Protein AF-0000000087550944 (afdb_homodimer)

Organism: NCBI:txid2305228

Secondary structure (DSSP, 8-state):
-PEEEEEE-TTSHHHHHHHHHHTTSSEEEEEEESSTT-GGGGGS-GGGEEE---TTSTTHHHHHHHHHHHHT-SEEE--SHHHHHHHHHTHHHHHHTT-EE-S--HHHHHHHTSHHHHHHHHTTTS----EEEHHHHHH------SSEEEEESS-STTTT-EEESS--HHHHHHHHTTTEEEEE---SEEEEEEEEE-TTS-EEEEEEEEEEEEETTEEEEEEEE--HHHHHHHHHHHHHHT--EEEEEEEEE-TTS-EEEEEEE-S--TTHHHHHHHS--HHHHHHHHHHH-PPPPP-----EEEEEEEEEEEEEGGGSPP------/-PEEEEEE-TTSHHHHHHHHHHTTSSEEEEEEESSTT-GGGGGS-GGGEEE---TTSTTHHHHHHHHHHHHT-SEEE--SHHHHHHHHHTHHHHHHTT-EE-S--HHHHHHHTSHHHHHHHHTTTS----EEEHHHHHH------SSEEEEESS-STTTT-EEESS--HHHHHHHHTTTEEEEE---SEEEEEEEEE-TTS-EEEEEEEEEEEEETTEEEEEEEE--HHHHHHHHHHHHHHT--EEEEEEEEE-TTS-EEEEEEE-S--TTHHHHHHHS--HHHHHHHHHHH-PPPPP-----EEEEEEEEEEEEEGGGSPP------

Foldseek 3Di:
DAAEEEEEPQLFLLVVLLCVLPVPDRHHYAYEYLDLPRPSQVVDDVVRHYNADDLQDPCGQVVVLVVCLVVVHQEYAYFDLSNQLSNLVPVVSCVVSNYHYQFFHNQLSVQQQFQVSLCVLCVVPADAFDKDWLVCCVVPNPHDAQKKWKDARHDAQCPPIDIDRDDDPVNSVVCVVRRIMMGHDADAFKKKWKWAAAQVGDTAETWIKGQPDDDSRARQKIKTDDDPQVRVSVSSSCNSSVQHQIKMWMWGAHPVGHTHTDGMGGHGGSVCNNVSVFWDSSSVVSVCCRVPVDDHHHIDGHIDMDGDDDDDDDDPPVSRDDPPVPPD/DAAEEEEEPQLFLLVVLLCVLPVPDRHHYAYEYLDLVRPRQVVDDVVRHYNADDLQDPCGLVRVLVVCLVVVHQEYAYFDLSNQLSNLVPVVSCVVSNYHYQFFHNQLSVQQQFQVSLCVLCVVPADAFDKDWLVCCVVPNPHDAQKKWKDARHDAQCPPIDIDRDDDPVNSVVCVVRRIMMGHDADAFKKKWKWAAAQVGDTAETWIKGQPDDDSRARQKIKTDDDPQVRVSVSSSCSSSVQHQIKMWMWGAHPVGHTHTDGMGGHGGSVCNNVVVFWDSSSVVSVCCRVPVDDHHHIDGHIDMDGDDDDDDDDPPVSRDDPPVPPD

Nearest PDB structures (foldseek):
  2pn1-assembly1_A-2  TM=8.693E-01  e=2.042E-24  Exiguobacterium sibiricum 255-15
  3ax6-assembly1_B  TM=7.514E-01  e=1.753E-15  Thermotoga maritima MSB8
  4wd3-assembly1_B  TM=6.784E-01  e=4.078E-15  Bacillus subtilis subsp. subtilis
  3q1k-assembly1_B  TM=6.731E-01  e=2.440E-12  Salmonella enterica subsp. enterica serovar Typhimurium
  8hz5-assembly1_A  TM=7.126E-01  e=2.141E-11  Chloroflexus aurantiacus J-10-fl

Radius of gyration: 26.73 Å; Cα contacts (8 Å, |Δi|>4): 1408; chains: 2; bounding box: 53×74×73 Å

InterPro domains:
  IPR011761 ATP-grasp fold [PS50975] (118-291)
  IPR048764 PylC, N-terminal domain [PF21360] (5-102)

Solvent-accessible surface area (backbone atoms only — not comparable to full-atom values): 34883 Å² total; per-residue (Å²): 129,66,53,27,33,37,35,29,41,20,59,39,53,20,30,45,34,42,47,67,67,43,62,87,44,82,58,42,73,31,27,26,23,61,51,65,75,26,39,40,37,69,77,46,61,73,94,38,41,41,75,44,70,48,46,83,44,90,60,23,45,60,50,52,49,49,50,34,58,76,69,59,26,39,32,39,40,60,42,42,77,64,38,48,60,51,44,47,72,48,44,68,62,36,50,74,65,59,29,45,67,66,52,44,52,56,69,37,47,62,30,40,56,24,42,59,52,34,48,62,74,34,58,92,78,40,78,64,62,52,68,44,48,38,70,49,38,74,76,55,67,80,67,92,59,68,39,32,34,36,32,44,28,55,86,68,67,70,64,75,53,44,76,44,64,73,81,47,70,70,56,51,58,61,41,63,76,59,55,34,28,35,30,48,59,78,66,60,51,52,33,38,32,45,34,27,18,41,92,86,62,47,59,25,35,65,46,35,27,40,63,74,35,72,55,95,66,37,61,42,23,34,31,36,52,92,48,68,69,58,41,52,54,51,50,51,49,38,59,73,62,51,54,19,35,37,27,28,39,31,28,37,26,31,92,87,66,52,61,28,72,69,50,45,45,71,27,60,40,55,57,42,53,54,46,34,72,26,51,45,46,54,62,49,53,41,52,50,30,72,74,67,66,52,87,66,66,65,46,69,69,50,57,31,26,34,29,44,47,80,41,77,49,75,43,54,54,84,70,52,60,73,73,68,74,66,81,120,128,65,53,27,37,36,36,29,41,22,58,39,52,21,32,45,33,41,47,67,67,42,62,88,45,80,57,42,72,32,27,26,22,61,50,62,74,27,39,41,37,70,77,46,61,74,95,38,41,42,75,44,69,47,46,84,43,89,60,23,42,61,50,52,50,50,50,35,58,76,68,60,26,38,33,39,40,60,41,43,76,64,39,49,59,52,45,46,73,47,44,66,63,36,50,74,64,58,30,46,65,66,52,43,53,56,69,37,45,63,30,40,56,23,42,60,51,34,47,62,75,35,58,91,77,40,78,63,63,52,66,43,49,40,69,49,40,74,76,56,66,81,67,92,58,67,38,32,34,36,31,44,28,54,86,67,66,70,65,74,53,43,75,44,64,72,82,45,71,67,56,52,58,61,41,63,77,60,55,34,28,34,30,48,60,78,68,62,51,53,33,37,32,45,34,27,18,42,91,86,62,46,59,24,34,66,46,37,28,40,63,74,35,71,53,97,66,38,62,42,25,34,30,37,50,93,46,68,69,58,42,52,53,50,51,50,50,37,59,72,61,53,54,20,35,38,27,27,38,31,29,37,25,31,91,86,66,51,63,26,72,69,50,47,44,69,27,60,41,56,57,42,52,54,48,34,74,27,52,46,48,54,62,47,53,43,53,50,28,73,75,68,63,51,87,66,66,64,46,69,68,49,58,31,26,34,29,44,47,80,41,76,47,76,42,54,56,84,72,54,59,72,75,68,75,65,81,120

Sequence (656 aa):
MAVKILMTGVGGPAAICAYKALKDKDYDFFMADMDPLATGLYFVEPSKRFVIPGGITPEFNQTILKLCEEQKIDILIPTVDVELIPIMAIKESFDRINCHIISCSKEVLHTTLDKLKLMEKCREKIPLPQFQSLEEYIINSTIHSNKLVFKPRSGSGSRGVIITSNPEPEVLEKLKEGNYMVQEFIEGTEYSVDVMVNENGLIGAAVVRERLKIDSGVVIASKTIKNKRIQEYCIKIAQTVGITYSANIQVIVDSTGNPYLIEINPRFSGGLSLVIESGPNIPAMCVEHALSGKSIQALDYKELTMVRYYEEIFMPNSELIKHQKYSIMAVKILMTGVGGPAAICAYKALKDKDYDFFMADMDPLATGLYFVEPSKRFVIPGGITPEFNQTILKLCEEQKIDILIPTVDVELIPIMAIKESFDRINCHIISCSKEVLHTTLDKLKLMEKCREKIPLPQFQSLEEYIINSTIHSNKLVFKPRSGSGSRGVIITSNPEPEVLEKLKEGNYMVQEFIEGTEYSVDVMVNENGLIGAAVVRERLKIDSGVVIASKTIKNKRIQEYCIKIAQTVGITYSANIQVIVDSTGNPYLIEINPRFSGGLSLVIESGPNIPAMCVEHALSGKSIQALDYKELTMVRYYEEIFMPNSELIKHQKYSI

pLDDT: mean 94.97, std 8.88, range [24.88, 98.94]

Structure (mmCIF, N/CA/C/O backbone):
data_AF-0000000087550944-model_v1
#
loop_
_entity.id
_entity.type
_entity.pdbx_description
1 polymer 'ATP-grasp domain-containing protein'
#
loop_
_atom_site.group_PDB
_atom_site.id
_atom_site.type_symbol
_atom_site.label_atom_id
_atom_site.label_alt_id
_atom_site.label_comp_id
_atom_site.label_asym_id
_atom_site.label_entity_id
_atom_site.label_seq_id
_atom_site.pdbx_PDB_ins_code
_atom_site.Cartn_x
_atom_site.Cartn_y
_atom_site.Cartn_z
_atom_site.occupancy
_atom_site.B_iso_or_equiv
_atom_site.auth_seq_id
_atom_site.auth_comp_id
_atom_site.auth_asym_id
_atom_site.auth_atom_id
_atom_site.pdbx_PDB_model_num
ATOM 1 N N . MET A 1 1 ? 20.797 -30.391 10.688 1 74.81 1 MET A N 1
ATOM 2 C CA . MET A 1 1 ? 20.922 -28.953 10.516 1 74.81 1 MET A CA 1
ATOM 3 C C . MET A 1 1 ? 19.609 -28.344 10.055 1 74.81 1 MET A C 1
ATOM 5 O O . MET A 1 1 ? 18.781 -29.031 9.438 1 74.81 1 MET A O 1
ATOM 9 N N . ALA A 1 2 ? 19.312 -27.125 10.406 1 91.12 2 ALA A N 1
ATOM 10 C CA . ALA A 1 2 ? 18.047 -26.5 10.039 1 91.12 2 ALA A CA 1
ATOM 11 C C . ALA A 1 2 ? 17.922 -26.328 8.523 1 91.12 2 ALA A C 1
ATOM 13 O O . ALA A 1 2 ? 18.922 -26.031 7.855 1 91.12 2 ALA A O 1
ATOM 14 N N . VAL A 1 3 ? 16.812 -26.703 7.945 1 97.31 3 VAL A N 1
ATOM 15 C CA . VAL A 1 3 ? 16.531 -26.5 6.527 1 97.31 3 VAL A CA 1
ATOM 16 C C . VAL A 1 3 ? 16.734 -25.031 6.172 1 97.31 3 VAL A C 1
ATOM 18 O O . VAL A 1 3 ? 16.219 -24.141 6.859 1 97.31 3 VAL A O 1
ATOM 21 N N . LYS A 1 4 ? 17.547 -24.75 5.125 1 98.62 4 LYS A N 1
ATOM 22 C CA . LYS A 1 4 ? 17.812 -23.391 4.676 1 98.62 4 LYS A CA 1
ATOM 23 C C . LYS A 1 4 ? 16.906 -23 3.518 1 98.62 4 LYS A C 1
ATOM 25 O O . LYS A 1 4 ? 16.859 -23.672 2.49 1 98.62 4 LYS A O 1
ATOM 30 N N . ILE A 1 5 ? 16.172 -21.906 3.715 1 98.81 5 ILE A N 1
ATOM 31 C CA . ILE A 1 5 ? 15.219 -21.438 2.709 1 98.81 5 ILE A CA 1
ATOM 32 C C . ILE A 1 5 ? 15.633 -20.062 2.215 1 98.81 5 ILE A C 1
ATOM 34 O O . ILE A 1 5 ? 15.812 -19.141 3.012 1 98.81 5 ILE A O 1
ATOM 38 N N . LEU A 1 6 ? 15.836 -19.891 0.916 1 98.94 6 LEU A N 1
ATOM 39 C CA . LEU A 1 6 ? 16.031 -18.594 0.294 1 98.94 6 LEU A CA 1
ATOM 40 C C . LEU A 1 6 ? 14.742 -18.109 -0.377 1 98.94 6 LEU A C 1
ATOM 42 O O . LEU A 1 6 ? 14.156 -18.828 -1.185 1 98.94 6 LEU A O 1
ATOM 46 N N . MET A 1 7 ? 14.281 -16.938 -0.026 1 98.88 7 MET A N 1
ATOM 47 C CA . MET A 1 7 ? 13.148 -16.297 -0.684 1 98.88 7 MET A CA 1
ATOM 48 C C . MET A 1 7 ? 13.602 -15.086 -1.492 1 98.88 7 MET A C 1
ATOM 50 O O . MET A 1 7 ? 14.445 -14.312 -1.041 1 98.88 7 MET A O 1
ATOM 54 N N . THR A 1 8 ? 13.078 -14.898 -2.695 1 98.81 8 THR A N 1
ATOM 55 C CA . THR A 1 8 ? 13.359 -13.711 -3.492 1 98.81 8 THR A CA 1
ATOM 56 C C . THR A 1 8 ? 12.102 -12.859 -3.666 1 98.81 8 THR A C 1
ATOM 58 O O . THR A 1 8 ? 10.984 -13.344 -3.457 1 98.81 8 THR A O 1
ATOM 61 N N . GLY A 1 9 ? 12.281 -11.586 -4.086 1 98.25 9 GLY A N 1
ATOM 62 C CA . GLY A 1 9 ? 11.156 -10.672 -4.184 1 98.25 9 GLY A CA 1
ATOM 63 C C . GLY A 1 9 ? 10.562 -10.312 -2.834 1 98.25 9 GLY A C 1
ATOM 64 O O . GLY A 1 9 ? 9.336 -10.211 -2.695 1 98.25 9 GLY A O 1
ATOM 65 N N . VAL A 1 10 ? 11.445 -10.109 -1.84 1 98.62 10 VAL A N 1
ATOM 66 C CA . VAL A 1 10 ? 10.984 -10.094 -0.455 1 98.62 10 VAL A CA 1
ATOM 67 C C . VAL A 1 10 ? 10.461 -8.703 -0.102 1 98.62 10 VAL A C 1
ATOM 69 O O . VAL A 1 10 ? 10.062 -8.453 1.037 1 98.62 10 VAL A O 1
ATOM 72 N N . GLY A 1 11 ? 10.391 -7.824 -1.041 1 97 11 GLY A N 1
ATOM 73 C CA . GLY A 1 11 ? 9.711 -6.551 -0.873 1 97 11 GLY A CA 1
ATOM 74 C C . GLY A 1 11 ? 8.219 -6.637 -1.123 1 97 11 GLY A C 1
ATOM 75 O O . GLY A 1 11 ? 7.473 -5.719 -0.774 1 97 11 GLY A O 1
ATOM 76 N N . GLY A 1 12 ? 7.773 -7.699 -1.755 1 96.44 12 GLY A N 1
ATOM 77 C CA . GLY A 1 12 ? 6.375 -7.859 -2.119 1 96.44 12 GLY A CA 1
ATOM 78 C C . GLY A 1 12 ? 5.574 -8.633 -1.093 1 96.44 12 GLY A C 1
ATOM 79 O O . GLY A 1 12 ? 6.141 -9.375 -0.286 1 96.44 12 GLY A O 1
ATOM 80 N N . PRO A 1 13 ? 4.262 -8.477 -1.146 1 97.06 13 PRO A N 1
ATOM 81 C CA . PRO A 1 13 ? 3.396 -9.102 -0.145 1 97.06 13 PRO A CA 1
ATOM 82 C C . PRO A 1 13 ? 3.436 -10.633 -0.208 1 97.06 13 PRO A C 1
ATOM 84 O O . PRO A 1 13 ? 3.279 -11.297 0.818 1 97.06 13 PRO A O 1
ATOM 87 N N . ALA A 1 14 ? 3.627 -11.211 -1.381 1 97.81 14 ALA A N 1
ATOM 88 C CA . ALA A 1 14 ? 3.641 -12.664 -1.515 1 97.81 14 ALA A CA 1
ATOM 89 C C . ALA A 1 14 ? 4.73 -13.289 -0.644 1 97.81 14 ALA A C 1
ATOM 91 O O . ALA A 1 14 ? 4.473 -14.234 0.099 1 97.81 14 ALA A O 1
ATOM 92 N N . ALA A 1 15 ? 5.922 -12.734 -0.739 1 98.5 15 ALA A N 1
ATOM 93 C CA . ALA A 1 15 ? 7.039 -13.25 0.05 1 98.5 15 ALA A CA 1
ATOM 94 C C . ALA A 1 15 ? 6.801 -13.031 1.542 1 98.5 15 ALA A C 1
ATOM 96 O O . ALA A 1 15 ? 7.125 -13.898 2.359 1 98.5 15 ALA A O 1
ATOM 97 N N . ILE A 1 16 ? 6.262 -11.922 1.875 1 98.38 16 ILE A N 1
ATOM 98 C CA . ILE A 1 16 ? 6 -11.609 3.275 1 98.38 16 ILE A CA 1
ATOM 99 C C . ILE A 1 16 ? 4.984 -12.602 3.844 1 98.38 16 ILE A C 1
ATOM 101 O O . ILE A 1 16 ? 5.164 -13.117 4.949 1 98.38 16 ILE A O 1
ATOM 105 N N . CYS A 1 17 ? 3.939 -12.883 3.113 1 98.31 17 CYS A N 1
ATOM 106 C CA . CYS A 1 17 ? 2.949 -13.867 3.539 1 98.31 17 CYS A CA 1
ATOM 107 C C . CYS A 1 17 ? 3.5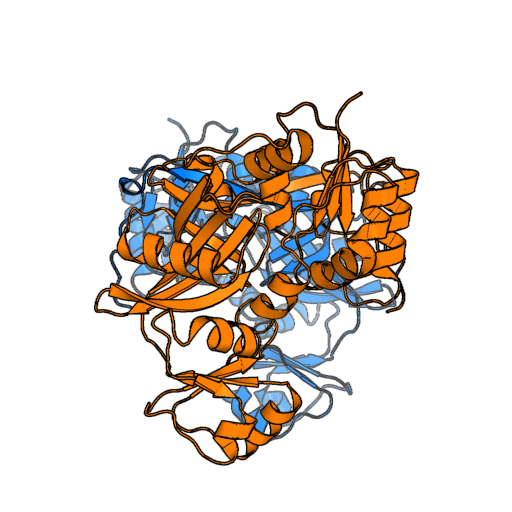88 -15.242 3.73 1 98.31 17 CYS A C 1
ATOM 109 O O . CYS A 1 17 ? 3.32 -15.922 4.723 1 98.31 17 CYS A O 1
ATOM 111 N N . ALA A 1 18 ? 4.398 -15.602 2.754 1 98.44 18 ALA A N 1
ATOM 112 C CA . ALA A 1 18 ? 5.066 -16.891 2.826 1 98.44 18 ALA A CA 1
ATOM 113 C C . ALA A 1 18 ? 5.969 -16.984 4.055 1 98.44 18 ALA A C 1
ATOM 115 O O . ALA A 1 18 ? 5.957 -17.984 4.77 1 98.44 18 ALA A O 1
ATOM 116 N N . TYR A 1 19 ? 6.754 -15.93 4.297 1 98.56 19 TYR A N 1
ATOM 117 C CA . TYR A 1 19 ? 7.633 -15.898 5.461 1 98.56 19 TYR A CA 1
ATOM 118 C C . TYR A 1 19 ? 6.836 -16.047 6.75 1 98.56 19 TYR A C 1
ATOM 120 O O . TYR A 1 19 ? 7.176 -16.875 7.605 1 98.56 19 TYR A O 1
ATOM 128 N N . LYS A 1 20 ? 5.766 -15.266 6.852 1 97.38 20 LYS A N 1
ATOM 129 C CA . LYS A 1 20 ? 4.93 -15.336 8.047 1 97.38 20 LYS A CA 1
ATOM 130 C C . LYS A 1 20 ? 4.371 -16.734 8.25 1 97.38 20 LYS A C 1
ATOM 132 O O . LYS A 1 20 ? 4.215 -17.188 9.383 1 97.38 20 LYS A O 1
ATOM 137 N N . ALA A 1 21 ? 4.086 -17.422 7.195 1 97.38 21 ALA A N 1
ATOM 138 C CA . ALA A 1 21 ? 3.482 -18.75 7.234 1 97.38 21 ALA A CA 1
ATOM 139 C C . ALA A 1 21 ? 4.496 -19.797 7.68 1 97.38 21 ALA A C 1
ATOM 141 O O . ALA A 1 21 ? 4.121 -20.859 8.188 1 97.38 21 ALA A O 1
ATOM 142 N N . LEU A 1 22 ? 5.762 -19.516 7.469 1 97.94 22 LEU A N 1
ATOM 143 C CA . LEU A 1 22 ? 6.785 -20.547 7.621 1 97.94 22 LEU A CA 1
ATOM 144 C C . LEU A 1 22 ? 7.668 -20.266 8.828 1 97.94 22 LEU A C 1
ATOM 146 O O . LEU A 1 22 ? 8.406 -21.141 9.289 1 97.94 22 LEU A O 1
ATOM 150 N N . LYS A 1 23 ? 7.645 -19 9.359 1 95.38 23 LYS A N 1
ATOM 151 C CA . LYS A 1 23 ? 8.648 -18.531 10.312 1 95.38 23 LYS A CA 1
ATOM 152 C C . LYS A 1 23 ? 8.578 -19.297 11.625 1 95.38 23 LYS A C 1
ATOM 154 O O . LYS A 1 23 ? 9.539 -19.328 12.391 1 95.38 23 LYS A O 1
ATOM 159 N N . ASP A 1 24 ? 7.465 -19.875 11.961 1 90.12 24 ASP A N 1
ATOM 160 C CA . ASP A 1 24 ? 7.316 -20.578 13.227 1 90.12 24 ASP A CA 1
ATOM 161 C C . ASP A 1 24 ? 7.883 -22 13.133 1 90.12 24 ASP A C 1
ATOM 163 O O . ASP A 1 24 ? 7.93 -22.719 14.125 1 90.12 24 ASP A O 1
ATOM 167 N N . LYS A 1 25 ? 8.352 -22.266 12.031 1 88.06 25 LYS A N 1
ATOM 168 C CA . LYS A 1 25 ? 9.039 -23.531 11.836 1 88.06 25 LYS A CA 1
ATOM 169 C C . LYS A 1 25 ? 10.547 -23.375 11.992 1 88.06 25 LYS A C 1
ATOM 171 O O . LYS A 1 25 ? 11.047 -22.25 12.102 1 88.06 25 LYS A O 1
ATOM 176 N N . ASP A 1 26 ? 11.281 -24.453 12.328 1 90 26 ASP A N 1
ATOM 177 C CA . ASP A 1 26 ? 12.719 -24.422 12.562 1 90 26 ASP A CA 1
ATOM 178 C C . ASP A 1 26 ? 13.484 -24.344 11.242 1 90 26 ASP A C 1
ATOM 180 O O . ASP A 1 26 ? 14.266 -25.25 10.922 1 90 26 ASP A O 1
ATOM 184 N N . TYR A 1 27 ? 13.18 -23.328 10.469 1 97.25 27 TYR A N 1
ATOM 185 C CA . TYR A 1 27 ? 13.906 -23.094 9.227 1 97.25 27 TYR A CA 1
ATOM 186 C C . TYR A 1 27 ? 14.883 -21.938 9.375 1 97.25 27 TYR A C 1
ATOM 188 O O . TYR A 1 27 ? 14.719 -21.094 10.258 1 97.25 27 TYR A O 1
ATOM 196 N N . ASP A 1 28 ? 15.883 -21.984 8.609 1 98.31 28 ASP A N 1
ATOM 197 C CA . ASP A 1 28 ? 16.859 -20.906 8.5 1 98.31 28 ASP A CA 1
ATOM 198 C C . ASP A 1 28 ? 16.641 -20.078 7.242 1 98.31 28 ASP A C 1
ATOM 200 O O . ASP A 1 28 ? 16.875 -20.547 6.129 1 98.31 28 ASP A O 1
ATOM 204 N N . PHE A 1 29 ? 16.234 -18.797 7.426 1 98.69 29 PHE A N 1
ATOM 205 C CA . PHE A 1 29 ? 15.75 -18 6.297 1 98.69 29 PHE A CA 1
ATOM 206 C C . PHE A 1 29 ? 16.859 -17.109 5.758 1 98.69 29 PHE A C 1
ATOM 208 O O . PHE A 1 29 ? 17.609 -16.5 6.527 1 98.69 29 PHE A O 1
ATOM 215 N N . PHE A 1 30 ? 16.969 -17.031 4.473 1 98.81 30 PHE A N 1
ATOM 216 C CA . PHE A 1 30 ? 17.75 -16.094 3.678 1 98.81 30 PHE A CA 1
ATOM 217 C C . PHE A 1 30 ? 16.844 -15.273 2.768 1 98.81 30 PHE A C 1
ATOM 219 O O . PHE A 1 30 ? 15.891 -15.805 2.186 1 98.81 30 PHE A O 1
ATOM 226 N N . MET A 1 31 ? 17.141 -13.938 2.68 1 98.81 31 MET A N 1
ATOM 227 C CA . MET A 1 31 ? 16.234 -13.023 1.984 1 98.81 31 MET A CA 1
ATOM 228 C C . MET A 1 31 ? 16.969 -12.266 0.881 1 98.81 31 MET A C 1
ATOM 230 O O . MET A 1 31 ? 18.062 -11.758 1.098 1 98.81 31 MET A O 1
ATOM 234 N N . ALA A 1 32 ? 16.328 -12.188 -0.292 1 98.75 32 ALA A N 1
ATOM 235 C CA . ALA A 1 32 ? 16.969 -11.5 -1.414 1 98.75 32 ALA A CA 1
ATOM 236 C C . ALA A 1 32 ? 15.961 -10.633 -2.166 1 98.75 32 ALA A C 1
ATOM 238 O O . ALA A 1 32 ? 14.805 -11.016 -2.334 1 98.75 32 ALA A O 1
ATOM 239 N N . ASP A 1 33 ? 16.391 -9.516 -2.633 1 98.62 33 ASP A N 1
ATOM 240 C CA . ASP A 1 33 ? 15.609 -8.578 -3.438 1 98.62 33 ASP A CA 1
ATOM 241 C C . ASP A 1 33 ? 16.531 -7.668 -4.258 1 98.62 33 ASP A C 1
ATOM 243 O O . ASP A 1 33 ? 17.688 -7.473 -3.912 1 98.62 33 ASP A O 1
ATOM 247 N N . MET A 1 34 ? 16.016 -7.176 -5.348 1 97.88 34 MET A N 1
ATOM 248 C CA . MET A 1 34 ? 16.797 -6.227 -6.129 1 97.88 34 MET A CA 1
ATOM 249 C C . MET A 1 34 ? 16.812 -4.855 -5.465 1 97.88 34 MET A C 1
ATOM 251 O O . MET A 1 34 ? 17.688 -4.031 -5.75 1 97.88 34 MET A O 1
ATOM 255 N N . ASP A 1 35 ? 15.844 -4.566 -4.652 1 97.19 35 ASP A N 1
ATOM 256 C CA . ASP A 1 35 ? 15.68 -3.291 -3.961 1 97.19 35 ASP A CA 1
ATOM 257 C C . ASP A 1 35 ? 16.234 -3.361 -2.539 1 97.19 35 ASP A C 1
ATOM 259 O O . ASP A 1 35 ? 15.703 -4.086 -1.695 1 97.19 35 ASP A O 1
ATOM 263 N N . PRO A 1 36 ? 17.203 -2.559 -2.199 1 97.31 36 PRO A N 1
ATOM 264 C CA . PRO A 1 36 ? 17.766 -2.586 -0.846 1 97.31 36 PRO A CA 1
ATOM 265 C C . PRO A 1 36 ? 16.75 -2.133 0.214 1 97.31 36 PRO A C 1
ATOM 267 O O . PRO A 1 36 ? 16.984 -2.332 1.41 1 97.31 36 PRO A O 1
ATOM 270 N N . LEU A 1 37 ? 15.633 -1.53 -0.218 1 97.56 37 LEU A N 1
ATOM 271 C CA . LEU A 1 37 ? 14.625 -1.045 0.719 1 97.56 37 LEU A CA 1
ATOM 272 C C . LEU A 1 37 ? 13.523 -2.078 0.912 1 97.56 37 LEU A C 1
ATOM 274 O O . LEU A 1 37 ? 12.547 -1.823 1.62 1 97.56 37 LEU A O 1
ATOM 278 N N . ALA A 1 38 ? 13.672 -3.203 0.307 1 97.75 38 ALA A N 1
ATOM 279 C CA . ALA A 1 38 ? 12.672 -4.258 0.456 1 97.75 38 ALA A CA 1
ATOM 280 C C . ALA A 1 38 ? 12.555 -4.699 1.912 1 97.75 38 ALA A C 1
ATOM 282 O O . ALA A 1 38 ? 13.531 -5.156 2.51 1 97.75 38 ALA A O 1
ATOM 283 N N . THR A 1 39 ? 11.375 -4.668 2.422 1 97.94 39 THR A N 1
ATOM 284 C CA . THR A 1 39 ? 11.148 -4.824 3.855 1 97.94 39 THR A CA 1
ATOM 285 C C . THR A 1 39 ? 11.562 -6.219 4.32 1 97.94 39 THR A C 1
ATOM 287 O O . THR A 1 39 ? 12.102 -6.379 5.414 1 97.94 39 THR A O 1
ATOM 290 N N . GLY A 1 40 ? 11.328 -7.195 3.502 1 98.44 40 GLY A N 1
ATOM 291 C CA . GLY A 1 40 ? 11.617 -8.57 3.887 1 98.44 40 GLY A CA 1
ATOM 292 C C . GLY A 1 40 ? 13.078 -8.805 4.203 1 98.44 40 GLY A C 1
ATOM 293 O O . GLY A 1 40 ? 13.414 -9.742 4.938 1 98.44 40 GLY A O 1
ATOM 294 N N . LEU A 1 41 ? 13.977 -7.992 3.6 1 98.5 41 LEU A N 1
ATOM 295 C CA . LEU A 1 41 ? 15.398 -8.109 3.895 1 98.5 41 LEU A CA 1
ATOM 296 C C . LEU A 1 41 ? 15.664 -7.93 5.387 1 98.5 41 LEU A C 1
ATOM 298 O O . LEU A 1 41 ? 16.594 -8.531 5.934 1 98.5 41 LEU A O 1
ATOM 302 N N . TYR A 1 42 ? 14.867 -7.219 6.008 1 98.31 42 TYR A N 1
ATOM 303 C CA . TYR A 1 42 ? 15.164 -6.789 7.371 1 98.31 42 TYR A CA 1
ATOM 304 C C . TYR A 1 42 ? 14.461 -7.684 8.383 1 98.31 42 TYR A C 1
ATOM 306 O O . TYR A 1 42 ? 14.406 -7.359 9.578 1 98.31 42 TYR A O 1
ATOM 314 N N . PHE A 1 43 ? 13.891 -8.797 7.926 1 97.94 43 PHE A N 1
ATOM 315 C CA . PHE A 1 43 ? 13.352 -9.828 8.797 1 97.94 43 PHE A CA 1
ATOM 316 C C . PHE A 1 43 ? 14.469 -10.727 9.328 1 97.94 43 PHE A C 1
ATOM 318 O O . PHE A 1 43 ? 14.258 -11.492 10.273 1 97.94 43 PHE A O 1
ATOM 325 N N . VAL A 1 44 ? 15.633 -10.617 8.719 1 98 44 VAL A N 1
ATOM 326 C CA . VAL A 1 44 ? 16.719 -11.523 9.07 1 98 44 VAL A CA 1
ATOM 327 C C . VAL A 1 44 ? 17.969 -10.727 9.406 1 98 44 VAL A C 1
ATOM 329 O O . VAL A 1 44 ? 18.016 -9.508 9.211 1 98 44 VAL A O 1
ATOM 332 N N . GLU A 1 45 ? 18.969 -11.367 9.992 1 97 45 GLU A N 1
ATOM 333 C CA . GLU A 1 45 ? 20.234 -10.703 10.328 1 97 45 GLU A CA 1
ATOM 334 C C . GLU A 1 45 ? 20.984 -10.273 9.07 1 97 45 GLU A C 1
ATOM 336 O O . GLU A 1 45 ? 20.766 -10.828 7.988 1 97 45 GLU A O 1
ATOM 341 N N . PRO A 1 46 ? 21.859 -9.328 9.109 1 96.44 46 PRO A N 1
ATOM 342 C CA . PRO A 1 46 ? 22.516 -8.711 7.953 1 96.44 46 PRO A CA 1
ATOM 343 C C . PRO A 1 46 ? 23.234 -9.734 7.078 1 96.44 46 PRO A C 1
ATOM 345 O O . PRO A 1 46 ? 23.219 -9.625 5.848 1 96.44 46 PRO A O 1
ATOM 348 N N . SER A 1 47 ? 23.875 -10.766 7.629 1 97.19 47 SER A N 1
ATOM 349 C CA . SER A 1 47 ? 24.641 -11.75 6.883 1 97.19 47 SER A CA 1
ATOM 350 C C . SER A 1 47 ? 23.75 -12.594 5.984 1 97.19 47 SER A C 1
ATOM 352 O O . SER A 1 47 ? 24.25 -13.312 5.105 1 97.19 47 SER A O 1
ATOM 354 N N . LYS A 1 48 ? 22.438 -12.516 6.145 1 98.44 48 LYS A N 1
ATOM 355 C CA . LYS A 1 48 ? 21.484 -13.344 5.398 1 98.44 48 LYS A CA 1
ATOM 356 C C . LYS A 1 48 ? 20.641 -12.5 4.449 1 98.44 48 LYS A C 1
ATOM 358 O O . LYS A 1 48 ? 19.625 -12.961 3.943 1 98.44 48 LYS A O 1
ATOM 363 N N . ARG A 1 49 ? 21.016 -11.234 4.285 1 98.5 49 ARG A N 1
ATOM 364 C CA . ARG A 1 49 ? 20.359 -10.289 3.387 1 98.5 49 ARG A CA 1
ATOM 365 C C . ARG A 1 49 ? 21.141 -10.141 2.084 1 98.5 49 ARG A C 1
ATOM 367 O O . ARG A 1 49 ? 22.344 -9.875 2.102 1 98.5 49 ARG A O 1
ATOM 374 N N . PHE A 1 50 ? 20.469 -10.219 0.948 1 98.44 50 PHE A N 1
ATOM 375 C CA . PHE A 1 50 ? 21.172 -10.164 -0.321 1 98.44 50 PHE A CA 1
ATOM 376 C C . PHE A 1 50 ? 20.453 -9.25 -1.309 1 98.44 50 PHE A C 1
ATOM 378 O O . PHE A 1 50 ? 19.281 -9.445 -1.602 1 98.44 50 PHE A O 1
ATOM 385 N N . VAL A 1 51 ? 21.109 -8.211 -1.798 1 98.12 51 VAL A N 1
ATOM 386 C CA . VAL A 1 51 ? 20.641 -7.418 -2.932 1 98.12 51 VAL A CA 1
ATOM 387 C C . VAL A 1 51 ? 21.109 -8.055 -4.234 1 98.12 51 VAL A C 1
ATOM 389 O O . VAL A 1 51 ? 22.312 -8.211 -4.457 1 98.12 51 VAL A O 1
ATOM 392 N N . ILE A 1 52 ? 20.219 -8.43 -5.062 1 97.88 52 ILE A N 1
ATOM 393 C CA . ILE A 1 52 ? 20.531 -9.211 -6.258 1 97.88 52 ILE A CA 1
ATOM 394 C C . ILE A 1 52 ? 20.031 -8.477 -7.5 1 97.88 52 ILE A C 1
ATOM 396 O O . ILE A 1 52 ? 19.219 -7.555 -7.398 1 97.88 52 ILE A O 1
ATOM 400 N N . PRO A 1 53 ? 20.531 -8.852 -8.656 1 97.69 53 PRO A N 1
ATOM 401 C CA . PRO A 1 53 ? 20.016 -8.25 -9.883 1 97.69 53 PRO A CA 1
ATOM 402 C C . PRO A 1 53 ? 18.531 -8.57 -10.117 1 97.69 53 PRO A C 1
ATOM 404 O O . PRO A 1 53 ? 18.047 -9.594 -9.633 1 97.69 53 PRO A O 1
ATOM 407 N N . GLY A 1 54 ? 17.891 -7.73 -10.859 1 97.5 54 GLY A N 1
ATOM 408 C CA . GLY A 1 54 ? 16.5 -7.988 -11.211 1 97.5 54 GLY A CA 1
ATOM 409 C C . GLY A 1 54 ? 16.328 -9.219 -12.086 1 97.5 54 GLY A C 1
ATOM 410 O O . GLY A 1 54 ? 17.25 -9.609 -12.805 1 97.5 54 GLY A O 1
ATOM 411 N N . GLY A 1 55 ? 15.156 -9.773 -11.992 1 95.94 55 GLY A N 1
ATOM 412 C CA . GLY A 1 55 ? 14.852 -11.016 -12.68 1 95.94 55 GLY A CA 1
ATOM 413 C C . GLY A 1 55 ? 14.977 -10.922 -14.188 1 95.94 55 GLY A C 1
ATOM 414 O O . GLY A 1 55 ? 15.195 -11.93 -14.859 1 95.94 55 GLY A O 1
ATOM 415 N N . ILE A 1 56 ? 14.914 -9.789 -14.695 1 94.12 56 ILE A N 1
ATOM 416 C CA . ILE A 1 56 ? 14.898 -9.609 -16.141 1 94.12 56 ILE A CA 1
ATOM 417 C C . ILE A 1 56 ? 16.328 -9.516 -16.672 1 94.12 56 ILE A C 1
ATOM 419 O O . ILE A 1 56 ? 16.547 -9.578 -17.891 1 94.12 56 ILE A O 1
ATOM 423 N N . THR A 1 57 ? 17.297 -9.406 -15.758 1 96.31 57 THR A N 1
ATOM 424 C CA . THR A 1 57 ? 18.688 -9.211 -16.188 1 96.31 57 THR A CA 1
ATOM 425 C C . THR A 1 57 ? 19.328 -10.547 -16.562 1 96.31 57 THR A C 1
ATOM 427 O O . THR A 1 57 ? 18.984 -11.586 -15.992 1 96.31 57 THR A O 1
ATOM 430 N N . PRO A 1 58 ? 20.297 -10.555 -17.484 1 96 58 PRO A N 1
ATOM 431 C CA . PRO A 1 58 ? 20.922 -11.797 -17.953 1 96 58 PRO A CA 1
ATOM 432 C C . PRO A 1 58 ? 21.719 -12.5 -16.859 1 96 58 PRO A C 1
ATOM 434 O O . PRO A 1 58 ? 21.922 -13.711 -16.922 1 96 58 PRO A O 1
ATOM 437 N N . GLU A 1 59 ? 22.156 -11.742 -15.891 1 96.75 59 GLU A N 1
ATOM 438 C CA . GLU A 1 59 ? 23.016 -12.328 -14.867 1 96.75 59 GLU A CA 1
ATOM 439 C C . GLU A 1 59 ? 22.203 -12.898 -13.719 1 96.75 59 GLU A C 1
ATOM 441 O O . GLU A 1 59 ? 22.75 -13.523 -12.812 1 96.75 59 GLU A O 1
ATOM 446 N N . PHE A 1 60 ? 20.953 -12.758 -13.719 1 98.12 60 PHE A N 1
ATOM 447 C CA . PHE A 1 60 ? 20.094 -13.062 -12.578 1 98.12 60 PHE A CA 1
ATOM 448 C C . PHE A 1 60 ? 20.188 -14.539 -12.203 1 98.12 60 PHE A C 1
ATOM 450 O O . PHE A 1 60 ? 20.5 -14.883 -11.062 1 98.12 60 PHE A O 1
ATOM 457 N N . ASN A 1 61 ? 19.875 -15.477 -13.156 1 97.94 61 ASN A N 1
ATOM 458 C CA . ASN A 1 61 ? 19.781 -16.906 -12.836 1 97.94 61 ASN A CA 1
ATOM 459 C C . ASN A 1 61 ? 21.094 -17.453 -12.32 1 97.94 61 ASN A C 1
ATOM 461 O O . ASN A 1 61 ? 21.109 -18.203 -11.344 1 97.94 61 ASN A O 1
ATOM 465 N N . GLN A 1 62 ? 22.234 -16.984 -12.906 1 98.25 62 GLN A N 1
ATOM 466 C CA . GLN A 1 62 ? 23.531 -17.469 -12.422 1 98.25 62 GLN A CA 1
ATOM 467 C C . GLN A 1 62 ? 23.828 -16.906 -11.031 1 98.25 62 GLN A C 1
ATOM 469 O O . GLN A 1 62 ? 24.438 -17.594 -10.211 1 98.25 62 GLN A O 1
ATOM 474 N N . THR A 1 63 ? 23.438 -15.664 -10.82 1 98.5 63 THR A N 1
ATOM 475 C CA . THR A 1 63 ? 23.641 -15.047 -9.516 1 98.5 63 THR A CA 1
ATOM 476 C C . THR A 1 63 ? 22.891 -15.82 -8.43 1 98.5 63 THR A C 1
ATOM 478 O O . THR A 1 63 ? 23.453 -16.109 -7.375 1 98.5 63 THR A O 1
ATOM 481 N N . ILE A 1 64 ? 21.672 -16.156 -8.672 1 98.69 64 ILE A N 1
ATOM 482 C CA . ILE A 1 64 ? 20.859 -16.859 -7.691 1 98.69 64 ILE A CA 1
ATOM 483 C C . ILE A 1 64 ? 21.406 -18.266 -7.469 1 98.69 64 ILE A C 1
ATOM 485 O O . ILE A 1 64 ? 21.453 -18.75 -6.336 1 98.69 64 ILE A O 1
ATOM 489 N N . LEU A 1 65 ? 21.844 -18.953 -8.578 1 98.81 65 LEU A N 1
ATOM 490 C CA . LEU A 1 65 ? 22.438 -20.281 -8.453 1 98.81 65 LEU A CA 1
ATOM 491 C C . LEU A 1 65 ? 23.672 -20.25 -7.566 1 98.81 65 LEU A C 1
ATOM 493 O O . LEU A 1 65 ? 23.812 -21.078 -6.656 1 98.81 65 LEU A O 1
ATOM 497 N N . LYS A 1 66 ? 24.516 -19.281 -7.855 1 98.75 66 LYS A N 1
ATOM 498 C CA . LYS A 1 66 ? 25.734 -19.141 -7.07 1 98.75 66 LYS A CA 1
ATOM 499 C C . LYS A 1 66 ? 25.422 -18.891 -5.598 1 98.75 66 LYS A C 1
ATOM 501 O O . LYS A 1 66 ? 26.047 -19.484 -4.715 1 98.75 66 LYS A O 1
ATOM 506 N N . LEU A 1 67 ? 24.484 -18.031 -5.355 1 98.81 67 LEU A N 1
ATOM 507 C CA . LEU A 1 67 ? 24.062 -17.734 -3.99 1 98.81 67 LEU A CA 1
ATOM 508 C C . LEU A 1 67 ? 23.578 -19 -3.287 1 98.81 67 LEU A C 1
ATOM 510 O O . LEU A 1 67 ? 23.953 -19.266 -2.146 1 98.81 67 LEU A O 1
ATOM 514 N N . CYS A 1 68 ? 22.734 -19.766 -3.936 1 98.88 68 CYS A N 1
ATOM 515 C CA . CYS A 1 68 ? 22.203 -21 -3.367 1 98.88 68 CYS A CA 1
ATOM 516 C C . CYS A 1 68 ? 23.328 -21.984 -3.086 1 98.88 68 CYS A C 1
ATOM 518 O O . CYS A 1 68 ? 23.312 -22.672 -2.064 1 98.88 68 CYS A O 1
ATOM 520 N N . GLU A 1 69 ? 24.25 -22.062 -4 1 98.75 69 GLU A N 1
ATOM 521 C CA . GLU A 1 69 ? 25.375 -22.969 -3.826 1 98.75 69 GLU A CA 1
ATOM 522 C C . GLU A 1 69 ? 26.234 -22.562 -2.629 1 98.75 69 GLU A C 1
ATOM 524 O O . GLU A 1 69 ? 26.516 -23.375 -1.748 1 98.75 69 GLU A O 1
ATOM 529 N N . GLU A 1 70 ? 26.594 -21.297 -2.574 1 98.69 70 GLU A N 1
ATOM 530 C CA . GLU A 1 70 ? 27.484 -20.766 -1.543 1 98.69 70 GLU A CA 1
ATOM 531 C C . GLU A 1 70 ? 26.859 -20.875 -0.158 1 98.69 70 GLU A C 1
ATOM 533 O O . GLU A 1 70 ? 27.547 -21.172 0.821 1 98.69 70 GLU A O 1
ATOM 538 N N . GLN A 1 71 ? 25.562 -20.672 -0.083 1 98.56 71 GLN A N 1
ATOM 539 C CA . GLN A 1 71 ? 24.891 -20.656 1.21 1 98.56 71 GLN A CA 1
ATOM 540 C C . GLN A 1 71 ? 24.281 -22.031 1.524 1 98.56 71 GLN A C 1
ATOM 542 O O . GLN A 1 71 ? 23.641 -22.219 2.564 1 98.56 71 GLN A O 1
ATOM 547 N N . LYS A 1 72 ? 24.438 -22.984 0.597 1 98.5 72 LYS A N 1
ATOM 548 C CA . LYS A 1 72 ? 23.906 -24.328 0.757 1 98.5 72 LYS A CA 1
ATOM 549 C C . LYS A 1 72 ? 22.406 -24.312 1.001 1 98.5 72 LYS A C 1
ATOM 551 O O . LYS A 1 72 ? 21.906 -24.938 1.948 1 98.5 72 LYS A O 1
ATOM 556 N N . ILE A 1 73 ? 21.719 -23.594 0.203 1 98.81 73 ILE A N 1
ATOM 557 C CA . ILE A 1 73 ? 20.281 -23.438 0.298 1 98.81 73 ILE A CA 1
ATOM 558 C C . ILE A 1 73 ? 19.594 -24.766 -0.056 1 98.81 73 ILE A C 1
ATOM 560 O O . ILE A 1 73 ? 19.938 -25.391 -1.054 1 98.81 73 ILE A O 1
ATOM 564 N N . ASP A 1 74 ? 18.656 -25.156 0.75 1 98.56 74 ASP A N 1
ATOM 565 C CA . ASP A 1 74 ? 17.891 -26.391 0.501 1 98.56 74 ASP A CA 1
ATOM 566 C C . ASP A 1 74 ? 16.672 -26.109 -0.38 1 98.56 74 ASP A C 1
ATOM 568 O O . ASP A 1 74 ? 16.328 -26.922 -1.231 1 98.56 74 ASP A O 1
ATOM 572 N N . ILE A 1 75 ? 16.016 -24.984 -0.151 1 98.69 75 ILE A N 1
ATOM 573 C CA . ILE A 1 75 ? 14.789 -24.656 -0.854 1 98.69 75 ILE A CA 1
ATOM 574 C C . ILE A 1 75 ? 14.844 -23.203 -1.338 1 98.69 75 ILE A C 1
ATOM 576 O O . ILE A 1 75 ? 15.156 -22.297 -0.562 1 98.69 75 ILE A O 1
ATOM 580 N N . LEU A 1 76 ? 14.609 -22.984 -2.588 1 98.88 76 LEU A N 1
ATOM 581 C CA . LEU A 1 76 ? 14.453 -21.672 -3.186 1 98.88 76 LEU A CA 1
ATOM 582 C C . LEU A 1 76 ? 12.984 -21.359 -3.449 1 98.88 76 LEU A C 1
ATOM 584 O O . LEU A 1 76 ? 12.289 -22.156 -4.098 1 98.88 76 LEU A O 1
ATOM 588 N N . ILE A 1 77 ? 12.469 -20.234 -2.943 1 98.88 77 ILE A N 1
ATOM 589 C CA . ILE A 1 77 ? 11.094 -19.781 -3.145 1 98.88 77 ILE A CA 1
ATOM 590 C C . ILE A 1 77 ? 11.094 -18.438 -3.867 1 98.88 77 ILE A C 1
ATOM 592 O O . ILE A 1 77 ? 11.141 -17.375 -3.23 1 98.88 77 ILE A O 1
ATOM 596 N N . PRO A 1 78 ? 11.023 -18.422 -5.172 1 98.81 78 PRO A N 1
ATOM 597 C CA . PRO A 1 78 ? 10.852 -17.172 -5.922 1 98.81 78 PRO A CA 1
ATOM 598 C C . PRO A 1 78 ? 9.414 -16.672 -5.906 1 98.81 78 PRO A C 1
ATOM 600 O O . PRO A 1 78 ? 8.477 -17.469 -6.051 1 98.81 78 PRO A O 1
ATOM 603 N N . THR A 1 79 ? 9.203 -15.359 -5.758 1 98.19 79 THR A N 1
ATOM 604 C CA . THR A 1 79 ? 7.836 -14.883 -5.586 1 98.19 79 THR A CA 1
ATOM 605 C C . THR A 1 79 ? 7.516 -13.781 -6.594 1 98.19 79 THR A C 1
ATOM 607 O O . THR A 1 79 ? 6.492 -13.102 -6.48 1 98.19 79 THR A O 1
ATOM 610 N N . VAL A 1 80 ? 8.352 -13.5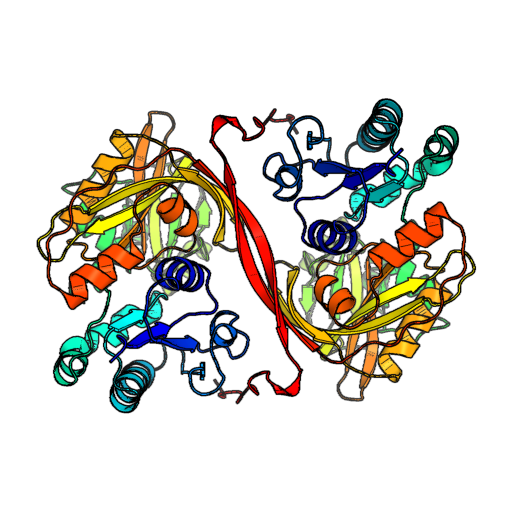78 -7.578 1 97.06 80 VAL A N 1
ATOM 611 C CA . VAL A 1 80 ? 8.133 -12.586 -8.625 1 97.06 80 VAL A CA 1
ATOM 612 C C . VAL A 1 80 ? 8.062 -13.281 -9.984 1 97.06 80 VAL A C 1
ATOM 614 O O . VAL A 1 80 ? 8.914 -14.109 -10.312 1 97.06 80 VAL A O 1
ATOM 617 N N . ASP A 1 81 ? 7.16 -12.867 -10.758 1 96.56 81 ASP A N 1
ATOM 618 C CA . ASP A 1 81 ? 6.871 -13.547 -12.023 1 96.56 81 ASP A CA 1
ATOM 619 C C . ASP A 1 81 ? 8.102 -13.57 -12.93 1 96.56 81 ASP A C 1
ATOM 621 O O . ASP A 1 81 ? 8.477 -14.625 -13.445 1 96.56 81 ASP A O 1
ATOM 625 N N . VAL A 1 82 ? 8.758 -12.492 -13.047 1 95.62 82 VAL A N 1
ATOM 626 C CA . VAL A 1 82 ? 9.812 -12.336 -14.055 1 95.62 82 VAL A CA 1
ATOM 627 C C . VAL A 1 82 ? 11.023 -13.18 -13.664 1 95.62 82 VAL A C 1
ATOM 629 O O . VAL A 1 82 ? 11.906 -13.422 -14.484 1 95.62 82 VAL A O 1
ATOM 632 N N . GLU A 1 83 ? 11.078 -13.625 -12.43 1 97.88 83 GLU A N 1
ATOM 633 C CA . GLU A 1 83 ? 12.211 -14.414 -11.953 1 97.88 83 GLU A CA 1
ATOM 634 C C . GLU A 1 83 ? 12.039 -15.891 -12.297 1 97.88 83 GLU A C 1
ATOM 636 O O . GLU A 1 83 ? 13.008 -16.656 -12.297 1 97.88 83 GLU A O 1
ATOM 641 N N . LEU A 1 84 ? 10.836 -16.312 -12.539 1 98.44 84 LEU A N 1
ATOM 642 C CA . LEU A 1 84 ? 10.508 -17.719 -12.586 1 98.44 84 LEU A CA 1
ATOM 643 C C . LEU A 1 84 ? 11.102 -18.391 -13.828 1 98.44 84 LEU A C 1
ATOM 645 O O . LEU A 1 84 ? 11.75 -19.422 -13.727 1 98.44 84 LEU A O 1
ATOM 649 N N . ILE A 1 85 ? 10.961 -17.766 -14.953 1 97.56 85 ILE A N 1
ATOM 650 C CA . ILE A 1 85 ? 11.398 -18.359 -16.203 1 97.56 85 ILE A CA 1
ATOM 651 C C . ILE A 1 85 ? 12.922 -18.5 -16.203 1 97.56 85 ILE A C 1
ATOM 653 O O . ILE A 1 85 ? 13.445 -19.578 -16.469 1 97.56 85 ILE A O 1
ATOM 657 N N . PRO A 1 86 ? 13.664 -17.422 -15.859 1 98.06 86 PRO A N 1
ATOM 658 C CA . PRO A 1 86 ? 15.117 -17.578 -15.828 1 98.06 86 PRO A CA 1
ATOM 659 C C . PRO A 1 86 ? 15.578 -18.625 -14.828 1 98.06 86 PRO A C 1
ATOM 661 O O . PRO A 1 86 ? 16.531 -19.359 -15.086 1 98.06 86 PRO A O 1
ATOM 664 N N . ILE A 1 87 ? 14.984 -18.781 -13.688 1 98.62 87 ILE A N 1
ATOM 665 C CA . ILE A 1 87 ? 15.359 -19.766 -12.672 1 98.62 87 ILE A CA 1
ATOM 666 C C . ILE A 1 87 ? 15.117 -21.172 -13.203 1 98.62 87 ILE A C 1
ATOM 668 O O . ILE A 1 87 ? 16.016 -22.031 -13.141 1 98.62 87 ILE A O 1
ATOM 672 N N . MET A 1 88 ? 13.969 -21.391 -13.812 1 98.38 88 MET A N 1
ATOM 673 C CA . MET A 1 88 ? 13.586 -22.734 -14.242 1 98.38 88 MET A CA 1
ATOM 674 C C . MET A 1 88 ? 14.305 -23.125 -15.531 1 98.38 88 MET A C 1
ATOM 676 O O . MET A 1 88 ? 14.367 -24.312 -15.883 1 98.38 88 MET A O 1
ATOM 680 N N . ALA A 1 89 ? 14.867 -22.156 -16.234 1 97.81 89 ALA A N 1
ATOM 681 C CA . ALA A 1 89 ? 15.664 -22.438 -17.422 1 97.81 89 ALA A CA 1
ATOM 682 C C . ALA A 1 89 ? 16.906 -23.25 -17.078 1 97.81 89 ALA A C 1
ATOM 684 O O . ALA A 1 89 ? 17.438 -23.969 -17.938 1 97.81 89 ALA A O 1
ATOM 685 N N . ILE A 1 90 ? 17.422 -23.172 -15.883 1 98.31 90 ILE A N 1
ATOM 686 C CA . ILE A 1 90 ? 18.609 -23.906 -15.469 1 98.31 90 ILE A CA 1
ATOM 687 C C . ILE A 1 90 ? 18.281 -24.812 -14.281 1 98.31 90 ILE A C 1
ATOM 689 O O . ILE A 1 90 ? 19.094 -24.969 -13.367 1 98.31 90 ILE A O 1
ATOM 693 N N . LYS A 1 91 ? 17.141 -25.328 -14.227 1 98.25 91 LYS A N 1
ATOM 694 C CA . LYS A 1 91 ? 16.625 -26.156 -13.148 1 98.25 91 LYS A CA 1
ATOM 695 C C . LYS A 1 91 ? 17.594 -27.281 -12.82 1 98.25 91 LYS A C 1
ATOM 697 O O . LYS A 1 91 ? 17.797 -27.625 -11.648 1 98.25 91 LYS A O 1
ATOM 702 N N . GLU A 1 92 ? 18.203 -27.906 -13.773 1 98.31 92 GLU A N 1
ATOM 703 C CA . GLU A 1 92 ? 19.125 -29.016 -13.57 1 98.31 92 GLU A CA 1
ATOM 704 C C . GLU A 1 92 ? 20.328 -28.609 -12.734 1 98.31 92 GLU A C 1
ATOM 706 O O . GLU A 1 92 ? 20.875 -29.406 -11.969 1 98.31 92 GLU A O 1
ATOM 711 N N . SER A 1 93 ? 20.75 -27.375 -12.953 1 98.69 93 SER A N 1
ATOM 712 C CA . SER A 1 93 ? 21.875 -26.875 -12.172 1 98.69 93 SER A CA 1
ATOM 713 C C . SER A 1 93 ? 21.516 -26.781 -10.688 1 98.69 93 SER A C 1
ATOM 715 O O . SER A 1 93 ? 22.344 -27.047 -9.82 1 98.69 93 SER A O 1
ATOM 717 N N . PHE A 1 94 ? 20.328 -26.422 -10.336 1 98.75 94 PHE A N 1
ATOM 718 C CA . PHE A 1 94 ? 19.859 -26.391 -8.961 1 98.75 94 PHE A CA 1
ATOM 719 C C . PHE A 1 94 ? 19.75 -27.797 -8.383 1 98.75 94 PHE A C 1
ATOM 721 O O . PHE A 1 94 ? 20.094 -28.016 -7.215 1 98.75 94 PHE A O 1
ATOM 728 N N . ASP A 1 95 ? 19.344 -28.703 -9.273 1 98 95 ASP A N 1
ATOM 729 C CA . ASP A 1 95 ? 19.281 -30.094 -8.844 1 98 95 ASP A CA 1
ATOM 730 C C . ASP A 1 95 ? 20.656 -30.625 -8.438 1 98 95 ASP A C 1
ATOM 732 O O . ASP A 1 95 ? 20.781 -31.344 -7.449 1 98 95 ASP A O 1
ATOM 736 N N . ARG A 1 96 ? 21.578 -30.234 -9.164 1 98.44 96 ARG A N 1
ATOM 737 C CA . ARG A 1 96 ? 22.938 -30.719 -8.938 1 98.44 96 ARG A CA 1
ATOM 738 C C . ARG A 1 96 ? 23.469 -30.281 -7.574 1 98.44 96 ARG A C 1
ATOM 740 O O . ARG A 1 96 ? 24.312 -30.953 -6.98 1 98.44 96 ARG A O 1
ATOM 747 N N . ILE A 1 97 ? 23.016 -29.219 -7.078 1 98.31 97 ILE A N 1
ATOM 748 C CA . ILE A 1 97 ? 23.469 -28.75 -5.777 1 98.31 97 ILE A CA 1
ATOM 749 C C . ILE A 1 97 ? 22.422 -29.062 -4.711 1 98.31 97 ILE A C 1
ATOM 751 O O . ILE A 1 97 ? 22.453 -28.484 -3.617 1 98.31 97 ILE A O 1
ATOM 755 N N . ASN A 1 98 ? 21.453 -29.859 -5.059 1 97.69 98 ASN A N 1
ATOM 756 C CA . ASN A 1 98 ? 20.422 -30.344 -4.156 1 97.69 98 ASN A CA 1
ATOM 757 C C . ASN A 1 98 ? 19.547 -29.219 -3.619 1 97.69 98 ASN A C 1
ATOM 759 O O . ASN A 1 98 ? 19.219 -29.188 -2.436 1 97.69 98 ASN A O 1
ATOM 763 N N . CYS A 1 99 ? 19.281 -28.219 -4.398 1 98.56 99 CYS A N 1
ATOM 764 C CA . CYS A 1 99 ? 18.391 -27.125 -4.074 1 98.56 99 CYS A CA 1
ATOM 765 C C . CYS A 1 99 ? 17.031 -27.297 -4.766 1 98.56 99 CYS A C 1
ATOM 767 O O . CYS A 1 99 ? 16.953 -27.281 -5.996 1 98.56 99 CYS A O 1
ATOM 769 N N . HIS A 1 100 ? 15.984 -27.453 -3.986 1 97.81 100 HIS A N 1
ATOM 770 C CA . HIS A 1 100 ? 14.641 -27.578 -4.531 1 97.81 100 HIS A CA 1
ATOM 771 C C . HIS A 1 100 ? 14.008 -26.219 -4.785 1 97.81 100 HIS A C 1
ATOM 773 O O . HIS A 1 100 ? 14.164 -25.297 -3.98 1 97.81 100 HIS A O 1
ATOM 779 N N . ILE A 1 101 ? 13.328 -26.094 -5.871 1 98.5 101 ILE A N 1
ATOM 780 C CA . ILE A 1 101 ? 12.664 -24.844 -6.215 1 98.5 101 ILE A CA 1
ATOM 781 C C . ILE A 1 101 ? 11.156 -25 -6.094 1 98.5 101 ILE A C 1
ATOM 783 O O . ILE A 1 101 ? 10.578 -25.922 -6.66 1 98.5 101 ILE A O 1
ATOM 787 N N . ILE A 1 102 ? 10.5 -24.172 -5.387 1 98.31 102 ILE A N 1
ATOM 788 C CA . ILE A 1 102 ? 9.039 -24.156 -5.328 1 98.31 102 ILE A CA 1
ATOM 789 C C . ILE A 1 102 ? 8.492 -23.391 -6.527 1 98.31 102 ILE A C 1
ATOM 791 O O . ILE A 1 102 ? 8.336 -22.156 -6.473 1 98.31 102 ILE A O 1
ATOM 795 N N . SER A 1 103 ? 8.164 -24.094 -7.551 1 98.31 103 SER A N 1
ATOM 796 C CA . SER A 1 103 ? 7.672 -23.484 -8.789 1 98.31 103 SER A CA 1
ATOM 797 C C . SER A 1 103 ? 7.062 -24.547 -9.711 1 98.31 103 SER A C 1
ATOM 799 O O . SER A 1 103 ? 7.352 -25.734 -9.586 1 98.31 103 SER A O 1
ATOM 801 N N . CYS A 1 104 ? 6.266 -24.094 -10.586 1 98.06 104 CYS A N 1
ATOM 802 C CA . CYS A 1 104 ? 5.809 -24.922 -11.695 1 98.06 104 CYS A CA 1
ATOM 803 C C . CYS A 1 104 ? 6.949 -25.219 -12.664 1 98.06 104 CYS A C 1
ATOM 805 O O . CYS A 1 104 ? 8.023 -24.641 -12.562 1 98.06 104 CYS A O 1
ATOM 807 N N . SER A 1 105 ? 6.703 -26.188 -13.602 1 97.56 105 SER A N 1
ATOM 808 C CA . SER A 1 105 ? 7.691 -26.5 -14.625 1 97.56 105 SER A CA 1
ATOM 809 C C . SER A 1 105 ? 7.863 -25.359 -15.609 1 97.56 105 SER A C 1
ATOM 811 O O . SER A 1 105 ? 7.012 -24.469 -15.688 1 97.56 105 SER A O 1
ATOM 813 N N . LYS A 1 106 ? 8.969 -25.391 -16.328 1 97.88 106 LYS A N 1
ATOM 814 C CA . LYS A 1 106 ? 9.266 -24.391 -17.344 1 97.88 106 LYS A CA 1
ATOM 815 C C . LYS A 1 106 ? 8.133 -24.281 -18.359 1 97.88 106 LYS A C 1
ATOM 817 O O . LYS A 1 106 ? 7.727 -23.188 -18.734 1 97.88 106 LYS A O 1
ATOM 822 N N . GLU A 1 107 ? 7.621 -25.375 -18.781 1 97.81 107 GLU A N 1
ATOM 823 C CA . GLU A 1 107 ? 6.551 -25.406 -19.766 1 97.81 107 GLU A CA 1
ATOM 824 C C . GLU A 1 107 ? 5.289 -24.734 -19.234 1 97.81 107 GLU A C 1
ATOM 826 O O . GLU A 1 107 ? 4.668 -23.938 -19.938 1 97.81 107 GLU A O 1
ATOM 831 N N . VAL A 1 108 ? 4.914 -25.047 -18.031 1 98.44 108 VAL A N 1
ATOM 832 C CA . VAL A 1 108 ? 3.723 -24.469 -17.406 1 98.44 108 VAL A CA 1
ATOM 833 C C . VAL A 1 108 ? 3.895 -22.969 -17.25 1 98.44 108 VAL A C 1
ATOM 835 O O . VAL A 1 108 ? 2.961 -22.203 -17.484 1 98.44 108 VAL A O 1
ATOM 838 N N . LEU A 1 109 ? 5.113 -22.531 -16.891 1 98.62 109 LEU A N 1
ATOM 839 C CA . LEU A 1 109 ? 5.391 -21.109 -16.719 1 98.62 109 LEU A CA 1
ATOM 840 C C . LEU A 1 109 ? 5.238 -20.359 -18.047 1 98.62 109 LEU A C 1
ATOM 842 O O . LEU A 1 109 ? 4.621 -19.297 -18.094 1 98.62 109 LEU A O 1
ATOM 846 N N . HIS A 1 110 ? 5.746 -20.891 -19.125 1 97.88 110 HIS A N 1
ATOM 847 C CA . HIS A 1 110 ? 5.648 -20.266 -20.438 1 97.88 110 HIS A CA 1
ATOM 848 C C . HIS A 1 110 ? 4.195 -20.141 -20.875 1 97.88 110 HIS A C 1
ATOM 850 O O . HIS A 1 110 ? 3.832 -19.172 -21.547 1 97.88 110 HIS A O 1
ATOM 856 N N . THR A 1 111 ? 3.406 -21.078 -20.484 1 98.19 111 THR A N 1
ATOM 857 C CA . THR A 1 111 ? 1.987 -21.078 -20.828 1 98.19 111 THR A CA 1
ATOM 858 C C . THR A 1 111 ? 1.23 -20.062 -19.953 1 98.19 111 THR A C 1
ATOM 860 O O . THR A 1 111 ? 0.488 -19.234 -20.484 1 98.19 111 THR A O 1
ATOM 863 N N . THR A 1 112 ? 1.464 -20.078 -18.672 1 98.38 112 THR A N 1
ATOM 864 C CA . THR A 1 112 ? 0.641 -19.328 -17.734 1 98.38 112 THR A CA 1
ATOM 865 C C . THR A 1 112 ? 1.037 -17.859 -17.719 1 98.38 112 THR A C 1
ATOM 867 O O . THR A 1 112 ? 0.2 -16.984 -17.484 1 98.38 112 THR A O 1
ATOM 870 N N . LEU A 1 113 ? 2.279 -17.531 -18.047 1 97.94 113 LEU A N 1
ATOM 871 C CA . LEU A 1 113 ? 2.75 -16.156 -17.969 1 97.94 113 LEU A CA 1
ATOM 872 C C . LEU A 1 113 ? 2.518 -15.422 -19.281 1 97.94 113 LEU A C 1
ATOM 874 O O . LEU A 1 113 ? 2.846 -14.234 -19.406 1 97.94 113 LEU A O 1
ATOM 878 N N . ASP A 1 114 ? 1.91 -16.094 -20.25 1 97.75 114 ASP A N 1
ATOM 879 C CA . ASP A 1 114 ? 1.409 -15.531 -21.5 1 97.75 114 ASP A CA 1
ATOM 880 C C . ASP A 1 114 ? -0.104 -15.703 -21.609 1 97.75 114 ASP A C 1
ATOM 882 O O . ASP A 1 114 ? -0.588 -16.797 -21.891 1 97.75 114 ASP A O 1
ATOM 886 N N . LYS A 1 115 ? -0.826 -14.57 -21.453 1 97.81 115 LYS A N 1
ATOM 887 C CA . LYS A 1 115 ? -2.281 -14.641 -21.344 1 97.81 115 LYS A CA 1
ATOM 888 C C . LYS A 1 115 ? -2.898 -15.258 -22.594 1 97.81 115 LYS A C 1
ATOM 890 O O . LYS A 1 115 ? -3.9 -15.969 -22.516 1 97.81 115 LYS A O 1
ATOM 895 N N . LEU A 1 116 ? -2.312 -14.992 -23.734 1 97.88 116 LEU A N 1
ATOM 896 C CA . LEU A 1 116 ? -2.834 -15.57 -24.969 1 97.88 116 LEU A CA 1
ATOM 897 C C . LEU A 1 116 ? -2.584 -17.078 -25 1 97.88 116 LEU A C 1
ATOM 899 O O . LEU A 1 116 ? -3.49 -17.859 -25.312 1 97.88 116 LEU A O 1
ATOM 903 N N . LYS A 1 117 ? -1.372 -17.531 -24.719 1 98.19 117 LYS A N 1
ATOM 904 C CA . LYS A 1 117 ? -1.062 -18.953 -24.688 1 98.19 117 LYS A CA 1
ATOM 905 C C . LYS A 1 117 ? -1.925 -19.672 -23.656 1 98.19 117 LYS A C 1
ATOM 907 O O . LYS A 1 117 ? -2.361 -20.797 -23.875 1 98.19 117 LYS A O 1
ATOM 912 N N . LEU A 1 118 ? -2.133 -19 -22.547 1 98.62 118 LEU A N 1
ATOM 913 C CA . LEU A 1 118 ? -2.967 -19.562 -21.484 1 98.62 118 LEU A CA 1
ATOM 914 C C . LEU A 1 118 ? -4.383 -19.812 -21.984 1 98.62 118 LEU A C 1
ATOM 916 O O . LEU A 1 118 ? -4.93 -20.891 -21.797 1 98.62 118 LEU A O 1
ATOM 920 N N . MET A 1 119 ? -4.98 -18.828 -22.625 1 98.06 119 MET A N 1
ATOM 921 C CA . MET A 1 119 ? -6.332 -18.969 -23.141 1 98.06 119 MET A CA 1
ATOM 922 C C . MET A 1 119 ? -6.391 -20.078 -24.203 1 98.06 119 MET A C 1
ATOM 924 O O . MET A 1 119 ? -7.332 -20.875 -24.219 1 98.06 119 MET A O 1
ATOM 928 N N . GLU A 1 120 ? -5.402 -20.125 -25.047 1 98 120 GLU A N 1
ATOM 929 C CA . GLU A 1 120 ? -5.348 -21.141 -26.094 1 98 120 GLU A CA 1
ATOM 930 C C . GLU A 1 120 ? -5.273 -22.547 -25.469 1 98 120 GLU A C 1
ATOM 932 O O . GLU A 1 120 ? -5.949 -23.469 -25.938 1 98 120 GLU A O 1
ATOM 937 N N . LYS A 1 121 ? -4.465 -22.656 -24.453 1 98.31 121 LYS A N 1
ATOM 938 C CA . LYS A 1 121 ? -4.305 -23.938 -23.781 1 98.31 121 LYS A CA 1
ATOM 939 C C . LYS A 1 121 ? -5.625 -24.406 -23.172 1 98.31 121 LYS A C 1
ATOM 941 O O . LYS A 1 121 ? -5.906 -25.609 -23.141 1 98.31 121 LYS A O 1
ATOM 946 N N . CYS A 1 122 ? -6.488 -23.453 -22.766 1 98.25 122 CYS A N 1
ATOM 947 C CA . CYS A 1 122 ? -7.711 -23.766 -22.047 1 98.25 122 CYS A CA 1
ATOM 948 C C . CYS A 1 122 ? -8.906 -23.812 -22.984 1 98.25 122 CYS A C 1
ATOM 950 O O . CYS A 1 122 ? -9.992 -24.25 -22.594 1 98.25 122 CYS A O 1
ATOM 952 N N . ARG A 1 123 ? -8.969 -23.266 -24.172 1 95.69 123 ARG A N 1
ATOM 953 C CA . ARG A 1 123 ? -10.047 -22.969 -25.094 1 95.69 123 ARG A CA 1
ATOM 954 C C . ARG A 1 123 ? -11 -24.156 -25.219 1 95.69 123 ARG A C 1
ATOM 956 O O . ARG A 1 123 ? -12.219 -23.984 -25.203 1 95.69 123 ARG A O 1
ATOM 963 N N . GLU A 1 124 ? -10.594 -25.469 -25.297 1 93.25 124 GLU A N 1
ATOM 964 C CA . GLU A 1 124 ? -11.469 -26.609 -25.562 1 93.25 124 GLU A CA 1
ATOM 965 C C . GLU A 1 124 ? -11.859 -27.328 -24.266 1 93.25 124 GLU A C 1
ATOM 967 O O . GLU A 1 124 ? -12.641 -28.281 -24.297 1 93.25 124 GLU A O 1
ATOM 972 N N . LYS A 1 125 ? -11.492 -26.734 -23.219 1 95 125 LYS A N 1
ATOM 973 C CA . LYS A 1 125 ? -11.703 -27.453 -21.969 1 95 125 LYS A CA 1
ATOM 974 C C . LYS A 1 125 ? -12.406 -26.578 -20.938 1 95 125 LYS A C 1
ATOM 976 O O . LYS A 1 125 ? -13.062 -27.094 -20.031 1 95 125 LYS A O 1
ATOM 981 N N . ILE A 1 126 ? -12.305 -25.328 -21.047 1 95.31 126 ILE A N 1
ATOM 982 C CA . ILE A 1 126 ? -12.75 -24.359 -20.062 1 95.31 126 ILE A CA 1
ATOM 983 C C . ILE A 1 126 ? -13.555 -23.25 -20.75 1 95.31 126 ILE A C 1
ATOM 985 O O . ILE A 1 126 ? -13.141 -22.734 -21.781 1 95.31 126 ILE A O 1
ATOM 989 N N . PRO A 1 127 ? -14.766 -22.969 -20.234 1 96.5 127 PRO A N 1
ATOM 990 C CA . PRO A 1 127 ? -15.414 -21.766 -20.766 1 96.5 127 PRO A CA 1
ATOM 991 C C . PRO A 1 127 ? -14.547 -20.516 -20.625 1 96.5 127 PRO A C 1
ATOM 993 O O . PRO A 1 127 ? -14 -20.266 -19.547 1 96.5 127 PRO A O 1
ATOM 996 N N . LEU A 1 128 ? -14.367 -19.766 -21.703 1 97.94 128 LEU A N 1
ATOM 997 C CA . LEU A 1 128 ? -13.523 -18.578 -21.734 1 97.94 128 LEU A CA 1
ATOM 998 C C . LEU A 1 128 ? -14.266 -17.406 -22.391 1 97.94 128 LEU A C 1
ATOM 1000 O O . LEU A 1 128 ? -15.227 -17.609 -23.125 1 97.94 128 LEU A O 1
ATOM 1004 N N . PRO A 1 129 ? -13.883 -16.156 -22.078 1 96.88 129 PRO A N 1
ATOM 1005 C CA . PRO A 1 129 ? -14.328 -15.07 -22.969 1 96.88 129 PRO A CA 1
ATOM 1006 C C . PRO A 1 129 ? -13.844 -15.25 -24.406 1 96.88 129 PRO A C 1
ATOM 1008 O O . PRO A 1 129 ? -12.828 -15.898 -24.641 1 96.88 129 PRO A O 1
ATOM 1011 N N . GLN A 1 130 ? -14.578 -14.633 -25.297 1 97.25 130 GLN A N 1
ATOM 1012 C CA . GLN A 1 130 ? -14.016 -14.562 -26.641 1 97.25 130 GLN A CA 1
ATOM 1013 C C . GLN A 1 130 ? -12.68 -13.828 -26.641 1 97.25 130 GLN A C 1
ATOM 1015 O O . GLN A 1 130 ? -12.523 -12.82 -25.938 1 97.25 130 GLN A O 1
ATOM 1020 N N . PHE A 1 131 ? -11.734 -14.344 -27.359 1 97.75 131 PHE A N 1
ATOM 1021 C CA . PHE A 1 131 ? -10.422 -13.711 -27.359 1 97.75 131 PHE A CA 1
ATOM 1022 C C . PHE A 1 131 ? -9.711 -13.93 -28.688 1 97.75 131 PHE A C 1
ATOM 1024 O O . PHE A 1 131 ? -10.086 -14.812 -29.469 1 97.75 131 PHE A O 1
ATOM 1031 N N . GLN A 1 132 ? -8.734 -13.07 -28.969 1 96.69 132 GLN A N 1
ATOM 1032 C CA . GLN A 1 132 ? -7.832 -13.172 -30.109 1 96.69 132 GLN A CA 1
ATOM 1033 C C . GLN A 1 132 ? -6.551 -12.383 -29.875 1 96.69 132 GLN A C 1
ATOM 1035 O O . GLN A 1 132 ? -6.484 -11.555 -28.953 1 96.69 132 GLN A O 1
ATOM 1040 N N . SER A 1 133 ? -5.547 -12.781 -30.641 1 96.31 133 SER A N 1
ATOM 1041 C CA . SER A 1 133 ? -4.398 -11.883 -30.672 1 96.31 133 SER A CA 1
ATOM 1042 C C . SER A 1 133 ? -4.77 -10.531 -31.266 1 96.31 133 SER A C 1
ATOM 1044 O O . SER A 1 133 ? -5.723 -10.43 -32.062 1 96.31 133 SER A O 1
ATOM 1046 N N . LEU A 1 134 ? -4.047 -9.555 -30.859 1 95.5 134 LEU A N 1
ATOM 1047 C CA . LEU A 1 134 ? -4.324 -8.234 -31.422 1 95.5 134 LEU A CA 1
ATOM 1048 C C . LEU A 1 134 ? -4.117 -8.242 -32.938 1 95.5 134 LEU A C 1
ATOM 1050 O O . LEU A 1 134 ? -4.898 -7.645 -33.688 1 95.5 134 LEU A O 1
ATOM 1054 N N . GLU A 1 135 ? -3.113 -8.93 -33.375 1 93.81 135 GLU A N 1
ATOM 1055 C CA . GLU A 1 135 ? -2.828 -9.039 -34.812 1 93.81 135 GLU A CA 1
ATOM 1056 C C . GLU A 1 135 ? -4.012 -9.641 -35.562 1 93.81 135 GLU A C 1
ATOM 1058 O O . GLU A 1 135 ? -4.418 -9.125 -36.625 1 93.81 135 GLU A O 1
ATOM 1063 N N . GLU A 1 136 ? -4.5 -10.695 -35.062 1 94.62 136 GLU A N 1
ATOM 1064 C CA . GLU A 1 136 ? -5.652 -11.352 -35.688 1 94.62 136 GLU A CA 1
ATOM 1065 C C . GLU A 1 136 ? -6.875 -10.438 -35.656 1 94.62 136 GLU A C 1
ATOM 1067 O O . GLU A 1 136 ? -7.629 -10.406 -36.656 1 94.62 136 GLU A O 1
ATOM 1072 N N . TYR A 1 137 ? -6.996 -9.766 -34.562 1 94 137 TYR A N 1
ATOM 1073 C CA . TYR A 1 137 ? -8.141 -8.875 -34.406 1 94 137 TYR A CA 1
ATOM 1074 C C . TYR A 1 137 ? -8.109 -7.758 -35.438 1 94 137 TYR A C 1
ATOM 1076 O O . TYR A 1 137 ? -9.133 -7.414 -36.031 1 94 137 TYR A O 1
ATOM 1084 N N . ILE A 1 138 ? -6.953 -7.188 -35.656 1 91.5 138 ILE A N 1
ATOM 1085 C CA . ILE A 1 138 ? -6.781 -6.082 -36.594 1 91.5 138 ILE A CA 1
ATOM 1086 C C . ILE A 1 138 ? -7.078 -6.555 -38 1 91.5 138 ILE A C 1
ATOM 1088 O O . ILE A 1 138 ? -7.684 -5.824 -38.812 1 91.5 138 ILE A O 1
ATOM 1092 N N . ILE A 1 139 ? -6.699 -7.75 -38.344 1 92.19 139 ILE A N 1
ATOM 1093 C CA . ILE A 1 139 ? -6.875 -8.297 -39.688 1 92.19 139 ILE A CA 1
ATOM 1094 C C . ILE A 1 139 ? -8.328 -8.711 -39.875 1 92.19 139 ILE A C 1
ATOM 1096 O O . ILE A 1 139 ? -8.938 -8.398 -40.906 1 92.19 139 I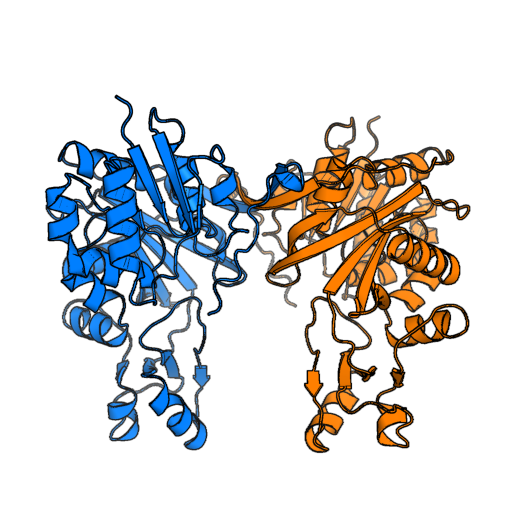LE A O 1
ATOM 1100 N N . ASN A 1 140 ? -8.906 -9.469 -38.906 1 93.62 140 ASN A N 1
ATOM 1101 C CA . ASN A 1 140 ? -10.273 -9.977 -38.938 1 93.62 140 ASN A CA 1
ATOM 1102 C C . ASN A 1 140 ? -10.82 -10.211 -37.531 1 93.62 140 ASN A C 1
ATOM 1104 O O . ASN A 1 140 ? -10.562 -11.258 -36.938 1 93.62 140 ASN A O 1
ATOM 1108 N N . SER A 1 141 ? -11.633 -9.328 -37.156 1 91.56 141 SER A N 1
ATOM 1109 C CA . SER A 1 141 ? -12.211 -9.477 -35.812 1 91.56 141 SER A CA 1
ATOM 1110 C C . SER A 1 141 ? -13.266 -10.578 -35.812 1 91.56 141 SER A C 1
ATOM 1112 O O . SER A 1 141 ? -14.156 -10.609 -36.656 1 91.56 141 SER A O 1
ATOM 1114 N N . THR A 1 142 ? -13.117 -11.484 -34.875 1 92.31 142 THR A N 1
ATOM 1115 C CA . THR A 1 142 ? -14.086 -12.555 -34.719 1 92.31 142 THR A CA 1
ATOM 1116 C C . THR A 1 142 ? -14.82 -12.422 -33.375 1 92.31 142 THR A C 1
ATOM 1118 O O . THR A 1 142 ? -15.641 -13.273 -33.031 1 92.31 142 THR A O 1
ATOM 1121 N N . ILE A 1 143 ? -14.484 -11.414 -32.594 1 93.19 143 ILE A N 1
ATOM 1122 C CA . ILE A 1 143 ? -15.109 -11.188 -31.297 1 93.19 143 ILE A CA 1
ATOM 1123 C C . ILE A 1 143 ? -16.438 -10.469 -31.484 1 93.19 143 ILE A C 1
ATOM 1125 O O . ILE A 1 143 ? -16.5 -9.43 -32.156 1 93.19 143 ILE A O 1
ATOM 1129 N N . HIS A 1 144 ? -17.516 -11 -30.922 1 89.06 144 HIS A N 1
ATOM 1130 C CA . HIS A 1 144 ? -18.875 -10.453 -31.047 1 89.06 144 HIS A CA 1
ATOM 1131 C C . HIS A 1 144 ? -19.281 -9.719 -29.766 1 89.06 144 HIS A C 1
ATOM 1133 O O . HIS A 1 144 ? -20.234 -10.125 -29.094 1 89.06 144 HIS A O 1
ATOM 1139 N N . SER A 1 145 ? -18.578 -8.781 -29.438 1 90.62 145 SER A N 1
ATOM 1140 C CA . SER A 1 145 ? -18.891 -7.988 -28.25 1 90.62 145 SER A CA 1
ATOM 1141 C C . SER A 1 145 ? -18.734 -6.496 -28.531 1 90.62 145 SER A C 1
ATOM 1143 O O . SER A 1 145 ? -17.875 -6.098 -29.312 1 90.62 145 SER A O 1
ATOM 1145 N N . ASN A 1 146 ? -19.516 -5.637 -27.828 1 89.44 146 ASN A N 1
ATOM 1146 C CA . ASN A 1 146 ? -19.484 -4.191 -28.031 1 89.44 146 ASN A CA 1
ATOM 1147 C C . ASN A 1 146 ? -18.422 -3.533 -27.141 1 89.44 146 ASN A C 1
ATOM 1149 O O . ASN A 1 146 ? -18.031 -2.387 -27.391 1 89.44 146 ASN A O 1
ATOM 1153 N N . LYS A 1 147 ? -18.109 -4.156 -26.141 1 96.06 147 LYS A N 1
ATOM 1154 C CA . LYS A 1 147 ? -17.062 -3.648 -25.25 1 96.06 147 LYS A CA 1
ATOM 1155 C C . LYS A 1 147 ? -15.891 -4.621 -25.172 1 96.06 147 LYS A C 1
ATOM 1157 O O . LYS A 1 147 ? -16.094 -5.824 -24.984 1 96.06 147 LYS A O 1
ATOM 1162 N N . LEU A 1 148 ? -14.672 -4.082 -25.281 1 96.75 148 LEU A N 1
ATOM 1163 C CA . LEU A 1 148 ? -13.484 -4.918 -25.438 1 96.75 148 LEU A CA 1
ATOM 1164 C C . LEU A 1 148 ? -12.438 -4.555 -24.391 1 96.75 148 LEU A C 1
ATOM 1166 O O . LEU A 1 148 ? -12.391 -3.418 -23.906 1 96.75 148 LEU A O 1
ATOM 1170 N N . VAL A 1 149 ? -11.695 -5.562 -24.062 1 96.81 149 VAL A N 1
ATOM 1171 C CA . VAL A 1 149 ? -10.531 -5.383 -23.203 1 96.81 149 VAL A CA 1
ATOM 1172 C C . VAL A 1 149 ? -9.25 -5.633 -24.016 1 96.81 149 VAL A C 1
ATOM 1174 O O . VAL A 1 149 ? -9.078 -6.707 -24.578 1 96.81 149 VAL A O 1
ATOM 1177 N N . PHE A 1 150 ? -8.43 -4.68 -24.109 1 96.44 150 PHE A N 1
ATOM 1178 C CA . PHE A 1 150 ? -7.082 -4.82 -24.656 1 96.44 150 PHE A CA 1
ATOM 1179 C C . PHE A 1 150 ? -6.055 -4.898 -23.531 1 96.44 150 PHE A C 1
ATOM 1181 O O . PHE A 1 150 ? -5.996 -4.016 -22.672 1 96.44 150 PHE A O 1
ATOM 1188 N N . LYS A 1 151 ? -5.281 -5.953 -23.516 1 96.44 151 LYS A N 1
ATOM 1189 C CA . LYS A 1 151 ? -4.328 -6.109 -22.422 1 96.44 151 LYS A CA 1
ATOM 1190 C C . LYS A 1 151 ? -3.031 -6.754 -22.906 1 96.44 151 LYS A C 1
ATOM 1192 O O . LYS A 1 151 ? -3.041 -7.547 -23.859 1 96.44 151 LYS A O 1
ATOM 1197 N N . PRO A 1 152 ? -1.934 -6.336 -22.297 1 96.38 152 PRO A N 1
ATOM 1198 C CA . PRO A 1 152 ? -0.687 -7.027 -22.641 1 96.38 152 PRO A CA 1
ATOM 1199 C C . PRO A 1 152 ? -0.74 -8.523 -22.328 1 96.38 152 PRO A C 1
ATOM 1201 O O . PRO A 1 152 ? -1.348 -8.938 -21.344 1 96.38 152 PRO A O 1
ATOM 1204 N N . ARG A 1 153 ? -0.1 -9.297 -23.156 1 96.25 153 ARG A N 1
ATOM 1205 C CA . ARG A 1 153 ? -0.052 -10.742 -22.984 1 96.25 153 ARG A CA 1
ATOM 1206 C C . ARG A 1 153 ? 0.673 -11.109 -21.688 1 96.25 153 ARG A C 1
ATOM 1208 O O . ARG A 1 153 ? 0.372 -12.133 -21.078 1 96.25 153 ARG A O 1
ATOM 1215 N N . SER A 1 154 ? 1.669 -10.18 -21.312 1 93.31 154 SER A N 1
ATOM 1216 C CA . SER A 1 154 ? 2.418 -10.383 -20.078 1 93.31 154 SER A CA 1
ATOM 1217 C C . SER A 1 154 ? 2.197 -9.227 -19.109 1 93.31 154 SER A C 1
ATOM 1219 O O . SER A 1 154 ? 1.78 -8.141 -19.5 1 93.31 154 SER A O 1
ATOM 1221 N N . GLY A 1 155 ? 2.463 -9.492 -17.828 1 86.69 155 GLY A N 1
ATOM 1222 C CA . GLY A 1 155 ? 2.309 -8.445 -16.844 1 86.69 155 GLY A CA 1
ATOM 1223 C C . GLY A 1 155 ? 1.18 -8.711 -15.859 1 86.69 155 GLY A C 1
ATOM 1224 O O . GLY A 1 155 ? 0.454 -9.703 -16 1 86.69 155 GLY A O 1
ATOM 1225 N N . SER A 1 156 ? 1.101 -7.871 -14.867 1 81.88 156 SER A N 1
ATOM 1226 C CA . SER A 1 156 ? 0.11 -8 -13.805 1 81.88 156 SER A CA 1
ATOM 1227 C C . SER A 1 156 ? -0.357 -6.637 -13.312 1 81.88 156 SER A C 1
ATOM 1229 O O . SER A 1 156 ? 0.165 -5.605 -13.734 1 81.88 156 SER A O 1
ATOM 1231 N N . GLY A 1 157 ? -1.442 -6.707 -12.555 1 81.06 157 GLY A N 1
ATOM 1232 C CA . GLY A 1 157 ? -1.878 -5.492 -11.883 1 81.06 157 GLY A CA 1
ATOM 1233 C C . GLY A 1 157 ? -2.668 -4.562 -12.781 1 81.06 157 GLY A C 1
ATOM 1234 O O . GLY A 1 157 ? -2.605 -3.34 -12.633 1 81.06 157 GLY A O 1
ATOM 1235 N N . SER A 1 158 ? -3.162 -5.004 -13.805 1 84.88 158 SER A N 1
ATOM 1236 C CA . SER A 1 158 ? -4.008 -4.25 -14.727 1 84.88 158 SER A CA 1
ATOM 1237 C C . SER A 1 158 ? -3.209 -3.168 -15.445 1 84.88 158 SER A C 1
ATOM 1239 O O . SER A 1 158 ? -3.789 -2.264 -16.047 1 84.88 158 SER A O 1
ATOM 1241 N N . ARG A 1 159 ? -1.96 -3.125 -15.297 1 83.81 159 ARG A N 1
ATOM 1242 C CA . ARG A 1 159 ? -1.119 -2.162 -16 1 83.81 159 ARG A CA 1
ATOM 1243 C C . ARG A 1 159 ? -1.245 -2.326 -17.516 1 83.81 159 ARG A C 1
ATOM 1245 O O . ARG A 1 159 ? -1.119 -3.436 -18.031 1 83.81 159 ARG A O 1
ATOM 1252 N N . GLY A 1 160 ? -1.608 -1.326 -18.188 1 89.88 160 GLY A N 1
ATOM 1253 C CA . GLY A 1 160 ? -1.677 -1.316 -19.641 1 89.88 160 GLY A CA 1
ATOM 1254 C C . GLY A 1 160 ? -3.025 -1.759 -20.172 1 89.88 160 GLY A C 1
ATOM 1255 O O . GLY A 1 160 ? -3.238 -1.78 -21.391 1 89.88 160 GLY A O 1
ATOM 1256 N N . VAL A 1 161 ? -3.891 -2.135 -19.359 1 93.69 161 VAL A N 1
ATOM 1257 C CA . VAL A 1 161 ? -5.195 -2.625 -19.781 1 93.69 161 VAL A CA 1
ATOM 1258 C C . VAL A 1 161 ? -6.047 -1.462 -20.297 1 93.69 161 VAL A C 1
ATOM 1260 O O . VAL A 1 161 ? -6.074 -0.392 -19.688 1 93.69 161 VAL A O 1
ATOM 1263 N N . ILE A 1 162 ? -6.668 -1.621 -21.391 1 93.94 162 ILE A N 1
ATOM 1264 C CA . ILE A 1 162 ? -7.555 -0.631 -21.984 1 93.94 162 ILE A CA 1
ATOM 1265 C C . ILE A 1 162 ? -8.922 -1.256 -22.25 1 93.94 162 ILE A C 1
ATOM 1267 O O . ILE A 1 162 ? -9.023 -2.316 -22.875 1 93.94 162 ILE A O 1
ATOM 1271 N N . ILE A 1 163 ? -9.953 -0.653 -21.766 1 95.06 163 ILE A N 1
ATOM 1272 C CA . ILE A 1 163 ? -11.328 -1.086 -22 1 95.06 163 ILE A CA 1
ATOM 1273 C C . ILE A 1 163 ? -12.039 -0.062 -22.891 1 95.06 163 ILE A C 1
ATOM 1275 O O . ILE A 1 163 ? -12.102 1.123 -22.547 1 95.06 163 ILE A O 1
ATOM 1279 N N . THR A 1 164 ? -12.531 -0.467 -23.969 1 94.19 164 THR A N 1
ATOM 1280 C CA . THR A 1 164 ? -13.18 0.47 -24.875 1 94.19 164 THR A CA 1
ATOM 1281 C C . THR A 1 164 ? -14.203 -0.248 -25.75 1 94.19 164 THR A C 1
ATOM 1283 O O . THR A 1 164 ? -14.07 -1.44 -26.016 1 94.19 164 THR A O 1
ATOM 1286 N N . SER A 1 165 ? -15.172 0.538 -26.109 1 92.44 165 SER A N 1
ATOM 1287 C CA . SER A 1 165 ? -16.188 0.03 -27.031 1 92.44 165 SER A CA 1
ATOM 1288 C C . SER A 1 165 ? -15.875 0.406 -28.469 1 92.44 165 SER A C 1
ATOM 1290 O O . SER A 1 165 ? -16.391 -0.207 -29.406 1 92.44 165 SER A O 1
ATOM 1292 N N . ASN A 1 166 ? -15.047 1.402 -28.672 1 88.56 166 ASN A N 1
ATOM 1293 C CA . ASN A 1 166 ? -14.719 1.923 -29.984 1 88.56 166 ASN A CA 1
ATOM 1294 C C . ASN A 1 166 ? -13.227 2.24 -30.109 1 88.56 166 ASN A C 1
ATOM 1296 O O . ASN A 1 166 ? -12.836 3.406 -30.078 1 88.56 166 ASN A O 1
ATOM 1300 N N . PRO A 1 167 ? -12.516 1.156 -30.328 1 88.06 167 PRO A N 1
ATOM 1301 C CA . PRO A 1 167 ? -11.078 1.404 -30.422 1 88.06 167 PRO A CA 1
ATOM 1302 C C . PRO A 1 167 ? -10.695 2.229 -31.641 1 88.06 167 PRO A C 1
ATOM 1304 O O . PRO A 1 167 ? -11.148 1.935 -32.75 1 88.06 167 PRO A O 1
ATOM 1307 N N . GLU A 1 168 ? -9.914 3.26 -31.391 1 90.06 168 GLU A N 1
ATOM 1308 C CA . GLU A 1 168 ? -9.406 4.062 -32.5 1 90.06 168 GLU A CA 1
ATOM 1309 C C . GLU A 1 168 ? -8.211 3.383 -33.156 1 90.06 168 GLU A C 1
ATOM 1311 O O . GLU A 1 168 ? -7.391 2.76 -32.5 1 90.06 168 GLU A O 1
ATOM 1316 N N . PRO A 1 169 ? -8.141 3.619 -34.469 1 87.19 169 PRO A N 1
ATOM 1317 C CA . PRO A 1 169 ? -7.023 2.988 -35.188 1 87.19 169 PRO A CA 1
ATOM 1318 C C . PRO A 1 169 ? -5.66 3.391 -34.625 1 87.19 169 PRO A C 1
ATOM 1320 O O . PRO A 1 169 ? -4.75 2.564 -34.562 1 87.19 169 PRO A O 1
ATOM 1323 N N . GLU A 1 170 ? -5.594 4.574 -34.219 1 86.12 170 GLU A N 1
ATOM 1324 C CA . GLU A 1 170 ? -4.32 5.055 -33.688 1 86.12 170 GLU A CA 1
ATOM 1325 C C . GLU A 1 170 ? -3.947 4.336 -32.375 1 86.12 170 GLU A C 1
ATOM 1327 O O . GLU A 1 170 ? -2.773 4.047 -32.156 1 86.12 170 GLU A O 1
ATOM 1332 N N . VAL A 1 171 ? -4.922 4.086 -31.656 1 85.75 171 VAL A N 1
ATOM 1333 C CA . VAL A 1 171 ? -4.707 3.369 -30.391 1 85.75 171 VAL A CA 1
ATOM 1334 C C . VAL A 1 171 ? -4.262 1.938 -30.688 1 85.75 171 VAL A C 1
ATOM 1336 O O . VAL A 1 171 ? -3.312 1.438 -30.078 1 85.75 171 VAL A O 1
ATOM 1339 N N . LEU A 1 172 ? -4.844 1.357 -31.641 1 89.5 172 LEU A N 1
ATOM 1340 C CA . LEU A 1 172 ? -4.531 -0.019 -32.031 1 89.5 172 LEU A CA 1
ATOM 1341 C C . LEU A 1 172 ? -3.098 -0.135 -32.531 1 89.5 172 LEU A C 1
ATOM 1343 O O . LEU A 1 172 ? -2.404 -1.11 -32.219 1 89.5 172 LEU A O 1
ATOM 1347 N N . GLU A 1 173 ? -2.699 0.839 -33.219 1 86.94 173 GLU A N 1
ATOM 1348 C CA . GLU A 1 173 ? -1.336 0.836 -33.75 1 86.94 173 GLU A CA 1
ATOM 1349 C C . GLU A 1 173 ? -0.314 0.931 -32.625 1 86.94 173 GLU A C 1
ATOM 1351 O O . GLU A 1 173 ? 0.73 0.276 -32.656 1 86.94 173 GLU A O 1
ATOM 1356 N N . LYS A 1 174 ? -0.651 1.677 -31.688 1 87.5 174 LYS A N 1
ATOM 1357 C CA . LYS A 1 174 ? 0.242 1.834 -30.531 1 87.5 174 LYS A CA 1
ATOM 1358 C C . LYS A 1 174 ? 0.326 0.546 -29.719 1 87.5 174 LYS A C 1
ATOM 1360 O O . LYS A 1 174 ? 1.389 0.202 -29.203 1 87.5 174 LYS A O 1
ATOM 1365 N N . LEU A 1 175 ? -0.743 -0.18 -29.656 1 89.69 175 LEU A N 1
ATOM 1366 C CA . LEU A 1 175 ? -0.807 -1.407 -28.859 1 89.69 175 LEU A CA 1
ATOM 1367 C C . LEU A 1 175 ? -0.088 -2.547 -29.578 1 89.69 175 LEU A C 1
ATOM 1369 O O . LEU A 1 175 ? 0.373 -3.494 -28.938 1 89.69 175 LEU A O 1
ATOM 1373 N N . LYS A 1 176 ? -0.009 -2.518 -30.875 1 86.19 176 LYS A N 1
ATOM 1374 C CA . LYS A 1 176 ? 0.633 -3.561 -31.672 1 86.19 176 LYS A CA 1
ATOM 1375 C C . LYS A 1 176 ? 2.088 -3.754 -31.25 1 86.19 176 LYS A C 1
ATOM 1377 O O . LYS A 1 176 ? 2.586 -4.883 -31.219 1 86.19 176 LYS A O 1
ATOM 1382 N N . GLU A 1 177 ? 2.656 -2.684 -30.844 1 84.81 177 GLU A N 1
ATOM 1383 C CA . GLU A 1 177 ? 4.062 -2.732 -30.469 1 84.81 177 GLU A CA 1
ATOM 1384 C C . GLU A 1 177 ? 4.242 -3.371 -29.094 1 84.81 177 GLU A C 1
ATOM 1386 O O . GLU A 1 177 ? 5.332 -3.826 -28.75 1 84.81 177 GLU A O 1
ATOM 1391 N N . GLY A 1 178 ? 3.25 -3.564 -28.359 1 86.56 178 GLY A N 1
ATOM 1392 C CA . GLY A 1 178 ? 3.346 -4 -26.969 1 86.56 178 GLY A CA 1
ATOM 1393 C C . GLY A 1 178 ? 2.9 -5.438 -26.766 1 86.56 178 GLY A C 1
ATOM 1394 O O . GLY A 1 178 ? 2.684 -5.871 -25.641 1 86.56 178 GLY A O 1
ATOM 1395 N N . ASN A 1 179 ? 2.686 -6.324 -27.781 1 91.69 179 ASN A N 1
ATOM 1396 C CA . ASN A 1 179 ? 2.258 -7.715 -27.703 1 91.69 179 ASN A CA 1
ATOM 1397 C C . ASN A 1 179 ? 0.941 -7.855 -26.938 1 91.69 179 ASN A C 1
ATOM 1399 O O . ASN A 1 179 ? 0.858 -8.609 -25.969 1 91.69 179 ASN A O 1
ATOM 1403 N N . TYR A 1 180 ? -0.025 -7.234 -27.375 1 96.44 180 TYR A N 1
ATOM 1404 C CA . TYR A 1 180 ? -1.345 -7.188 -26.75 1 96.44 180 TYR A CA 1
ATOM 1405 C C . TYR A 1 180 ? -2.232 -8.312 -27.266 1 96.44 180 TYR A C 1
ATOM 1407 O O . TYR A 1 180 ? -1.972 -8.875 -28.344 1 96.44 180 TYR A O 1
ATOM 1415 N N . MET A 1 181 ? -3.201 -8.68 -26.469 1 96.81 181 MET A N 1
ATOM 1416 C CA . MET A 1 181 ? -4.352 -9.477 -26.891 1 96.81 181 MET A CA 1
ATOM 1417 C C . MET A 1 181 ? -5.652 -8.727 -26.641 1 96.81 181 MET A C 1
ATOM 1419 O O . MET A 1 181 ? -5.664 -7.699 -25.953 1 96.81 181 MET A O 1
ATOM 1423 N N . VAL A 1 182 ? -6.695 -9.234 -27.25 1 96.62 182 VAL A N 1
ATOM 1424 C CA . VAL A 1 182 ? -8.016 -8.633 -27.094 1 96.62 182 VAL A CA 1
ATOM 1425 C C . VAL A 1 182 ? -9.016 -9.688 -26.656 1 96.62 182 VAL A C 1
ATOM 1427 O O . VAL A 1 182 ? -8.93 -10.852 -27.047 1 96.62 182 VAL A O 1
ATOM 1430 N N . GLN A 1 183 ? -9.906 -9.297 -25.797 1 97.38 183 GLN A N 1
ATOM 1431 C CA . GLN A 1 183 ? -10.977 -10.188 -25.359 1 97.38 183 GLN A CA 1
ATOM 1432 C C . GLN A 1 183 ? -12.266 -9.414 -25.109 1 97.38 183 GLN A C 1
ATOM 1434 O O . GLN A 1 183 ? -12.258 -8.188 -25.047 1 97.38 183 GLN A O 1
ATOM 1439 N N . GLU A 1 184 ? -13.367 -10.133 -25.094 1 97.12 184 GLU A N 1
ATOM 1440 C CA . GLU A 1 184 ? -14.633 -9.508 -24.719 1 97.12 184 GLU A CA 1
ATOM 1441 C C . GLU A 1 184 ? -14.609 -9.023 -23.266 1 97.12 184 GLU A C 1
ATOM 1443 O O . GLU A 1 184 ? -13.984 -9.656 -22.406 1 97.12 184 GLU A O 1
ATOM 1448 N N . PHE A 1 185 ? -15.242 -7.938 -23.062 1 97.25 185 PHE A N 1
ATOM 1449 C CA . PHE A 1 185 ? -15.391 -7.422 -21.703 1 97.25 185 PHE A CA 1
ATOM 1450 C C . PHE A 1 185 ? -16.469 -8.188 -20.953 1 97.25 185 PHE A C 1
ATOM 1452 O O . PHE A 1 185 ? -17.594 -8.336 -21.438 1 97.25 185 PHE A O 1
ATOM 1459 N N . ILE A 1 186 ? -16.094 -8.734 -19.797 1 96.81 186 ILE A N 1
ATOM 1460 C CA . ILE A 1 186 ? -17.047 -9.391 -18.906 1 96.81 186 ILE A CA 1
ATOM 1461 C C . ILE A 1 186 ? -17.281 -8.516 -17.672 1 96.81 186 ILE A C 1
ATOM 1463 O O . ILE A 1 186 ? -16.359 -8.195 -16.938 1 96.81 186 ILE A O 1
ATOM 1467 N N . GLU A 1 187 ? -18.5 -8.102 -17.516 1 95.88 187 GLU A N 1
ATOM 1468 C CA . GLU A 1 187 ? -18.859 -7.359 -16.312 1 95.88 187 GLU A CA 1
ATOM 1469 C C . GLU A 1 187 ? -19.141 -8.297 -15.141 1 95.88 187 GLU A C 1
ATOM 1471 O O . GLU A 1 187 ? -19.875 -9.273 -15.289 1 95.88 187 GLU A O 1
ATOM 1476 N N . GLY A 1 188 ? -18.531 -8.031 -14.07 1 97 188 GLY A N 1
ATOM 1477 C CA . GLY A 1 188 ? -18.781 -8.891 -12.922 1 97 188 GLY A CA 1
ATOM 1478 C C . GLY A 1 188 ? -17.844 -8.625 -11.766 1 97 188 GLY A C 1
ATOM 1479 O O . GLY A 1 188 ? -17.281 -7.531 -11.656 1 97 188 GLY A O 1
ATOM 1480 N N . THR A 1 189 ? -17.766 -9.578 -10.812 1 96.94 189 THR A N 1
ATOM 1481 C CA . THR A 1 189 ? -16.953 -9.5 -9.602 1 96.94 189 THR A CA 1
ATOM 1482 C C . THR A 1 189 ? -15.688 -10.344 -9.75 1 96.94 189 THR A C 1
ATOM 1484 O O . THR A 1 189 ? -15.742 -11.469 -10.242 1 96.94 189 THR A O 1
ATOM 1487 N N . GLU A 1 190 ? -14.586 -9.812 -9.367 1 96.56 190 GLU A N 1
ATOM 1488 C CA . GLU A 1 190 ? -13.305 -10.508 -9.484 1 96.56 190 GLU A CA 1
ATOM 1489 C C . GLU A 1 190 ? -13.039 -11.375 -8.258 1 96.56 190 GLU A C 1
ATOM 1491 O O . GLU A 1 190 ? -13.328 -10.977 -7.129 1 96.56 190 GLU A O 1
ATOM 1496 N N . TYR A 1 191 ? -12.562 -12.523 -8.531 1 98.25 191 TYR A N 1
ATOM 1497 C CA . TYR A 1 191 ? -12.148 -13.477 -7.512 1 98.25 191 TYR A CA 1
ATOM 1498 C C . TYR A 1 191 ? -10.742 -14 -7.785 1 98.25 191 TYR A C 1
ATOM 1500 O O . TYR A 1 191 ? -10.266 -13.953 -8.922 1 98.25 191 TYR A O 1
ATOM 1508 N N . SER A 1 192 ? -10.125 -14.391 -6.75 1 98 192 SER A N 1
ATOM 1509 C CA . SER A 1 192 ? -8.852 -15.102 -6.801 1 98 192 SER A CA 1
ATOM 1510 C C . SER A 1 192 ? -8.953 -16.469 -6.141 1 98 192 SER A C 1
ATOM 1512 O O . SER A 1 192 ? -9.578 -16.625 -5.094 1 98 192 SER A O 1
ATOM 1514 N N . VAL A 1 193 ? -8.406 -17.406 -6.766 1 98.88 193 VAL A N 1
ATOM 1515 C CA . VAL A 1 193 ? -8.359 -18.75 -6.184 1 98.88 193 VAL A CA 1
ATOM 1516 C C . VAL A 1 193 ? -6.91 -19.188 -6.031 1 98.88 193 VAL A C 1
ATOM 1518 O O . VAL A 1 193 ? -6.188 -19.328 -7.023 1 98.88 193 VAL A O 1
ATOM 1521 N N . ASP A 1 194 ? -6.516 -19.391 -4.828 1 98.81 194 ASP A N 1
ATOM 1522 C CA . ASP A 1 194 ? -5.188 -19.938 -4.547 1 98.81 194 ASP A CA 1
ATOM 1523 C C . ASP A 1 194 ? -5.211 -21.453 -4.492 1 98.81 194 ASP A C 1
ATOM 1525 O O . ASP A 1 194 ? -5.953 -22.047 -3.703 1 98.81 194 ASP A O 1
ATOM 1529 N N . VAL A 1 195 ? -4.383 -22.031 -5.293 1 98.69 195 VAL A N 1
ATOM 1530 C CA . VAL A 1 195 ? -4.375 -23.484 -5.363 1 98.69 195 VAL A CA 1
ATOM 1531 C C . VAL A 1 195 ? -3.006 -24.016 -4.949 1 98.69 195 VAL A C 1
ATOM 1533 O O . VAL A 1 195 ? -1.998 -23.312 -5.066 1 98.69 195 VAL A O 1
ATOM 1536 N N . MET A 1 196 ? -2.959 -25.141 -4.43 1 98.38 196 MET A N 1
ATOM 1537 C CA . MET A 1 196 ? -1.784 -25.984 -4.227 1 98.38 196 MET A CA 1
ATOM 1538 C C . MET A 1 196 ? -1.991 -27.359 -4.844 1 98.38 196 MET A C 1
ATOM 1540 O O . MET A 1 196 ? -2.961 -28.047 -4.523 1 98.38 196 MET A O 1
ATOM 1544 N N . VAL A 1 197 ? -1.188 -27.688 -5.797 1 96.94 197 VAL A N 1
ATOM 1545 C CA . VAL A 1 197 ? -1.218 -28.984 -6.465 1 96.94 197 VAL A CA 1
ATOM 1546 C C . VAL A 1 197 ? 0.117 -29.703 -6.266 1 96.94 197 VAL A C 1
ATOM 1548 O O . VAL A 1 197 ? 1.18 -29.125 -6.512 1 96.94 197 VAL A O 1
ATOM 1551 N N . ASN A 1 198 ? 0.044 -30.875 -5.809 1 94.19 198 ASN A N 1
ATOM 1552 C CA . ASN A 1 198 ? 1.316 -31.578 -5.645 1 94.19 198 ASN A CA 1
ATOM 1553 C C . ASN A 1 198 ? 1.873 -32.062 -6.984 1 94.19 198 ASN A C 1
ATOM 1555 O O . ASN A 1 198 ? 1.227 -31.891 -8.023 1 94.19 198 ASN A O 1
ATOM 1559 N N . GLU A 1 199 ? 3.061 -32.531 -7.02 1 91.12 199 GLU A N 1
ATOM 1560 C CA . GLU A 1 199 ? 3.75 -32.906 -8.258 1 91.12 199 GLU A CA 1
ATOM 1561 C C . GLU A 1 199 ? 3.08 -34.094 -8.945 1 91.12 199 GLU A C 1
ATOM 1563 O O . GLU A 1 199 ? 3.352 -34.375 -10.109 1 91.12 199 GLU A O 1
ATOM 1568 N N . ASN A 1 200 ? 2.195 -34.781 -8.258 1 89 200 ASN A N 1
ATOM 1569 C CA . ASN A 1 200 ? 1.458 -35.906 -8.836 1 89 200 ASN A CA 1
ATOM 1570 C C . ASN A 1 200 ? 0.099 -35.469 -9.375 1 89 200 ASN A C 1
ATOM 1572 O O . ASN A 1 200 ? -0.694 -36.281 -9.828 1 89 200 ASN A O 1
ATOM 1576 N N . GLY A 1 201 ? -0.217 -34.188 -9.18 1 91.25 201 GLY A N 1
ATOM 1577 C CA . GLY A 1 201 ? -1.438 -33.656 -9.75 1 91.25 201 GLY A CA 1
ATOM 1578 C C . GLY A 1 201 ? -2.594 -33.625 -8.766 1 91.25 201 GLY A C 1
ATOM 1579 O O . GLY A 1 201 ? -3.709 -33.25 -9.125 1 91.25 201 GLY A O 1
ATOM 1580 N N . LEU A 1 202 ? -2.371 -34.031 -7.582 1 94.5 202 LEU A N 1
ATOM 1581 C CA . LEU A 1 202 ? -3.42 -34.031 -6.57 1 94.5 202 LEU A CA 1
ATOM 1582 C C . LEU A 1 202 ? -3.617 -32.625 -6 1 94.5 202 LEU A C 1
ATOM 1584 O O . LEU A 1 202 ? -2.645 -31.938 -5.676 1 94.5 202 LEU A O 1
ATOM 1588 N N . ILE A 1 203 ? -4.887 -32.25 -5.848 1 97 203 ILE A N 1
ATOM 1589 C CA . ILE A 1 203 ? -5.219 -30.938 -5.336 1 97 203 ILE A CA 1
ATOM 1590 C C . ILE A 1 203 ? -5.094 -30.922 -3.814 1 97 203 ILE A C 1
ATOM 1592 O O . ILE A 1 203 ? -5.781 -31.688 -3.123 1 97 203 ILE A O 1
ATOM 1596 N N . GLY A 1 204 ? -4.246 -30.109 -3.311 1 97.62 204 GLY A N 1
ATOM 1597 C CA . GLY A 1 204 ? -4.094 -29.969 -1.872 1 97.62 204 GLY A CA 1
ATOM 1598 C C . GLY A 1 204 ? -4.965 -28.875 -1.284 1 97.62 204 GLY A C 1
ATOM 1599 O O . GLY A 1 204 ? -5.391 -28.969 -0.13 1 97.62 204 GLY A O 1
ATOM 1600 N N . ALA A 1 205 ? -5.191 -27.875 -2.059 1 98.25 205 ALA A N 1
ATOM 1601 C CA . ALA A 1 205 ? -6.02 -26.75 -1.631 1 98.25 205 ALA A CA 1
ATOM 1602 C C . ALA A 1 205 ? -6.543 -25.953 -2.832 1 98.25 205 ALA A C 1
ATOM 1604 O O . ALA A 1 205 ? -5.883 -25.891 -3.873 1 98.25 205 ALA A O 1
ATOM 1605 N N . ALA A 1 206 ? -7.641 -25.406 -2.758 1 98.81 206 ALA A N 1
ATOM 1606 C CA . ALA A 1 206 ? -8.266 -24.469 -3.682 1 98.81 206 ALA A CA 1
ATOM 1607 C C . ALA A 1 206 ? -9.18 -23.5 -2.939 1 98.81 206 ALA A C 1
ATOM 1609 O O . ALA A 1 206 ? -10.352 -23.797 -2.693 1 98.81 206 ALA A O 1
ATOM 1610 N N . VAL A 1 207 ? -8.68 -22.375 -2.604 1 98.88 207 VAL A N 1
ATOM 1611 C CA . VAL A 1 207 ? -9.383 -21.438 -1.725 1 98.88 207 VAL A CA 1
ATOM 1612 C C . VAL A 1 207 ? -9.898 -20.25 -2.531 1 98.88 207 VAL A C 1
ATOM 1614 O O . VAL A 1 207 ? -9.117 -19.547 -3.182 1 98.88 207 VAL A O 1
ATOM 1617 N N . VAL A 1 208 ? -11.164 -20 -2.49 1 98.88 208 VAL A N 1
ATOM 1618 C CA . VAL A 1 208 ? -11.797 -18.922 -3.242 1 98.88 208 VAL A CA 1
ATOM 1619 C C . VAL A 1 208 ? -11.828 -17.656 -2.398 1 98.88 208 VAL A C 1
ATOM 1621 O O . VAL A 1 208 ? -12.336 -17.656 -1.274 1 98.88 208 VAL A O 1
ATOM 1624 N N . ARG A 1 209 ? -11.266 -16.641 -2.936 1 98.69 209 ARG A N 1
ATOM 1625 C CA . ARG A 1 209 ? -11.281 -15.336 -2.264 1 98.69 209 ARG A CA 1
ATOM 1626 C C . ARG A 1 209 ? -11.953 -14.281 -3.131 1 98.69 209 ARG A C 1
ATOM 1628 O O . ARG A 1 209 ? -11.719 -14.219 -4.34 1 98.69 209 ARG A O 1
ATOM 1635 N N . GLU A 1 210 ? -12.766 -13.516 -2.545 1 98.19 210 GLU A N 1
ATOM 1636 C CA . GLU A 1 210 ? -13.266 -12.305 -3.188 1 98.19 210 GLU A CA 1
ATOM 1637 C C . GLU A 1 210 ? -12.328 -11.125 -2.945 1 98.19 210 GLU A C 1
ATOM 1639 O O . GLU A 1 210 ? -11.922 -10.875 -1.811 1 98.19 210 GLU A O 1
ATOM 1644 N N . ARG A 1 211 ? -11.938 -10.453 -3.943 1 95.81 211 ARG A N 1
ATOM 1645 C CA . ARG A 1 211 ? -11.055 -9.297 -3.873 1 95.81 211 ARG A CA 1
ATOM 1646 C C . ARG A 1 211 ? -11.836 -8.023 -3.6 1 95.81 211 ARG A C 1
ATOM 1648 O O . ARG A 1 211 ? -12.203 -7.297 -4.531 1 95.81 211 ARG A O 1
ATOM 1655 N N . LEU A 1 212 ? -12 -7.621 -2.387 1 96.44 212 LEU A N 1
ATOM 1656 C CA . LEU A 1 212 ? -12.914 -6.559 -1.991 1 96.44 212 LEU A CA 1
ATOM 1657 C C . LEU A 1 212 ? -12.305 -5.188 -2.262 1 96.44 212 LEU A C 1
ATOM 1659 O O . LEU A 1 212 ? -13.008 -4.25 -2.637 1 96.44 212 LEU A O 1
ATOM 1663 N N . LYS A 1 213 ? -11.094 -5.035 -1.98 1 95.38 213 LYS A N 1
ATOM 1664 C CA . LYS A 1 213 ? -10.391 -3.768 -2.168 1 95.38 213 LYS A CA 1
ATOM 1665 C C . LYS A 1 213 ? -8.945 -3.994 -2.594 1 95.38 213 LYS A C 1
ATOM 1667 O O . LYS A 1 213 ? -8.219 -4.762 -1.961 1 95.38 213 LYS A O 1
ATOM 1672 N N . ILE A 1 214 ? -8.539 -3.303 -3.654 1 92.81 214 ILE A N 1
ATOM 1673 C CA . ILE A 1 214 ? -7.211 -3.445 -4.234 1 92.81 214 ILE A CA 1
ATOM 1674 C C . ILE A 1 214 ? -6.516 -2.086 -4.273 1 92.81 214 ILE A C 1
ATOM 1676 O O . ILE A 1 214 ? -7.137 -1.076 -4.617 1 92.81 214 ILE A O 1
ATOM 1680 N N . ASP A 1 215 ? -5.258 -2.057 -3.844 1 88.94 215 ASP A N 1
ATOM 1681 C CA . ASP A 1 215 ? -4.398 -0.885 -3.969 1 88.94 215 ASP A CA 1
ATOM 1682 C C . ASP A 1 215 ? -3.076 -1.242 -4.641 1 88.94 215 ASP A C 1
ATOM 1684 O O . ASP A 1 215 ? -2.32 -2.076 -4.137 1 88.94 215 ASP A O 1
ATOM 1688 N N . SER A 1 216 ? -2.783 -0.577 -5.758 1 84.94 216 SER A N 1
ATOM 1689 C CA . SER A 1 216 ? -1.568 -0.832 -6.523 1 84.94 216 SER A CA 1
ATOM 1690 C C . SER A 1 216 ? -1.381 -2.322 -6.781 1 84.94 216 SER A C 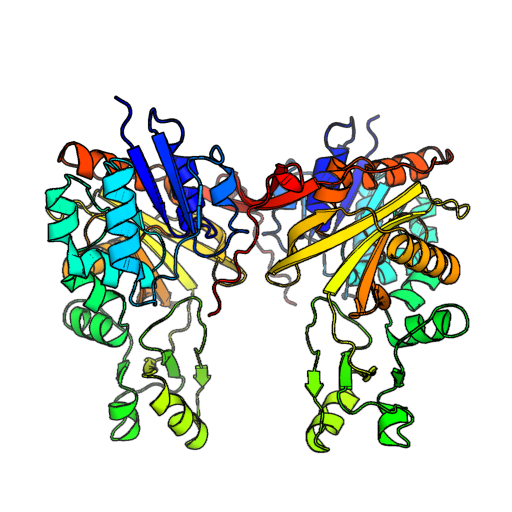1
ATOM 1692 O O . SER A 1 216 ? -0.291 -2.861 -6.574 1 84.94 216 SER A O 1
ATOM 1694 N N . GLY A 1 217 ? -2.439 -3.012 -7.074 1 85.75 217 GLY A N 1
ATOM 1695 C CA . GLY A 1 217 ? -2.404 -4.414 -7.453 1 85.75 217 GLY A CA 1
ATOM 1696 C C . GLY A 1 217 ? -2.391 -5.355 -6.266 1 85.75 217 GLY A C 1
ATOM 1697 O O . GLY A 1 217 ? -2.447 -6.574 -6.434 1 85.75 217 GLY A O 1
ATOM 1698 N N . VAL A 1 218 ? -2.289 -4.789 -5.105 1 89.62 218 VAL A N 1
ATOM 1699 C CA . VAL A 1 218 ? -2.225 -5.602 -3.895 1 89.62 218 VAL A CA 1
ATOM 1700 C C . VAL A 1 218 ? -3.576 -5.578 -3.186 1 89.62 218 VAL A C 1
ATOM 1702 O O . VAL A 1 218 ? -4.184 -4.516 -3.023 1 89.62 218 VAL A O 1
ATOM 1705 N N . VAL A 1 219 ? -4.059 -6.695 -2.855 1 94.75 219 VAL A N 1
ATOM 1706 C CA . VAL A 1 219 ? -5.336 -6.793 -2.152 1 94.75 219 VAL A CA 1
ATOM 1707 C C . VAL A 1 219 ? -5.176 -6.281 -0.722 1 94.75 219 VAL A C 1
ATOM 1709 O O . VAL A 1 219 ? -4.336 -6.781 0.033 1 94.75 219 VAL A O 1
ATOM 1712 N N . ILE A 1 220 ? -6.008 -5.324 -0.356 1 96.19 220 ILE A N 1
ATOM 1713 C CA . ILE A 1 220 ? -5.969 -4.715 0.969 1 96.19 220 ILE A CA 1
ATOM 1714 C C . ILE A 1 220 ? -7.086 -5.293 1.835 1 96.19 220 ILE A C 1
ATOM 1716 O O . ILE A 1 220 ? -6.988 -5.297 3.064 1 96.19 220 ILE A O 1
ATOM 1720 N N . ALA A 1 221 ? -8.18 -5.703 1.216 1 97.69 221 ALA A N 1
ATOM 1721 C CA . ALA A 1 221 ? -9.289 -6.402 1.867 1 97.69 221 ALA A CA 1
ATOM 1722 C C . ALA A 1 221 ? -9.805 -7.539 0.993 1 97.69 221 ALA A C 1
ATOM 1724 O O . ALA A 1 221 ? -9.898 -7.398 -0.229 1 97.69 221 ALA A O 1
ATOM 1725 N N . SER A 1 222 ? -10.055 -8.562 1.599 1 98.06 222 SER A N 1
ATOM 1726 C CA . SER A 1 222 ? -10.547 -9.734 0.888 1 98.06 222 SER A CA 1
ATOM 1727 C C . SER A 1 222 ? -11.312 -10.664 1.822 1 98.06 222 SER A C 1
ATOM 1729 O O . SER A 1 222 ? -11.242 -10.523 3.045 1 98.06 222 SER A O 1
ATOM 1731 N N . LYS A 1 223 ? -12.055 -11.57 1.291 1 98.38 223 LYS A N 1
ATOM 1732 C CA . LYS A 1 223 ? -12.734 -12.586 2.1 1 98.38 223 LYS A CA 1
ATOM 1733 C C . LYS A 1 223 ? -12.766 -13.93 1.385 1 98.38 223 LYS A C 1
ATOM 1735 O O . LYS A 1 223 ? -12.906 -13.984 0.161 1 98.38 223 LYS A O 1
ATOM 1740 N N . THR A 1 224 ? -12.523 -14.969 2.074 1 98.75 224 THR A N 1
ATOM 1741 C CA . THR A 1 224 ? -12.734 -16.312 1.535 1 98.75 224 THR A CA 1
ATOM 1742 C C . THR A 1 224 ? -14.219 -16.656 1.512 1 98.75 224 THR A C 1
ATOM 1744 O O . THR A 1 224 ? -14.953 -16.312 2.439 1 98.75 224 THR A O 1
ATOM 1747 N N . ILE A 1 225 ? -14.602 -17.328 0.467 1 98.44 225 ILE A N 1
ATOM 1748 C CA . ILE A 1 225 ? -16 -17.75 0.353 1 98.44 225 ILE A CA 1
ATOM 1749 C C . ILE A 1 225 ? -16.062 -19.203 -0.129 1 98.44 225 ILE A C 1
ATOM 1751 O O . ILE A 1 225 ? -15.156 -19.672 -0.824 1 98.44 225 ILE A O 1
ATOM 1755 N N . LYS A 1 226 ? -17.109 -19.859 0.279 1 98.19 226 LYS A N 1
ATOM 1756 C CA . LYS A 1 226 ? -17.422 -21.172 -0.281 1 98.19 226 LYS A CA 1
ATOM 1757 C C . LYS A 1 226 ? -18.266 -21.047 -1.548 1 98.19 226 LYS A C 1
ATOM 1759 O O . LYS A 1 226 ? -19.422 -20.641 -1.489 1 98.19 226 LYS A O 1
ATOM 1764 N N . ASN A 1 227 ? -17.703 -21.281 -2.658 1 98.19 227 ASN A N 1
ATOM 1765 C CA . ASN A 1 227 ? -18.375 -21.297 -3.957 1 98.19 227 ASN A CA 1
ATOM 1766 C C . ASN A 1 227 ? -17.844 -22.438 -4.836 1 98.19 227 ASN A C 1
ATOM 1768 O O . ASN A 1 227 ? -16.781 -22.312 -5.449 1 98.19 227 ASN A O 1
ATOM 1772 N N . LYS A 1 228 ? -18.594 -23.453 -4.891 1 98 228 LYS A N 1
ATOM 1773 C CA . LYS A 1 228 ? -18.172 -24.672 -5.559 1 98 228 LYS A CA 1
ATOM 1774 C C . LYS A 1 228 ? -17.953 -24.438 -7.051 1 98 228 LYS A C 1
ATOM 1776 O O . LYS A 1 228 ? -17.031 -25.016 -7.641 1 98 228 LYS A O 1
ATOM 1781 N N . ARG A 1 229 ? -18.781 -23.641 -7.629 1 98.25 229 ARG A N 1
ATOM 1782 C CA . ARG A 1 229 ? -18.688 -23.391 -9.062 1 98.25 229 ARG A CA 1
ATOM 1783 C C . ARG A 1 229 ? -17.359 -22.734 -9.422 1 98.25 229 ARG A C 1
ATOM 1785 O O . ARG A 1 229 ? -16.672 -23.172 -10.344 1 98.25 229 ARG A O 1
ATOM 1792 N N . ILE A 1 230 ? -17 -21.688 -8.711 1 98.75 230 ILE A N 1
ATOM 1793 C CA . ILE A 1 230 ? -15.727 -21.016 -8.93 1 98.75 230 ILE A CA 1
ATOM 1794 C C . ILE A 1 230 ? -14.57 -21.953 -8.633 1 98.75 230 ILE A C 1
ATOM 1796 O O . ILE A 1 230 ? -13.609 -22.031 -9.398 1 98.75 230 ILE A O 1
ATOM 1800 N N . GLN A 1 231 ? -14.688 -22.625 -7.512 1 98.75 231 GLN A N 1
ATOM 1801 C CA . GLN A 1 231 ? -13.633 -23.516 -7.062 1 98.75 231 GLN A CA 1
ATOM 1802 C C . GLN A 1 231 ? -13.352 -24.594 -8.102 1 98.75 231 GLN A C 1
ATOM 1804 O O . GLN A 1 231 ? -12.203 -24.797 -8.5 1 98.75 231 GLN A O 1
ATOM 1809 N N . GLU A 1 232 ? -14.383 -25.266 -8.602 1 98.38 232 GLU A N 1
ATOM 1810 C CA . GLU A 1 232 ? -14.234 -26.344 -9.562 1 98.38 232 GLU A CA 1
ATOM 1811 C C . GLU A 1 232 ? -13.703 -25.828 -10.906 1 98.38 232 GLU A C 1
ATOM 1813 O O . GLU A 1 232 ? -12.906 -26.5 -11.562 1 98.38 232 GLU A O 1
ATOM 1818 N N . TYR A 1 233 ? -14.203 -24.688 -11.297 1 98.69 233 TYR A N 1
ATOM 1819 C CA . TYR A 1 233 ? -13.711 -24.047 -12.508 1 98.69 233 TYR A CA 1
ATOM 1820 C C . TYR A 1 233 ? -12.203 -23.859 -12.453 1 98.69 233 TYR A C 1
ATOM 1822 O O . TYR A 1 233 ? -11.492 -24.203 -13.406 1 98.69 233 TYR A O 1
ATOM 1830 N N . CYS A 1 234 ? -11.688 -23.391 -11.352 1 98.81 234 CYS A N 1
ATOM 1831 C CA . CYS A 1 234 ? -10.273 -23.078 -11.203 1 98.81 234 CYS A CA 1
ATOM 1832 C C . CYS A 1 234 ? -9.445 -24.359 -11.023 1 98.81 234 CYS A C 1
ATOM 1834 O O . CYS A 1 234 ? -8.305 -24.438 -11.477 1 98.81 234 CYS A O 1
ATOM 1836 N N . ILE A 1 235 ? -10.016 -25.344 -10.336 1 98.38 235 ILE A N 1
ATOM 1837 C CA . ILE A 1 235 ? -9.352 -26.641 -10.219 1 98.38 235 ILE A CA 1
ATOM 1838 C C . ILE A 1 235 ? -9.148 -27.234 -11.609 1 98.38 235 ILE A C 1
ATOM 1840 O O . ILE A 1 235 ? -8.062 -27.734 -11.93 1 98.38 235 ILE A O 1
ATOM 1844 N N . LYS A 1 236 ? -10.18 -27.156 -12.422 1 98.25 236 LYS A N 1
ATOM 1845 C CA . LYS A 1 236 ? -10.086 -27.672 -13.781 1 98.25 236 LYS A CA 1
ATOM 1846 C C . LYS A 1 236 ? -9.016 -26.953 -14.586 1 98.25 236 LYS A C 1
ATOM 1848 O O . LYS A 1 236 ? -8.258 -27.562 -15.336 1 98.25 236 LYS A O 1
ATOM 1853 N N . ILE A 1 237 ? -8.938 -25.656 -14.445 1 98.62 237 ILE A N 1
ATOM 1854 C CA . ILE A 1 237 ? -7.91 -24.875 -15.109 1 98.62 237 ILE A CA 1
ATOM 1855 C C . ILE A 1 237 ? -6.527 -25.328 -14.656 1 98.62 237 ILE A C 1
ATOM 1857 O O . ILE A 1 237 ? -5.645 -25.578 -15.484 1 98.62 237 ILE A O 1
ATOM 1861 N N . ALA A 1 238 ? -6.355 -25.469 -13.336 1 98.5 238 ALA A N 1
ATOM 1862 C CA . ALA A 1 238 ? -5.074 -25.891 -12.773 1 98.5 238 ALA A CA 1
ATOM 1863 C C . ALA A 1 238 ? -4.633 -27.234 -13.344 1 98.5 238 ALA A C 1
ATOM 1865 O O . ALA A 1 238 ? -3.461 -27.406 -13.688 1 98.5 238 ALA A O 1
ATOM 1866 N N . GLN A 1 239 ? -5.566 -28.094 -13.484 1 97.12 239 GLN A N 1
ATOM 1867 C CA . GLN A 1 239 ? -5.285 -29.422 -14.016 1 97.12 239 GLN A CA 1
ATOM 1868 C C . GLN A 1 239 ? -4.98 -29.359 -15.508 1 97.12 239 GLN A C 1
ATOM 1870 O O . GLN A 1 239 ? -4.055 -30.031 -15.984 1 97.12 239 GLN A O 1
ATOM 1875 N N . THR A 1 240 ? -5.734 -28.609 -16.203 1 97.69 240 THR A N 1
ATOM 1876 C CA . THR A 1 240 ? -5.574 -28.484 -17.641 1 97.69 240 THR A CA 1
ATOM 1877 C C . THR A 1 240 ? -4.184 -27.953 -17.984 1 97.69 240 THR A C 1
ATOM 1879 O O . THR A 1 240 ? -3.533 -28.469 -18.906 1 97.69 240 THR A O 1
ATOM 1882 N N . VAL A 1 241 ? -3.697 -26.984 -17.25 1 97.94 241 VAL A N 1
ATOM 1883 C CA . VAL A 1 241 ? -2.432 -26.328 -17.562 1 97.94 241 VAL A CA 1
ATOM 1884 C C . VAL A 1 241 ? -1.277 -27.109 -16.938 1 97.94 241 VAL A C 1
ATOM 1886 O O . VAL A 1 241 ? -0.133 -27 -17.391 1 97.94 241 VAL A O 1
ATOM 1889 N N . GLY A 1 242 ? -1.557 -27.875 -15.883 1 98.06 242 GLY A N 1
ATOM 1890 C CA . GLY A 1 242 ? -0.546 -28.688 -15.227 1 98.06 242 GLY A CA 1
ATOM 1891 C C . GLY A 1 242 ? 0.168 -27.969 -14.102 1 98.06 242 GLY A C 1
ATOM 1892 O O . GLY A 1 242 ? 1.381 -28.109 -13.938 1 98.06 242 GLY A O 1
ATOM 1893 N N . ILE A 1 243 ? -0.537 -27.219 -13.328 1 98.31 243 ILE A N 1
ATOM 1894 C CA . ILE A 1 243 ? 0.028 -26.484 -12.195 1 98.31 243 ILE A CA 1
ATOM 1895 C C . ILE A 1 243 ? 0.613 -27.469 -11.188 1 98.31 243 ILE A C 1
ATOM 1897 O O . ILE A 1 243 ? 0.006 -28.5 -10.898 1 98.31 243 ILE A O 1
ATOM 1901 N N . THR A 1 244 ? 1.771 -27.219 -10.734 1 97 244 THR A N 1
ATOM 1902 C CA . THR A 1 244 ? 2.357 -27.859 -9.562 1 97 244 THR A CA 1
ATOM 1903 C C . THR A 1 244 ? 2.754 -26.828 -8.516 1 97 244 THR A C 1
ATOM 1905 O O . THR A 1 244 ? 3.113 -25.703 -8.859 1 97 244 THR A O 1
ATOM 1908 N N . TYR A 1 245 ? 2.707 -27.281 -7.219 1 97 245 TYR A N 1
ATOM 1909 C CA . TYR A 1 245 ? 2.881 -26.391 -6.078 1 97 245 TYR A CA 1
ATOM 1910 C C . TYR A 1 245 ? 1.764 -25.359 -6.02 1 97 245 TYR A C 1
ATOM 1912 O O . TYR A 1 245 ? 0.585 -25.703 -5.934 1 97 245 TYR A O 1
ATOM 1920 N N . SER A 1 246 ? 2.15 -24.047 -6.148 1 98.12 246 SER A N 1
ATOM 1921 C CA . SER A 1 246 ? 1.136 -23.031 -5.883 1 98.12 246 SER A CA 1
ATOM 1922 C C . SER A 1 246 ? 0.91 -22.141 -7.102 1 98.12 246 SER A C 1
ATOM 1924 O O . SER A 1 246 ? 1.832 -21.922 -7.887 1 98.12 246 SER A O 1
ATOM 1926 N N . ALA A 1 247 ? -0.282 -21.703 -7.211 1 98.62 247 ALA A N 1
ATOM 1927 C CA . ALA A 1 247 ? -0.636 -20.656 -8.164 1 98.62 247 ALA A CA 1
ATOM 1928 C C . ALA A 1 247 ? -1.847 -19.859 -7.68 1 98.62 247 ALA A C 1
ATOM 1930 O O . ALA A 1 247 ? -2.619 -20.344 -6.848 1 98.62 247 ALA A O 1
ATOM 1931 N N . ASN A 1 248 ? -1.935 -18.688 -8.148 1 98.56 248 ASN A N 1
ATOM 1932 C CA . ASN A 1 248 ? -3.113 -17.844 -7.992 1 98.56 248 ASN A CA 1
ATOM 1933 C C . ASN A 1 248 ? -3.865 -17.688 -9.305 1 98.56 248 ASN A C 1
ATOM 1935 O O . ASN A 1 248 ? -3.299 -17.203 -10.297 1 98.56 248 ASN A O 1
ATOM 1939 N N . ILE A 1 249 ? -5.062 -18.109 -9.328 1 98.69 249 ILE A N 1
ATOM 1940 C CA . ILE A 1 249 ? -5.906 -18.016 -10.516 1 98.69 249 ILE A CA 1
ATOM 1941 C C . ILE A 1 249 ? -6.941 -16.906 -10.32 1 98.69 249 ILE A C 1
ATOM 1943 O O . ILE A 1 249 ? -7.727 -16.938 -9.375 1 98.69 249 ILE A O 1
ATOM 1947 N N . GLN A 1 250 ? -6.973 -16 -11.234 1 98.06 250 GLN A N 1
ATOM 1948 C CA . GLN A 1 250 ? -7.902 -14.875 -11.148 1 98.06 250 GLN A CA 1
ATOM 1949 C C . GLN A 1 250 ? -9.023 -15.016 -12.164 1 98.06 250 GLN A C 1
ATOM 1951 O O . GLN A 1 250 ? -8.773 -15.305 -13.336 1 98.06 250 GLN A O 1
ATOM 1956 N N . VAL A 1 251 ? -10.227 -14.766 -11.719 1 98.31 251 VAL A N 1
ATOM 1957 C CA . VAL A 1 251 ? -11.398 -14.93 -12.57 1 98.31 251 VAL A CA 1
ATOM 1958 C C . VAL A 1 251 ? -12.375 -13.773 -12.328 1 98.31 251 VAL A C 1
ATOM 1960 O O . VAL A 1 251 ? -12.312 -13.109 -11.289 1 98.31 251 VAL A O 1
ATOM 1963 N N . ILE A 1 252 ? -13.18 -13.562 -13.289 1 98 252 ILE A N 1
ATOM 1964 C CA . ILE A 1 252 ? -14.312 -12.648 -13.156 1 98 252 ILE A CA 1
ATOM 1965 C C . ILE A 1 252 ? -15.625 -13.43 -13.273 1 98 252 ILE A C 1
ATOM 1967 O O . ILE A 1 252 ? -15.758 -14.305 -14.133 1 98 252 ILE A O 1
ATOM 1971 N N . VAL A 1 253 ? -16.469 -13.195 -12.359 1 98.44 253 VAL A N 1
ATOM 1972 C CA . VAL A 1 253 ? -17.75 -13.898 -12.32 1 98.44 253 VAL A CA 1
ATOM 1973 C C . VAL A 1 253 ? -18.875 -12.953 -12.75 1 98.44 253 VAL A C 1
ATOM 1975 O O . VAL A 1 253 ? -19.062 -11.891 -12.156 1 98.44 253 VAL A O 1
ATOM 1978 N N . ASP A 1 254 ? -19.625 -13.312 -13.75 1 97.5 254 ASP A N 1
ATOM 1979 C CA . ASP A 1 254 ? -20.672 -12.445 -14.273 1 97.5 254 ASP A CA 1
ATOM 1980 C C . ASP A 1 254 ? -21.922 -12.516 -13.406 1 97.5 254 ASP A C 1
ATOM 1982 O O . ASP A 1 254 ? -21.938 -13.195 -12.375 1 97.5 254 ASP A O 1
ATOM 1986 N N . SER A 1 255 ? -22.938 -11.844 -13.805 1 96.62 255 SER A N 1
ATOM 1987 C CA . SER A 1 255 ? -24.156 -11.695 -13.016 1 96.62 255 SER A CA 1
ATOM 1988 C C . SER A 1 255 ? -24.906 -13.016 -12.891 1 96.62 255 SER A C 1
ATOM 1990 O O . SER A 1 255 ? -25.75 -13.188 -12.008 1 96.62 255 SER A O 1
ATOM 1992 N N . THR A 1 256 ? -24.594 -13.969 -13.75 1 96.5 256 THR A N 1
ATOM 1993 C CA . THR A 1 256 ? -25.281 -15.258 -13.711 1 96.5 256 THR A CA 1
ATOM 1994 C C . THR A 1 256 ? -24.469 -16.266 -12.906 1 96.5 256 THR A C 1
ATOM 1996 O O . THR A 1 256 ? -24.875 -17.422 -12.758 1 96.5 256 THR A O 1
ATOM 1999 N N . GLY A 1 257 ? -23.312 -15.836 -12.445 1 97.12 257 GLY A N 1
ATOM 2000 C CA . GLY A 1 257 ? -22.5 -16.703 -11.602 1 97.12 257 GLY A CA 1
ATOM 2001 C C . GLY A 1 257 ? -21.453 -17.484 -12.375 1 97.12 257 GLY A C 1
ATOM 2002 O O . GLY A 1 257 ? -20.781 -18.359 -11.82 1 97.12 257 GLY A O 1
ATOM 2003 N N . ASN A 1 258 ? -21.297 -17.203 -13.633 1 97.62 258 ASN A N 1
ATOM 2004 C CA . ASN A 1 258 ? -20.312 -17.906 -14.453 1 97.62 258 ASN A CA 1
ATOM 2005 C C . ASN A 1 258 ? -18.938 -17.281 -14.328 1 97.62 258 ASN A C 1
ATOM 2007 O O . ASN A 1 258 ? -18.766 -16.062 -14.539 1 97.62 258 ASN A O 1
ATOM 2011 N N . PRO A 1 259 ? -17.969 -18.109 -13.984 1 98.56 259 PRO A N 1
ATOM 2012 C CA . PRO A 1 259 ? -16.594 -17.594 -13.93 1 98.56 259 PRO A CA 1
ATOM 2013 C C . PRO A 1 259 ? -15.906 -17.594 -15.289 1 98.56 259 PRO A C 1
ATOM 2015 O O . PRO A 1 259 ? -16.156 -18.484 -16.109 1 98.56 259 PRO A O 1
ATOM 2018 N N . TYR A 1 260 ? -15.055 -16.625 -15.484 1 98.44 260 TYR A N 1
ATOM 2019 C CA . TYR A 1 260 ? -14.203 -16.5 -16.656 1 98.44 260 TYR A CA 1
ATOM 2020 C C . TYR A 1 260 ? -12.773 -16.188 -16.266 1 98.44 260 TYR A C 1
ATOM 2022 O O . TYR A 1 260 ? -12.531 -15.289 -15.453 1 98.44 260 TYR A O 1
ATOM 2030 N N . LEU A 1 261 ? -11.883 -16.891 -16.859 1 98.25 261 LEU A N 1
ATOM 2031 C CA . LEU A 1 261 ? -10.461 -16.797 -16.562 1 98.25 261 LEU A CA 1
ATOM 2032 C C . LEU A 1 261 ? -9.906 -15.438 -16.969 1 98.25 261 LEU A C 1
ATOM 2034 O O . LEU A 1 261 ? -10.172 -14.961 -18.078 1 98.25 261 LEU A O 1
ATOM 2038 N N . ILE A 1 262 ? -9.141 -14.789 -16.109 1 96.75 262 ILE A N 1
ATOM 2039 C CA . ILE A 1 262 ? -8.438 -13.539 -16.406 1 96.75 262 ILE A CA 1
ATOM 2040 C C . ILE A 1 262 ? -6.949 -13.828 -16.609 1 96.75 262 ILE A C 1
ATOM 2042 O O . ILE A 1 262 ? -6.395 -13.523 -17.672 1 96.75 262 ILE A O 1
ATOM 2046 N N . GLU A 1 263 ? -6.32 -14.383 -15.641 1 97.38 263 GLU A N 1
ATOM 2047 C CA . GLU A 1 263 ? -4.895 -14.703 -15.68 1 97.38 263 GLU A CA 1
ATOM 2048 C C . GLU A 1 263 ? -4.523 -15.695 -14.586 1 97.38 263 GLU A C 1
ATOM 2050 O O . GLU A 1 263 ? -5.344 -16.016 -13.727 1 97.38 263 GLU A O 1
ATOM 2055 N N . ILE A 1 264 ? -3.373 -16.25 -14.695 1 98.19 264 ILE A N 1
ATOM 2056 C CA . ILE A 1 264 ? -2.783 -17.078 -13.656 1 98.19 264 ILE A CA 1
ATOM 2057 C C . ILE A 1 264 ? -1.433 -16.5 -13.234 1 98.19 264 ILE A C 1
ATOM 2059 O O . ILE A 1 264 ? -0.607 -16.156 -14.078 1 98.19 264 ILE A O 1
ATOM 2063 N N . ASN A 1 265 ? -1.243 -16.344 -11.984 1 97.69 265 ASN A N 1
ATOM 2064 C CA . ASN A 1 265 ? 0.068 -16.109 -11.391 1 97.69 265 ASN A CA 1
ATOM 2065 C C . ASN A 1 265 ? 0.641 -17.375 -10.766 1 97.69 265 ASN A C 1
ATOM 2067 O O . ASN A 1 265 ? 0.217 -17.797 -9.68 1 97.69 265 ASN A O 1
ATOM 2071 N N . PRO A 1 266 ? 1.596 -17.984 -11.406 1 98.38 266 PRO A N 1
ATOM 2072 C CA . PRO A 1 266 ? 2.066 -19.297 -11 1 98.38 266 PRO A CA 1
ATOM 2073 C C . PRO A 1 266 ? 3.088 -19.25 -9.867 1 98.38 266 PRO A C 1
ATOM 2075 O O . PRO A 1 266 ? 4.172 -19.828 -9.977 1 98.38 266 PRO A O 1
ATOM 2078 N N . ARG A 1 267 ? 2.744 -18.609 -8.812 1 98.38 267 ARG A N 1
ATOM 2079 C CA . ARG A 1 267 ? 3.516 -18.406 -7.586 1 98.38 267 ARG A CA 1
ATOM 2080 C C . ARG A 1 267 ? 2.607 -18.047 -6.418 1 98.38 267 ARG A C 1
ATOM 2082 O O . ARG A 1 267 ? 1.385 -18 -6.566 1 98.38 267 ARG A O 1
ATOM 2089 N N . PHE A 1 268 ? 3.207 -17.891 -5.273 1 98.56 268 PHE A N 1
ATOM 2090 C CA . PHE A 1 268 ? 2.457 -17.438 -4.113 1 98.56 268 PHE A CA 1
ATOM 2091 C C . PHE A 1 268 ? 1.833 -16.062 -4.379 1 98.56 268 PHE A C 1
ATOM 2093 O O . PHE A 1 268 ? 2.424 -15.234 -5.066 1 98.56 268 PHE A O 1
ATOM 2100 N N . SER A 1 269 ? 0.691 -15.836 -3.863 1 97.12 269 SER A N 1
ATOM 2101 C CA . SER A 1 269 ? -0.018 -14.578 -4.062 1 97.12 269 SER A CA 1
ATOM 2102 C C . SER A 1 269 ? 0.185 -13.633 -2.881 1 97.12 269 SER A C 1
ATOM 2104 O O . SER A 1 269 ? 0.551 -14.07 -1.788 1 97.12 269 SER A O 1
ATOM 2106 N N . GLY A 1 270 ? -0.077 -12.367 -3.15 1 96.62 270 GLY A N 1
ATOM 2107 C CA . GLY A 1 270 ? 0.029 -11.375 -2.098 1 96.62 270 GLY A CA 1
ATOM 2108 C C . GLY A 1 270 ? -1.104 -11.445 -1.092 1 96.62 270 GLY A C 1
ATOM 2109 O O . GLY A 1 270 ? -1.053 -10.797 -0.044 1 96.62 270 GLY A O 1
ATOM 2110 N N . GLY A 1 271 ? -2.139 -12.18 -1.39 1 96.88 271 GLY A N 1
ATOM 2111 C CA . GLY A 1 271 ? -3.275 -12.32 -0.492 1 96.88 271 GLY A CA 1
ATOM 2112 C C . GLY A 1 271 ? -3.268 -13.617 0.284 1 96.88 271 GLY A C 1
ATOM 2113 O O . GLY A 1 271 ? -4.258 -13.977 0.925 1 96.88 271 GLY A O 1
ATOM 2114 N N . LEU A 1 272 ? -2.178 -14.273 0.308 1 97.81 272 LEU A N 1
ATOM 2115 C CA . LEU A 1 272 ? -2.051 -15.633 0.812 1 97.81 272 LEU A CA 1
ATOM 2116 C C . LEU A 1 272 ? -2.293 -15.68 2.318 1 97.81 272 LEU A C 1
ATOM 2118 O O . LEU A 1 272 ? -2.605 -16.734 2.869 1 97.81 272 LEU A O 1
ATOM 2122 N N . SER A 1 273 ? -2.115 -14.57 3.012 1 98.31 273 SER A N 1
ATOM 2123 C CA . SER A 1 273 ? -2.303 -14.539 4.457 1 98.31 273 SER A CA 1
ATOM 2124 C C . SER A 1 273 ? -3.713 -14.984 4.84 1 98.31 273 SER A C 1
ATOM 2126 O O . SER A 1 273 ? -3.898 -15.695 5.828 1 98.31 273 SER A O 1
ATOM 2128 N N . LEU A 1 274 ? -4.656 -14.562 4.055 1 98.75 274 LEU A N 1
ATOM 2129 C CA . LEU A 1 274 ? -6.039 -14.938 4.324 1 98.75 274 LEU A CA 1
ATOM 2130 C C . LEU A 1 274 ? -6.25 -16.438 4.098 1 98.75 274 LEU A C 1
ATOM 2132 O O . LEU A 1 274 ? -6.949 -17.094 4.867 1 98.75 274 LEU A O 1
ATOM 2136 N N . VAL A 1 275 ? -5.656 -16.922 3.045 1 98.69 275 VAL A N 1
ATOM 2137 C CA . VAL A 1 275 ? -5.742 -18.344 2.73 1 98.69 275 VAL A CA 1
ATOM 2138 C C . VAL A 1 275 ? -5.18 -19.172 3.889 1 98.69 275 VAL A C 1
ATOM 2140 O O . VAL A 1 275 ? -5.82 -20.109 4.367 1 98.69 275 VAL A O 1
ATOM 2143 N N . ILE A 1 276 ? -4.031 -18.797 4.363 1 98.5 276 ILE A N 1
ATOM 2144 C CA . ILE A 1 276 ? -3.354 -19.484 5.457 1 98.5 276 ILE A CA 1
ATOM 2145 C C . ILE A 1 276 ? -4.234 -19.453 6.703 1 98.5 276 ILE A C 1
ATOM 2147 O O . ILE A 1 276 ? -4.477 -20.5 7.32 1 98.5 276 ILE A O 1
ATOM 2151 N N . GLU A 1 277 ? -4.746 -18.266 7.031 1 98.62 277 GLU A N 1
ATOM 2152 C CA . GLU A 1 277 ? -5.586 -18.125 8.211 1 98.62 277 GLU A CA 1
ATOM 2153 C C . GLU A 1 277 ? -6.871 -18.938 8.086 1 98.62 277 GLU A C 1
ATOM 2155 O O . GLU A 1 277 ? -7.41 -19.422 9.078 1 98.62 277 GLU A O 1
ATOM 2160 N N . SER A 1 278 ? -7.336 -19.125 6.906 1 98.69 278 SER A N 1
ATOM 2161 C CA . SER A 1 278 ? -8.602 -19.797 6.672 1 98.69 278 SER A CA 1
ATOM 2162 C C . SER A 1 278 ? -8.461 -21.312 6.848 1 98.69 278 SER A C 1
ATOM 2164 O O . SER A 1 278 ? -9.461 -22.016 6.957 1 98.69 278 SER A O 1
ATOM 2166 N N . GLY A 1 279 ? -7.188 -21.797 6.773 1 98.25 279 GLY A N 1
ATOM 2167 C CA . GLY A 1 279 ? -7.012 -23.234 6.977 1 98.25 279 GLY A CA 1
ATOM 2168 C C . GLY A 1 279 ? -5.785 -23.797 6.285 1 98.25 279 GLY A C 1
ATOM 2169 O O . GLY A 1 279 ? -4.852 -24.266 6.941 1 98.25 279 GLY A O 1
ATOM 2170 N N . PRO A 1 280 ? -5.738 -23.766 4.934 1 98.19 280 PRO A N 1
ATOM 2171 C CA . PRO A 1 280 ? -4.598 -24.344 4.211 1 98.19 280 PRO A CA 1
ATOM 2172 C C . PRO A 1 280 ? -3.359 -23.453 4.266 1 98.19 280 PRO A C 1
ATOM 2174 O O . PRO A 1 280 ? -3.336 -22.375 3.65 1 98.19 280 PRO A O 1
ATOM 2177 N N . ASN A 1 281 ? -2.35 -23.875 4.949 1 97.5 281 ASN A N 1
ATOM 2178 C CA . ASN A 1 281 ? -1.052 -23.219 4.879 1 97.5 281 ASN A CA 1
ATOM 2179 C C . ASN A 1 281 ? -0.272 -23.641 3.637 1 97.5 281 ASN A C 1
ATOM 2181 O O . ASN A 1 281 ? 0.646 -24.453 3.721 1 97.5 281 ASN A O 1
ATOM 2185 N N . ILE A 1 282 ? -0.573 -23.062 2.555 1 98.12 282 ILE A N 1
ATOM 2186 C CA . ILE A 1 282 ? -0.088 -23.469 1.239 1 98.12 282 ILE A CA 1
ATOM 2187 C C . ILE A 1 282 ? 1.437 -23.406 1.209 1 98.12 282 ILE A C 1
ATOM 2189 O O . ILE A 1 282 ? 2.096 -24.328 0.746 1 98.12 282 ILE A O 1
ATOM 2193 N N . PRO A 1 283 ? 2.088 -22.328 1.708 1 98.12 283 PRO A N 1
ATOM 2194 C CA . PRO A 1 283 ? 3.553 -22.328 1.729 1 98.12 283 PRO A CA 1
ATOM 2195 C C . PRO A 1 283 ? 4.133 -23.531 2.475 1 98.12 283 PRO A C 1
ATOM 2197 O O . PRO A 1 283 ? 5.078 -24.156 1.995 1 98.12 283 PRO A O 1
ATOM 2200 N N . ALA A 1 284 ? 3.615 -23.844 3.586 1 96.69 284 ALA A N 1
ATOM 2201 C CA . ALA A 1 284 ? 4.094 -24.984 4.348 1 96.69 284 ALA A CA 1
ATOM 2202 C C . ALA A 1 284 ? 3.855 -26.281 3.586 1 96.69 284 ALA A C 1
ATOM 2204 O O . ALA A 1 284 ? 4.715 -27.172 3.57 1 96.69 284 ALA A O 1
ATOM 2205 N N . MET A 1 285 ? 2.684 -26.422 3.006 1 96.69 285 MET A N 1
ATOM 2206 C CA . MET A 1 285 ? 2.367 -27.609 2.205 1 96.69 285 MET A CA 1
ATOM 2207 C C . MET A 1 285 ? 3.389 -27.797 1.089 1 96.69 285 MET A C 1
ATOM 2209 O O . MET A 1 285 ? 3.869 -28.906 0.865 1 96.69 285 MET A O 1
ATOM 2213 N N . CYS A 1 286 ? 3.725 -26.719 0.424 1 97.12 286 CYS A N 1
ATOM 2214 C CA . CYS A 1 286 ? 4.684 -26.766 -0.673 1 97.12 286 CYS A CA 1
ATOM 2215 C C . CYS A 1 286 ? 6.062 -27.188 -0.175 1 97.12 286 CYS A C 1
ATOM 2217 O O . CYS A 1 286 ? 6.691 -28.078 -0.758 1 97.12 286 CYS A O 1
ATOM 2219 N N . VAL A 1 287 ? 6.543 -26.531 0.881 1 96.69 287 VAL A N 1
ATOM 2220 C CA . VAL A 1 287 ? 7.879 -26.797 1.41 1 96.69 287 VAL A CA 1
ATOM 2221 C C . VAL A 1 287 ? 7.969 -28.234 1.894 1 96.69 287 VAL A C 1
ATOM 2223 O O . VAL A 1 287 ? 8.93 -28.938 1.585 1 96.69 287 VAL A O 1
ATOM 2226 N N . GLU A 1 288 ? 6.973 -28.672 2.633 1 94.19 288 GLU A N 1
ATOM 2227 C CA . GLU A 1 288 ? 6.957 -30.047 3.137 1 94.19 288 GLU A CA 1
ATOM 2228 C C . GLU A 1 288 ? 6.945 -31.047 1.991 1 94.19 288 GLU A C 1
ATOM 2230 O O . GLU A 1 288 ? 7.645 -32.062 2.045 1 94.19 288 GLU A O 1
ATOM 2235 N N . HIS A 1 289 ? 6.148 -30.797 1.026 1 95 289 HIS A N 1
ATOM 2236 C CA . HIS A 1 289 ? 6.098 -31.672 -0.14 1 95 289 HIS A CA 1
ATOM 2237 C C . HIS A 1 289 ? 7.445 -31.719 -0.853 1 95 289 HIS A C 1
ATOM 2239 O O . HIS A 1 289 ? 7.902 -32.812 -1.252 1 95 289 HIS A O 1
ATOM 2245 N N . ALA A 1 290 ? 8.07 -30.609 -1.029 1 94.5 290 ALA A N 1
ATOM 2246 C CA . ALA A 1 290 ? 9.367 -30.531 -1.705 1 94.5 290 ALA A CA 1
ATOM 2247 C C . ALA A 1 290 ? 10.43 -31.312 -0.947 1 94.5 290 ALA A C 1
ATOM 2249 O O . ALA A 1 290 ? 11.289 -31.969 -1.557 1 94.5 290 ALA A O 1
ATOM 2250 N N . LEU A 1 291 ? 10.414 -31.266 0.332 1 93.19 291 LEU A N 1
ATOM 2251 C CA . LEU A 1 291 ? 11.438 -31.875 1.174 1 93.19 291 LEU A CA 1
ATOM 2252 C C . LEU A 1 291 ? 11.188 -33.375 1.322 1 93.19 291 LEU A C 1
ATOM 2254 O O . LEU A 1 291 ? 12.141 -34.156 1.312 1 93.19 291 LEU A O 1
ATOM 2258 N N . SER A 1 292 ? 9.938 -33.75 1.471 1 91.19 292 SER A N 1
ATOM 2259 C CA . SER A 1 292 ? 9.664 -35.125 1.883 1 91.19 292 SER A CA 1
ATOM 2260 C C . SER A 1 292 ? 9.086 -35.938 0.734 1 91.19 292 SER A C 1
ATOM 2262 O O . SER A 1 292 ? 9.102 -37.156 0.77 1 91.19 292 SER A O 1
ATOM 2264 N N . GLY A 1 293 ? 8.477 -35.25 -0.183 1 87.06 293 GLY A N 1
ATOM 2265 C CA . GLY A 1 293 ? 7.789 -35.938 -1.263 1 87.06 293 GLY A CA 1
ATOM 2266 C C . GLY A 1 293 ? 6.453 -36.531 -0.841 1 87.06 293 GLY A C 1
ATOM 2267 O O . GLY A 1 293 ? 5.781 -37.188 -1.635 1 87.06 293 GLY A O 1
ATOM 2268 N N . LYS A 1 294 ? 6.105 -36.281 0.348 1 83.12 294 LYS A N 1
ATOM 2269 C CA . LYS A 1 294 ? 4.863 -36.844 0.858 1 83.12 294 LYS A CA 1
ATOM 2270 C C . LYS A 1 294 ? 3.65 -36.219 0.162 1 83.12 294 LYS A C 1
ATOM 2272 O O . LYS A 1 294 ? 3.668 -35.031 -0.203 1 83.12 294 LYS A O 1
ATOM 2277 N N . SER A 1 295 ? 2.641 -37.156 0.083 1 79.5 295 SER A N 1
ATOM 2278 C CA . SER A 1 295 ? 1.396 -36.688 -0.519 1 79.5 295 SER A CA 1
ATOM 2279 C C . SER A 1 295 ? 0.676 -35.719 0.396 1 79.5 295 SER A C 1
ATOM 2281 O O . SER A 1 295 ? 0.757 -35.812 1.621 1 79.5 295 SER A O 1
ATOM 2283 N N . ILE A 1 296 ? 0.055 -34.781 -0.293 1 85.81 296 ILE A N 1
ATOM 2284 C CA . ILE A 1 296 ? -0.715 -33.781 0.443 1 85.81 296 ILE A CA 1
ATOM 2285 C C . ILE A 1 296 ? -2.205 -34.094 0.335 1 85.81 296 ILE A C 1
ATOM 2287 O O . ILE A 1 296 ? -2.684 -34.5 -0.724 1 85.81 296 ILE A O 1
ATOM 2291 N N . GLN A 1 297 ? -2.887 -34 1.362 1 88.44 297 GLN A N 1
ATOM 2292 C CA . GLN A 1 297 ? -4.34 -34.125 1.355 1 88.44 297 GLN A CA 1
ATOM 2293 C C . GLN A 1 297 ? -5.027 -32.781 1.134 1 88.44 297 GLN A C 1
ATOM 2295 O O . GLN A 1 297 ? -4.52 -31.75 1.558 1 88.44 297 GLN A O 1
ATOM 2300 N N . ALA A 1 298 ? -6.195 -32.938 0.513 1 93.75 298 ALA A N 1
ATOM 2301 C CA . ALA A 1 298 ? -6.977 -31.734 0.272 1 93.75 298 ALA A CA 1
ATOM 2302 C C . ALA A 1 298 ? -7.477 -31.141 1.584 1 93.75 298 ALA A C 1
ATOM 2304 O O . ALA A 1 298 ? -8.008 -31.859 2.438 1 93.75 298 ALA A O 1
ATOM 2305 N N . LEU A 1 299 ? -7.285 -29.922 1.693 1 96.62 299 LEU A N 1
ATOM 2306 C CA . LEU A 1 299 ? -7.715 -29.25 2.908 1 96.62 299 LEU A CA 1
ATOM 2307 C C . LEU A 1 299 ? -8.891 -28.312 2.625 1 96.62 299 LEU A C 1
ATOM 2309 O O . LEU A 1 299 ? -8.93 -27.656 1.587 1 96.62 299 LEU A O 1
ATOM 2313 N N . ASP A 1 300 ? -9.875 -28.375 3.514 1 97.5 300 ASP A N 1
ATOM 2314 C CA . ASP A 1 300 ? -10.969 -27.422 3.488 1 97.5 300 ASP A CA 1
ATOM 2315 C C . ASP A 1 300 ? -10.547 -26.094 4.121 1 97.5 300 ASP A C 1
ATOM 2317 O O . ASP A 1 300 ? -9.43 -25.969 4.629 1 97.5 300 ASP A O 1
ATOM 2321 N N . TYR A 1 301 ? -11.391 -25.047 3.982 1 98.56 301 TYR A N 1
ATOM 2322 C CA . TYR A 1 301 ? -11.055 -23.75 4.547 1 98.56 301 TYR A CA 1
ATOM 2323 C C . TYR A 1 301 ? -12.297 -23.062 5.109 1 98.56 301 TYR A C 1
ATOM 2325 O O . TYR A 1 301 ? -13.422 -23.406 4.75 1 98.56 301 TYR A O 1
ATOM 2333 N N . LYS A 1 302 ? -12.102 -22.125 6.02 1 98.44 302 LYS A N 1
ATOM 2334 C CA . LYS A 1 302 ? -13.164 -21.344 6.652 1 98.44 302 LYS A CA 1
ATOM 2335 C C . LYS A 1 302 ? -13.398 -20.031 5.91 1 98.44 302 LYS A C 1
ATOM 2337 O O . LYS A 1 302 ? -12.516 -19.547 5.199 1 98.44 302 LYS A O 1
ATOM 2342 N N . GLU A 1 303 ? -14.586 -19.562 6.07 1 98.62 303 GLU A N 1
ATOM 2343 C CA . GLU A 1 303 ? -14.883 -18.234 5.543 1 98.62 303 GLU A CA 1
ATOM 2344 C C . GLU A 1 303 ? -14.477 -17.141 6.527 1 98.62 303 GLU A C 1
ATOM 2346 O O . GLU A 1 303 ? -15.008 -17.062 7.637 1 98.62 303 GLU A O 1
ATOM 2351 N N . LEU A 1 304 ? -13.539 -16.359 6.078 1 98.75 304 LEU A N 1
ATOM 2352 C CA . LEU A 1 304 ? -12.969 -15.273 6.871 1 98.75 304 LEU A CA 1
ATOM 2353 C C . LEU A 1 304 ? -12.773 -14.016 6.027 1 98.75 304 LEU A C 1
ATOM 2355 O O . LEU A 1 304 ? -12.656 -14.102 4.801 1 98.75 304 LEU A O 1
ATOM 2359 N N . THR A 1 305 ? -12.797 -12.906 6.699 1 98.31 305 THR A N 1
ATOM 2360 C CA . THR A 1 305 ? -12.461 -11.625 6.098 1 98.31 305 THR A CA 1
ATOM 2361 C C . THR A 1 305 ? -11.109 -11.125 6.613 1 98.31 305 THR A C 1
ATOM 2363 O O . THR A 1 305 ? -10.766 -11.344 7.773 1 98.31 305 THR A O 1
ATOM 2366 N N . MET A 1 306 ? -10.43 -10.508 5.711 1 98.5 306 MET A N 1
ATOM 2367 C CA . MET A 1 306 ? -9.133 -9.922 6.051 1 98.5 306 MET A CA 1
ATOM 2368 C C . MET A 1 306 ? -9.078 -8.453 5.637 1 98.5 306 MET A C 1
ATOM 2370 O O . MET A 1 306 ? -9.508 -8.094 4.543 1 98.5 306 MET A O 1
ATOM 2374 N N . VAL A 1 307 ? -8.625 -7.566 6.523 1 98.19 307 VAL A N 1
ATOM 2375 C CA . VAL A 1 307 ? -8.219 -6.203 6.195 1 98.19 307 VAL A CA 1
ATOM 2376 C C . VAL A 1 307 ? -6.77 -5.984 6.621 1 98.19 307 VAL A C 1
ATOM 2378 O O . VAL A 1 307 ? -6.289 -6.613 7.566 1 98.19 307 VAL A O 1
ATOM 2381 N N . ARG A 1 308 ? -6.094 -5.098 5.891 1 97.94 308 ARG A N 1
ATOM 2382 C CA . ARG A 1 308 ? -4.656 -4.949 6.113 1 97.94 308 ARG A CA 1
ATOM 2383 C C . ARG A 1 308 ? -4.309 -3.521 6.512 1 97.94 308 ARG A C 1
ATOM 2385 O O . ARG A 1 308 ? -5.023 -2.58 6.156 1 97.94 308 ARG A O 1
ATOM 2392 N N . TYR A 1 309 ? -3.297 -3.375 7.293 1 97.12 309 TYR A N 1
ATOM 2393 C CA . TYR A 1 309 ? -2.666 -2.107 7.648 1 97.12 309 TYR A CA 1
ATOM 2394 C C . TYR A 1 309 ? -1.148 -2.246 7.684 1 97.12 309 TYR A C 1
ATOM 2396 O O . TYR A 1 309 ? -0.618 -3.355 7.602 1 97.12 309 TYR A O 1
ATOM 2404 N N . TYR A 1 310 ? -0.44 -1.143 7.789 1 97 310 TYR A N 1
ATOM 2405 C CA . TYR A 1 310 ? 1.018 -1.189 7.781 1 97 310 TYR A CA 1
ATOM 2406 C C . TYR A 1 310 ? 1.562 -1.454 9.18 1 97 310 TYR A C 1
ATOM 2408 O O . TYR A 1 310 ? 1.084 -0.876 10.156 1 97 310 TYR A O 1
ATOM 2416 N N . GLU A 1 311 ? 2.445 -2.346 9.266 1 97.31 311 GLU A N 1
ATOM 2417 C CA . GLU A 1 311 ? 3.348 -2.545 10.391 1 97.31 311 GLU A CA 1
ATOM 2418 C C . GLU A 1 311 ? 4.773 -2.135 10.039 1 97.31 311 GLU A C 1
ATOM 2420 O O . GLU A 1 311 ? 5.16 -2.156 8.867 1 97.31 311 GLU A O 1
ATOM 2425 N N . GLU A 1 312 ? 5.586 -1.763 11.023 1 98.25 312 GLU A N 1
ATOM 2426 C CA . GLU A 1 312 ? 6.879 -1.15 10.734 1 98.25 312 GLU A CA 1
ATOM 2427 C C . GLU A 1 312 ? 8.023 -1.963 11.336 1 98.25 312 GLU A C 1
ATOM 2429 O O . GLU A 1 312 ? 7.855 -2.588 12.391 1 98.25 312 GLU A O 1
ATOM 2434 N N . ILE A 1 313 ? 9.094 -1.979 10.68 1 98.25 313 ILE A N 1
ATOM 2435 C CA . ILE A 1 313 ? 10.398 -2.35 11.219 1 98.25 313 ILE A CA 1
ATOM 2436 C C . ILE A 1 313 ? 11.273 -1.106 11.352 1 98.25 313 ILE A C 1
ATOM 2438 O O . ILE A 1 313 ? 11.375 -0.309 10.422 1 98.25 313 ILE A O 1
ATOM 2442 N N . PHE A 1 314 ? 11.828 -0.932 12.508 1 98.44 314 PHE A N 1
ATOM 2443 C CA . PHE A 1 314 ? 12.719 0.196 12.766 1 98.44 314 PHE A CA 1
ATOM 2444 C C . PHE A 1 314 ? 14.148 -0.28 12.969 1 98.44 314 PHE A C 1
ATOM 2446 O O . PHE A 1 314 ? 14.383 -1.338 13.562 1 98.44 314 PHE A O 1
ATOM 2453 N N . MET A 1 315 ? 15.062 0.474 12.516 1 97.88 315 MET A N 1
ATOM 2454 C CA . MET A 1 315 ? 16.469 0.132 12.688 1 97.88 315 MET A CA 1
ATOM 2455 C C . MET A 1 315 ? 17.344 1.382 12.656 1 97.88 315 MET A C 1
ATOM 2457 O O . MET A 1 315 ? 16.938 2.42 12.133 1 97.88 315 MET A O 1
ATOM 2461 N N . PRO A 1 316 ? 18.531 1.306 13.234 1 97.12 316 PRO A N 1
ATOM 2462 C CA . PRO A 1 316 ? 19.469 2.424 13.039 1 97.12 316 PRO A CA 1
ATOM 2463 C C . PRO A 1 316 ? 19.75 2.705 11.562 1 97.12 316 PRO A C 1
ATOM 2465 O O . PRO A 1 316 ? 19.781 1.777 10.75 1 97.12 316 PRO A O 1
ATOM 2468 N N . ASN A 1 317 ? 19.938 3.967 11.219 1 97.19 317 ASN A N 1
ATOM 2469 C CA . ASN A 1 317 ? 20.219 4.34 9.836 1 97.19 317 ASN A CA 1
ATOM 2470 C C . ASN A 1 317 ? 21.391 3.551 9.266 1 97.19 317 ASN A C 1
ATOM 2472 O O . ASN A 1 317 ? 21.422 3.248 8.07 1 97.19 317 ASN A O 1
ATOM 2476 N N . SER A 1 318 ? 22.312 3.168 10.133 1 94.94 318 SER A N 1
ATOM 2477 C CA . SER A 1 318 ? 23.531 2.5 9.703 1 94.94 318 SER A CA 1
ATOM 2478 C C . SER A 1 318 ? 23.25 1.08 9.227 1 94.94 318 SER A C 1
ATOM 2480 O O . SER A 1 318 ? 24.078 0.468 8.555 1 94.94 318 SER A O 1
ATOM 2482 N N . GLU A 1 319 ? 22.125 0.531 9.57 1 95 319 GLU A N 1
ATOM 2483 C CA . GLU A 1 319 ? 21.797 -0.842 9.203 1 95 319 GLU A CA 1
ATOM 2484 C C . GLU A 1 319 ? 21.188 -0.909 7.801 1 95 319 GLU A C 1
ATOM 2486 O O . GLU A 1 319 ? 21.109 -1.984 7.207 1 95 319 GLU A O 1
ATOM 2491 N N . LEU A 1 320 ? 20.734 0.187 7.34 1 94.38 320 LEU A N 1
ATOM 2492 C CA . LEU A 1 320 ? 20.172 0.202 5.996 1 94.38 320 LEU A CA 1
ATOM 2493 C C . LEU A 1 320 ? 21.219 -0.17 4.957 1 94.38 320 LEU A C 1
ATOM 2495 O O . LEU A 1 320 ? 22.344 0.338 4.992 1 94.38 320 LEU A O 1
ATOM 2499 N N . ILE A 1 321 ? 20.828 -1.106 4.125 1 91.62 321 ILE A N 1
ATOM 2500 C CA . ILE A 1 321 ? 21.75 -1.523 3.072 1 91.62 321 ILE A CA 1
ATOM 2501 C C . ILE A 1 321 ? 22.016 -0.353 2.129 1 91.62 321 ILE A C 1
ATOM 2503 O O . ILE A 1 321 ? 21.094 0.321 1.682 1 91.62 321 ILE A O 1
ATOM 2507 N N . LYS A 1 322 ? 23.25 -0.008 1.978 1 75.5 322 LYS A N 1
ATOM 2508 C CA . LYS A 1 322 ? 23.641 1.09 1.097 1 75.5 322 LYS A CA 1
ATOM 2509 C C . LYS A 1 322 ? 23.422 0.719 -0.369 1 75.5 322 LYS A C 1
ATOM 2511 O O . LYS A 1 322 ? 23.625 -0.436 -0.756 1 75.5 322 LYS A O 1
ATOM 2516 N N . HIS A 1 323 ? 22.5 1.54 -1.056 1 62.53 323 HIS A N 1
ATOM 2517 C CA . HIS A 1 323 ? 22.234 1.308 -2.471 1 62.53 323 HIS A CA 1
ATOM 2518 C C . HIS A 1 323 ? 23.531 1.152 -3.254 1 62.53 323 HIS A C 1
ATOM 2520 O O . HIS A 1 323 ? 24.469 1.948 -3.09 1 62.53 323 HIS A O 1
ATOM 2526 N N . GLN A 1 324 ? 24.031 0.062 -3.348 1 46.03 324 GLN A N 1
ATOM 2527 C CA . GLN A 1 324 ? 24.953 0.093 -4.48 1 46.03 324 GLN A CA 1
ATOM 2528 C C . GLN A 1 324 ? 24.203 0.313 -5.793 1 46.03 324 GLN A C 1
ATOM 2530 O O . GLN A 1 324 ? 23.297 -0.449 -6.129 1 46.03 324 GLN A O 1
ATOM 2535 N N . LYS A 1 325 ? 23.859 1.691 -6.059 1 39.06 325 LYS A N 1
ATOM 2536 C CA . LYS A 1 325 ? 23.234 1.986 -7.344 1 39.06 325 LYS A CA 1
ATOM 2537 C C . LYS A 1 325 ? 23.656 0.978 -8.406 1 39.06 325 LYS A C 1
ATOM 2539 O O . LYS A 1 325 ? 24.844 0.873 -8.727 1 39.06 325 LYS A O 1
ATOM 2544 N N . TYR A 1 326 ? 23.234 -0.193 -8.383 1 29.38 326 TYR A N 1
ATOM 2545 C CA . TYR A 1 326 ? 23.578 -0.883 -9.625 1 29.38 326 TYR A CA 1
ATOM 2546 C C . TYR A 1 326 ? 23.109 -0.092 -10.836 1 29.38 326 TYR A C 1
ATOM 2548 O O . TYR A 1 326 ? 21.984 0.421 -10.852 1 29.38 326 TYR A O 1
ATOM 2556 N N . SER A 1 327 ? 23.938 0.759 -11.211 1 28.33 327 SER A N 1
ATOM 2557 C CA . SER A 1 327 ? 23.734 1.354 -12.523 1 28.33 327 SER A CA 1
ATOM 2558 C C . SER A 1 327 ? 22.875 0.454 -13.414 1 28.33 327 SER A C 1
ATOM 2560 O O . SER A 1 327 ? 23.266 -0.672 -13.727 1 28.33 327 SER A O 1
ATOM 2562 N N . ILE A 1 328 ? 21.656 0.46 -13.219 1 25.42 328 ILE A N 1
ATOM 2563 C CA . ILE A 1 328 ? 20.969 0.005 -14.422 1 25.42 328 ILE A CA 1
ATOM 2564 C C . ILE A 1 328 ? 21.109 1.055 -15.523 1 25.42 328 ILE A C 1
ATOM 2566 O O . ILE A 1 328 ? 20.844 2.238 -15.297 1 25.42 328 ILE A O 1
ATOM 2570 N N . MET B 1 1 ? -13.672 8.602 34.5 1 75 1 MET B N 1
ATOM 2571 C CA . MET B 1 1 ? -13.992 7.801 33.344 1 75 1 MET B CA 1
ATOM 2572 C C . 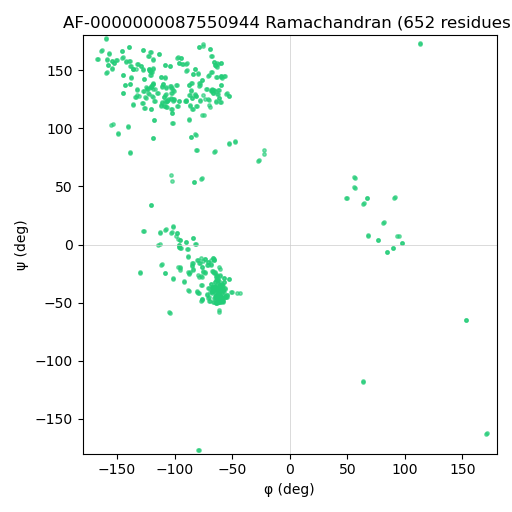MET B 1 1 ? -12.898 7.922 32.281 1 75 1 MET B C 1
ATOM 2574 O O . MET B 1 1 ? -12.18 8.922 32.25 1 75 1 MET B O 1
ATOM 2578 N N . ALA B 1 2 ? -12.664 6.93 31.484 1 91.19 2 ALA B N 1
ATOM 2579 C CA . ALA B 1 2 ? -11.602 6.961 30.484 1 91.19 2 ALA B CA 1
ATOM 2580 C C . ALA B 1 2 ? -11.883 8.016 29.422 1 91.19 2 ALA B C 1
ATOM 2582 O O . ALA B 1 2 ? -13.031 8.219 29.031 1 91.19 2 ALA B O 1
ATOM 2583 N N . VAL B 1 3 ? -10.898 8.828 29.094 1 97.31 3 VAL B N 1
ATOM 2584 C CA . VAL B 1 3 ? -11 9.805 28.016 1 97.31 3 VAL B CA 1
ATOM 2585 C C . VAL B 1 3 ? -11.453 9.117 26.734 1 97.31 3 VAL B C 1
ATOM 2587 O O . VAL B 1 3 ? -10.891 8.086 26.344 1 97.31 3 VAL B O 1
ATOM 2590 N N . LYS B 1 4 ? -12.516 9.648 26.094 1 98.62 4 LYS B N 1
ATOM 2591 C CA . LYS B 1 4 ? -13.047 9.094 24.844 1 98.62 4 LYS B CA 1
ATOM 2592 C C . LYS B 1 4 ? -12.484 9.836 23.641 1 98.62 4 LYS B C 1
ATOM 2594 O O . LYS B 1 4 ? -12.625 11.055 23.531 1 98.62 4 LYS B O 1
ATOM 2599 N N . ILE B 1 5 ? -11.859 9.078 22.734 1 98.81 5 ILE B N 1
ATOM 2600 C CA . ILE B 1 5 ? -11.242 9.656 21.547 1 98.81 5 ILE B CA 1
ATOM 2601 C C . ILE B 1 5 ? -11.922 9.102 20.297 1 98.81 5 ILE B C 1
ATOM 2603 O O . ILE B 1 5 ? -12.008 7.887 20.125 1 98.81 5 ILE B O 1
ATOM 2607 N N . LEU B 1 6 ? -12.445 9.969 19.438 1 98.94 6 LEU B N 1
ATOM 2608 C CA . LEU B 1 6 ? -12.93 9.594 18.125 1 98.94 6 LEU B CA 1
ATOM 2609 C C . LEU B 1 6 ? -11.914 9.945 17.047 1 98.94 6 LEU B C 1
ATOM 2611 O O . LEU B 1 6 ? -11.461 11.094 16.969 1 98.94 6 LEU B O 1
ATOM 2615 N N . MET B 1 7 ? -11.516 8.977 16.25 1 98.88 7 MET B N 1
ATOM 2616 C CA . MET B 1 7 ? -10.648 9.211 15.094 1 98.88 7 MET B CA 1
ATOM 2617 C C . MET B 1 7 ? -11.422 9 13.789 1 98.88 7 MET B C 1
ATOM 2619 O O . MET B 1 7 ? -12.219 8.07 13.68 1 98.88 7 MET B O 1
ATOM 2623 N N . THR B 1 8 ? -11.234 9.859 12.805 1 98.81 8 THR B N 1
ATOM 2624 C CA . THR B 1 8 ? -11.836 9.68 11.492 1 98.81 8 THR B CA 1
ATOM 2625 C C . THR B 1 8 ? -10.758 9.422 10.438 1 98.81 8 THR B C 1
ATOM 2627 O O . THR B 1 8 ? -9.578 9.695 10.664 1 98.81 8 THR B O 1
ATOM 2630 N N . GLY B 1 9 ? -11.18 8.914 9.258 1 98.25 9 GLY B N 1
ATOM 2631 C CA . GLY B 1 9 ? -10.219 8.531 8.227 1 98.25 9 GLY B CA 1
ATOM 2632 C C . GLY B 1 9 ? -9.367 7.344 8.617 1 98.25 9 GLY B C 1
ATOM 2633 O O . GLY B 1 9 ? -8.172 7.312 8.336 1 98.25 9 GLY B O 1
ATOM 2634 N N . VAL B 1 10 ? -10.008 6.355 9.266 1 98.62 10 VAL B N 1
ATOM 2635 C CA . VAL B 1 10 ? -9.234 5.34 9.977 1 98.62 10 VAL B CA 1
ATOM 2636 C C . VAL B 1 10 ? -8.805 4.246 9 1 98.62 10 VAL B C 1
ATOM 2638 O O . VAL B 1 10 ? -8.172 3.266 9.391 1 98.62 10 VAL B O 1
ATOM 2641 N N . GLY B 1 11 ? -9.062 4.418 7.75 1 97 11 GLY B N 1
ATOM 2642 C CA . GLY B 1 11 ? -8.516 3.559 6.715 1 97 11 GLY B CA 1
ATOM 2643 C C . GLY B 1 11 ? -7.125 3.979 6.27 1 97 11 GLY B C 1
ATOM 2644 O O . GLY B 1 11 ? -6.426 3.217 5.598 1 97 11 GLY B O 1
ATOM 2645 N N . GLY B 1 12 ? -6.727 5.184 6.59 1 96.44 12 GLY B N 1
ATOM 2646 C CA . GLY B 1 12 ? -5.445 5.723 6.156 1 96.44 12 GLY B CA 1
ATOM 2647 C C . GLY B 1 12 ? -4.34 5.523 7.176 1 96.44 12 GLY B C 1
ATOM 2648 O O . GLY B 1 12 ? -4.609 5.312 8.359 1 96.44 12 GLY B O 1
ATOM 2649 N N . PRO B 1 13 ? -3.109 5.609 6.711 1 97.19 13 PRO B N 1
ATOM 2650 C CA . PRO B 1 13 ? -1.964 5.34 7.582 1 97.19 13 PRO B CA 1
ATOM 2651 C C . PRO B 1 13 ? -1.842 6.352 8.719 1 97.19 13 PRO B C 1
ATOM 2653 O O . PRO B 1 13 ? -1.371 6.012 9.805 1 97.19 13 PRO B O 1
ATOM 2656 N N . ALA B 1 14 ? -2.24 7.602 8.508 1 97.81 14 ALA B N 1
ATOM 2657 C CA . ALA B 1 14 ? -2.117 8.625 9.539 1 97.81 14 ALA B CA 1
ATOM 2658 C C . ALA B 1 14 ? -2.887 8.234 10.797 1 97.81 14 ALA B C 1
ATOM 2660 O O . ALA B 1 14 ? -2.354 8.297 11.906 1 97.81 14 ALA B O 1
ATOM 2661 N N . ALA B 1 15 ? -4.121 7.809 10.609 1 98.56 15 ALA B N 1
ATOM 2662 C CA . ALA B 1 15 ? -4.949 7.406 11.742 1 98.56 15 ALA B CA 1
ATOM 2663 C C . ALA B 1 15 ? -4.383 6.16 12.414 1 98.56 15 ALA B C 1
ATOM 2665 O O . ALA B 1 15 ? -4.398 6.055 13.648 1 98.56 15 ALA B O 1
ATOM 2666 N N . ILE B 1 16 ? -3.91 5.266 11.641 1 98.38 16 ILE B N 1
ATOM 2667 C CA . ILE B 1 16 ? -3.357 4.027 12.18 1 98.38 16 ILE B CA 1
ATOM 2668 C C . ILE B 1 16 ? -2.127 4.34 13.031 1 98.38 16 ILE B C 1
ATOM 2670 O O . ILE B 1 16 ? -1.977 3.807 14.133 1 98.38 16 ILE B O 1
ATOM 2674 N N . CYS B 1 17 ? -1.268 5.203 12.562 1 98.31 17 CYS B N 1
ATOM 2675 C CA . CYS B 1 17 ? -0.097 5.617 13.32 1 98.31 17 CYS B CA 1
ATOM 2676 C C . CYS B 1 17 ? -0.508 6.27 14.641 1 98.31 17 CYS B C 1
ATOM 2678 O O . CYS B 1 17 ? 0.068 5.977 15.688 1 98.31 17 CYS B O 1
ATOM 2680 N N . ALA B 1 18 ? -1.479 7.152 14.523 1 98.44 18 ALA B N 1
ATOM 2681 C CA . ALA B 1 18 ? -1.957 7.844 15.719 1 98.44 18 ALA B CA 1
ATOM 2682 C C . ALA B 1 18 ? -2.521 6.859 16.734 1 98.44 18 ALA B C 1
ATOM 2684 O O . ALA B 1 18 ? -2.223 6.953 17.922 1 98.44 18 ALA B O 1
ATOM 2685 N N . TYR B 1 19 ? -3.34 5.918 16.266 1 98.56 19 TYR B N 1
ATOM 2686 C CA . TYR B 1 19 ? -3.912 4.91 17.156 1 98.56 19 TYR B CA 1
ATOM 2687 C C . TYR B 1 19 ? -2.816 4.113 17.859 1 98.56 19 TYR B C 1
ATOM 2689 O O . TYR B 1 19 ? -2.846 3.943 19.078 1 98.56 19 TYR B O 1
ATOM 2697 N N . LYS B 1 20 ? -1.858 3.666 17.062 1 97.44 20 LYS B N 1
ATOM 2698 C CA . LYS B 1 20 ? -0.76 2.889 17.625 1 97.44 20 LYS B CA 1
ATOM 2699 C C . LYS B 1 20 ? -0.006 3.691 18.688 1 97.44 20 LYS B C 1
ATOM 2701 O O . LYS B 1 20 ? 0.475 3.129 19.672 1 97.44 20 LYS B O 1
ATOM 2706 N N . ALA B 1 21 ? 0.099 4.961 18.5 1 97.38 21 ALA B N 1
ATOM 2707 C CA . ALA B 1 21 ? 0.844 5.844 19.391 1 97.38 21 ALA B CA 1
ATOM 2708 C C . ALA B 1 21 ? 0.095 6.059 20.703 1 97.38 21 ALA B C 1
ATOM 2710 O O . ALA B 1 21 ? 0.701 6.391 21.719 1 97.38 21 ALA B O 1
ATOM 2711 N N . LEU B 1 22 ? -1.204 5.883 20.672 1 97.94 22 LEU B N 1
ATOM 2712 C CA . LEU B 1 22 ? -2.039 6.305 21.797 1 97.94 22 LEU B CA 1
ATOM 2713 C C . LEU B 1 22 ? -2.627 5.094 22.516 1 97.94 22 LEU B C 1
ATOM 2715 O O . LEU B 1 22 ? -3.121 5.215 23.641 1 97.94 22 LEU B O 1
ATOM 2719 N N . LYS B 1 23 ? -2.623 3.896 21.859 1 95.38 23 LYS B N 1
ATOM 2720 C CA . LYS B 1 23 ? -3.418 2.756 22.312 1 95.38 23 LYS B CA 1
ATOM 2721 C C . LYS B 1 23 ? -2.939 2.252 23.672 1 95.38 23 LYS B C 1
ATOM 2723 O O . LYS B 1 23 ? -3.682 1.577 24.391 1 95.38 23 LYS B O 1
ATOM 2728 N N . ASP B 1 24 ? -1.722 2.482 24.047 1 90.25 24 ASP B N 1
ATOM 2729 C CA . ASP B 1 24 ? -1.193 1.984 25.312 1 90.25 24 ASP B CA 1
ATOM 2730 C C . ASP B 1 24 ? -1.596 2.895 26.469 1 90.25 24 ASP B C 1
ATOM 2732 O O . ASP B 1 24 ? -1.312 2.594 27.625 1 90.25 24 ASP B O 1
ATOM 2736 N N . LYS B 1 25 ? -2.281 3.85 26.125 1 88.12 25 LYS B N 1
ATOM 2737 C CA . LYS B 1 25 ? -2.844 4.727 27.141 1 88.12 25 LYS B CA 1
ATOM 2738 C C . LYS B 1 25 ? -4.277 4.332 27.484 1 88.12 25 LYS B C 1
ATOM 2740 O O . LYS B 1 25 ? -4.863 3.473 26.812 1 88.12 25 LYS B O 1
ATOM 2745 N N . ASP B 1 26 ? -4.785 4.68 28.672 1 90.06 26 ASP B N 1
ATOM 2746 C CA . ASP B 1 26 ? -6.121 4.312 29.141 1 90.06 26 ASP B CA 1
ATOM 2747 C C . ASP B 1 26 ? -7.188 5.184 28.484 1 90.06 26 ASP B C 1
ATOM 2749 O O . ASP B 1 26 ? -7.906 5.918 29.156 1 90.06 26 ASP B O 1
ATOM 2753 N N . TYR B 1 27 ? -7.191 5.172 27.172 1 97.25 27 TYR B N 1
ATOM 2754 C CA . TYR B 1 27 ? -8.219 5.887 26.422 1 97.25 27 TYR B CA 1
ATOM 2755 C C . TYR B 1 27 ? -9.258 4.918 25.859 1 97.25 27 TYR B C 1
ATOM 2757 O O . TYR B 1 27 ? -8.984 3.725 25.719 1 97.25 27 TYR B O 1
ATOM 2765 N N . ASP B 1 28 ? -10.398 5.41 25.672 1 98.31 28 ASP B N 1
ATOM 2766 C CA . ASP B 1 28 ? -11.492 4.695 25.031 1 98.31 28 ASP B CA 1
ATOM 2767 C C . ASP B 1 28 ? -11.672 5.156 23.578 1 98.31 28 ASP B C 1
ATOM 2769 O O . ASP B 1 28 ? -12.117 6.281 23.328 1 98.31 28 ASP B O 1
ATOM 2773 N N . PHE B 1 29 ? -11.391 4.254 22.609 1 98.69 29 PHE B N 1
ATOM 2774 C CA . PHE B 1 29 ? -11.289 4.668 21.219 1 98.69 29 PHE B CA 1
ATOM 2775 C C . PHE B 1 29 ? -12.586 4.379 20.469 1 98.69 29 PHE B C 1
ATOM 2777 O O . PHE B 1 29 ? -13.195 3.326 20.656 1 98.69 29 PHE B O 1
ATOM 2784 N N . PHE B 1 30 ? -13 5.309 19.672 1 98.81 30 PHE B N 1
ATOM 2785 C CA . PHE B 1 30 ? -14.047 5.223 18.656 1 98.81 30 PHE B CA 1
ATOM 2786 C C . PHE B 1 30 ? -13.492 5.5 17.281 1 98.81 30 PHE B C 1
ATOM 2788 O O . PHE B 1 30 ? -12.648 6.391 17.094 1 98.81 30 PHE B O 1
ATOM 2795 N N . MET B 1 31 ? -13.969 4.695 16.266 1 98.81 31 MET B N 1
ATOM 2796 C CA . MET B 1 31 ? -13.375 4.754 14.938 1 98.81 31 MET B CA 1
ATOM 2797 C C . MET B 1 31 ? -14.43 5.035 13.875 1 98.81 31 MET B C 1
ATOM 2799 O O . MET B 1 31 ? -15.508 4.43 13.891 1 98.81 31 MET B O 1
ATOM 2803 N N . ALA B 1 32 ? -14.102 5.945 12.961 1 98.75 32 ALA B N 1
ATOM 2804 C CA . ALA B 1 32 ? -15.07 6.293 11.914 1 98.75 32 ALA B CA 1
ATOM 2805 C C . ALA B 1 32 ? -14.383 6.43 10.562 1 98.75 32 ALA B C 1
ATOM 2807 O O . ALA B 1 32 ? -13.258 6.93 10.477 1 98.75 32 ALA B O 1
ATOM 2808 N N . ASP B 1 33 ? -15.039 6.023 9.523 1 98.62 33 ASP B N 1
ATOM 2809 C CA . ASP B 1 33 ? -14.586 6.129 8.141 1 98.62 33 ASP B CA 1
ATOM 2810 C C . ASP B 1 33 ? -15.773 6.078 7.172 1 98.62 33 ASP B C 1
ATOM 2812 O O . ASP B 1 33 ? -16.844 5.566 7.516 1 98.62 33 ASP B O 1
ATOM 2816 N N . MET B 1 34 ? -15.594 6.664 6.023 1 97.88 34 MET B N 1
ATOM 2817 C CA . MET B 1 34 ? -16.656 6.57 5.023 1 97.88 34 MET B CA 1
ATOM 2818 C C . MET B 1 34 ? -16.672 5.188 4.379 1 97.88 34 MET B C 1
ATOM 2820 O O . MET B 1 34 ? -17.672 4.789 3.785 1 97.88 34 MET B O 1
ATOM 2824 N N . ASP B 1 35 ? -15.578 4.484 4.41 1 97.19 35 ASP B N 1
ATOM 2825 C CA . ASP B 1 35 ? -15.398 3.166 3.809 1 97.19 35 ASP B CA 1
ATOM 2826 C C . ASP B 1 35 ? -15.578 2.061 4.844 1 97.19 35 ASP B C 1
ATOM 2828 O O . ASP B 1 35 ? -14.766 1.932 5.766 1 97.19 35 ASP B O 1
ATOM 2832 N N . PRO B 1 36 ? -16.516 1.188 4.676 1 97.31 36 PRO B N 1
ATOM 2833 C CA . PRO B 1 36 ? -16.719 0.108 5.645 1 97.31 36 PRO B CA 1
ATOM 2834 C C . PRO B 1 36 ? -15.555 -0.875 5.688 1 97.31 36 PRO B C 1
ATOM 2836 O O . PRO B 1 36 ? -15.461 -1.686 6.613 1 97.31 36 PRO B O 1
ATOM 2839 N N . LEU B 1 37 ? -14.648 -0.8 4.695 1 97.56 37 LEU B N 1
ATOM 2840 C CA . LEU B 1 37 ? -13.516 -1.709 4.641 1 97.56 37 LEU B CA 1
ATOM 2841 C C . LEU B 1 37 ? -12.281 -1.077 5.277 1 97.56 37 LEU B C 1
ATOM 2843 O O . LEU B 1 37 ? -11.203 -1.671 5.273 1 97.56 37 LEU B O 1
ATOM 2847 N N . ALA B 1 38 ? -12.43 0.084 5.812 1 97.75 38 ALA B N 1
ATOM 2848 C CA . ALA B 1 38 ? -11.312 0.755 6.465 1 97.75 38 ALA B CA 1
ATOM 2849 C C . ALA B 1 38 ? -10.797 -0.064 7.645 1 97.75 38 ALA B C 1
ATOM 2851 O O . ALA B 1 38 ? -11.539 -0.344 8.586 1 97.75 38 ALA B O 1
ATOM 2852 N N . THR B 1 39 ? -9.539 -0.341 7.641 1 97.94 39 THR B N 1
ATOM 2853 C CA . THR B 1 39 ? -8.961 -1.309 8.562 1 97.94 39 THR B CA 1
ATOM 2854 C C . THR B 1 39 ? -9.086 -0.826 10.008 1 97.94 39 THR B C 1
ATOM 2856 O O . THR B 1 39 ? -9.328 -1.623 10.914 1 97.94 39 THR B O 1
ATOM 2859 N N . GLY B 1 40 ? -8.945 0.443 10.203 1 98.44 40 GLY B N 1
ATOM 2860 C CA . GLY B 1 40 ? -8.969 0.99 11.555 1 98.44 40 GLY B CA 1
ATOM 2861 C C . GLY B 1 40 ? -10.281 0.731 12.281 1 98.44 40 GLY B C 1
ATOM 2862 O O . GLY B 1 40 ? -10.32 0.719 13.516 1 98.44 40 GLY B O 1
ATOM 2863 N N . LEU B 1 41 ? -11.383 0.574 11.523 1 98.5 41 LEU B N 1
ATOM 2864 C CA . LEU B 1 41 ? -12.672 0.263 12.133 1 98.5 41 LEU B CA 1
ATOM 2865 C C . LEU B 1 41 ? -12.586 -1.021 12.953 1 98.5 41 LEU B C 1
ATOM 2867 O O . LEU B 1 41 ? -13.281 -1.165 13.961 1 98.5 41 LEU B O 1
ATOM 2871 N N . TYR B 1 42 ? -11.758 -1.857 12.594 1 98.31 42 TYR B N 1
ATOM 2872 C CA . TYR B 1 42 ? -11.766 -3.205 13.148 1 98.31 42 TYR B CA 1
ATOM 2873 C C . TYR B 1 42 ? -10.734 -3.336 14.273 1 98.31 42 TYR B C 1
ATOM 2875 O O . TYR B 1 42 ? -10.438 -4.445 14.727 1 98.31 42 TYR B O 1
ATOM 2883 N N . PHE B 1 43 ? -10.164 -2.215 14.703 1 97.94 43 PHE B N 1
ATOM 2884 C CA . PHE B 1 43 ? -9.312 -2.166 15.891 1 97.94 43 PHE B CA 1
ATOM 2885 C C . PHE B 1 43 ? -10.156 -2.121 17.156 1 97.94 43 PHE B C 1
ATOM 2887 O O . PHE B 1 43 ? -9.641 -2.34 18.25 1 97.94 43 PHE B O 1
ATOM 2894 N N . VAL B 1 44 ? -11.445 -1.858 16.984 1 98 44 VAL B N 1
ATOM 2895 C CA . VAL B 1 44 ? -12.297 -1.677 18.141 1 98 44 VAL B CA 1
ATOM 2896 C C . VAL B 1 44 ? -13.523 -2.582 18.047 1 98 44 VAL B C 1
ATOM 2898 O O . VAL B 1 44 ? -13.75 -3.213 17 1 98 44 VAL B O 1
ATOM 2901 N N . GLU B 1 45 ? -14.273 -2.732 19.125 1 96.94 45 GLU B N 1
ATOM 2902 C CA . GLU B 1 45 ? -15.484 -3.551 19.125 1 96.94 45 GLU B CA 1
ATOM 2903 C C . GLU B 1 45 ? -16.562 -2.945 18.219 1 96.94 45 GLU B C 1
ATOM 2905 O O . GLU B 1 45 ? -16.547 -1.745 17.953 1 96.94 45 GLU B O 1
ATOM 2910 N N . PRO B 1 46 ? -17.5 -3.674 17.734 1 96.38 46 PRO B N 1
ATOM 2911 C CA . PRO B 1 46 ? -18.484 -3.256 16.734 1 96.38 46 PRO B CA 1
ATOM 2912 C C . PRO B 1 46 ? -19.266 -2.021 17.172 1 96.38 46 PRO B C 1
ATOM 2914 O O . PRO B 1 46 ? -19.562 -1.148 16.344 1 96.38 46 PRO B O 1
ATOM 2917 N N . SER B 1 47 ? -19.625 -1.868 18.438 1 97.12 47 SER B N 1
ATOM 2918 C CA . SER B 1 47 ? -20.438 -0.765 18.938 1 97.12 47 SER B CA 1
ATOM 2919 C C . SER B 1 47 ? -19.688 0.563 18.828 1 97.12 47 SER B C 1
ATOM 2921 O O . SER B 1 47 ? -20.297 1.63 18.969 1 97.12 47 SER B O 1
ATOM 2923 N N . LYS B 1 48 ? -18.391 0.541 18.547 1 98.44 48 LYS B N 1
ATOM 2924 C CA . LYS B 1 48 ? -17.562 1.745 18.5 1 98.44 48 LYS B CA 1
ATOM 2925 C C . LYS B 1 48 ? -17.078 2.029 17.078 1 98.44 48 LYS B C 1
ATOM 2927 O O . LYS B 1 48 ? -16.172 2.828 16.891 1 98.44 48 LYS B O 1
ATOM 2932 N N . ARG B 1 49 ? -17.641 1.309 16.109 1 98.5 49 ARG B N 1
ATOM 2933 C CA . ARG B 1 49 ? -17.328 1.471 14.688 1 98.5 49 ARG B CA 1
ATOM 2934 C C . ARG B 1 49 ? -18.406 2.283 13.984 1 98.5 49 ARG B C 1
ATOM 2936 O O . ARG B 1 49 ? -19.594 1.964 14.078 1 98.5 49 ARG B O 1
ATOM 2943 N N . PHE B 1 50 ? -18.016 3.277 13.188 1 98.44 50 PHE B N 1
ATOM 2944 C CA . PHE B 1 50 ? -19.016 4.133 12.562 1 98.44 50 PHE B CA 1
ATOM 2945 C C . PHE B 1 50 ? -18.672 4.391 11.102 1 98.44 50 PHE B C 1
ATOM 2947 O O . PHE B 1 50 ? -17.578 4.879 10.797 1 98.44 50 PHE B O 1
ATOM 2954 N N . VAL B 1 51 ? -19.531 4.02 10.164 1 98.12 51 VAL B N 1
ATOM 2955 C CA . VAL B 1 51 ? -19.438 4.438 8.766 1 98.12 51 VAL B CA 1
ATOM 2956 C C . VAL B 1 51 ? -20.141 5.785 8.586 1 98.12 51 VAL B C 1
ATOM 2958 O O . VAL B 1 51 ? -21.328 5.914 8.867 1 98.12 51 VAL B O 1
ATOM 2961 N N . ILE B 1 52 ? -19.438 6.758 8.172 1 97.88 52 ILE B N 1
ATOM 2962 C CA . ILE B 1 52 ? -19.938 8.125 8.125 1 97.88 52 ILE B CA 1
ATOM 2963 C C . ILE B 1 52 ? -19.844 8.664 6.703 1 97.88 52 ILE B C 1
ATOM 2965 O O . ILE B 1 52 ? -19.141 8.102 5.863 1 97.88 52 ILE B O 1
ATOM 2969 N N . PRO B 1 53 ? -20.562 9.719 6.414 1 97.62 53 PRO B N 1
ATOM 2970 C CA . PRO B 1 53 ? -20.422 10.344 5.094 1 97.62 53 PRO B CA 1
ATOM 2971 C C . PRO B 1 53 ? -19.016 10.891 4.848 1 97.62 53 PRO B C 1
ATOM 2973 O O . PRO B 1 53 ? -18.297 11.234 5.797 1 97.62 53 PRO B O 1
ATOM 2976 N N . GLY B 1 54 ? -18.656 11 3.6 1 97.44 54 GLY B N 1
ATOM 2977 C CA . GLY B 1 54 ? -17.375 11.594 3.25 1 97.44 54 GLY B CA 1
ATOM 2978 C C . GLY B 1 54 ? -17.281 13.062 3.627 1 97.44 54 GLY B C 1
ATOM 2979 O O . GLY B 1 54 ? -18.297 13.758 3.713 1 97.44 54 GLY B O 1
ATOM 2980 N N . GLY B 1 55 ? -16.062 13.477 3.828 1 95.94 55 GLY B N 1
ATOM 2981 C CA . GLY B 1 55 ? -15.797 14.82 4.305 1 95.94 55 GLY B CA 1
ATOM 2982 C C . GLY B 1 55 ? -16.281 15.898 3.354 1 95.94 55 GLY B C 1
ATOM 2983 O O . GLY B 1 55 ? -16.547 17.031 3.771 1 95.94 55 GLY B O 1
ATOM 2984 N N . ILE B 1 56 ? -16.484 15.578 2.17 1 94.06 56 ILE B N 1
ATOM 2985 C CA . ILE B 1 56 ? -16.828 16.562 1.161 1 94.06 56 ILE B CA 1
ATOM 2986 C C . ILE B 1 56 ? -18.344 16.75 1.118 1 94.06 56 ILE B C 1
ATOM 2988 O O . ILE B 1 56 ? -18.859 17.688 0.491 1 94.06 56 ILE B O 1
ATOM 2992 N N . THR B 1 57 ? -19.078 15.867 1.815 1 96.31 57 THR B N 1
ATOM 2993 C CA . THR B 1 57 ? -20.531 15.914 1.739 1 96.31 57 THR B CA 1
ATOM 2994 C C . THR B 1 57 ? -21.094 16.969 2.689 1 96.31 57 THR B C 1
ATOM 2996 O O . THR B 1 57 ? -20.516 17.234 3.746 1 96.31 57 THR B O 1
ATOM 2999 N N . PRO B 1 58 ? -22.25 17.562 2.369 1 95.94 58 PRO B N 1
ATOM 3000 C CA . PRO B 1 58 ? -22.812 18.641 3.189 1 95.94 58 PRO B CA 1
ATOM 3001 C C . PRO B 1 58 ? -23.25 18.156 4.574 1 95.94 58 PRO B C 1
ATOM 3003 O O . PRO B 1 58 ? -23.312 18.953 5.516 1 95.94 58 PRO B O 1
ATOM 3006 N N . GLU B 1 59 ? -23.531 16.891 4.68 1 96.62 59 GLU B N 1
ATOM 3007 C CA . GLU B 1 59 ? -24.047 16.375 5.945 1 96.62 59 GLU B CA 1
ATOM 3008 C C . GLU B 1 59 ? -22.906 15.961 6.875 1 96.62 59 GLU B C 1
ATOM 3010 O O . GLU B 1 59 ? -23.141 15.602 8.031 1 96.62 59 GLU B O 1
ATOM 3015 N N . PHE B 1 60 ? -21.719 16.016 6.469 1 98.06 60 PHE B N 1
ATOM 3016 C CA . PHE B 1 60 ? -20.578 15.438 7.18 1 98.06 60 PHE B CA 1
ATOM 3017 C C . PHE B 1 60 ? -20.406 16.078 8.547 1 98.06 60 PHE B C 1
ATOM 3019 O O . PHE B 1 60 ? -20.391 15.391 9.57 1 98.06 60 PHE B O 1
ATOM 3026 N N . ASN B 1 61 ? -20.25 17.453 8.617 1 97.94 61 ASN B N 1
ATOM 3027 C CA . ASN B 1 61 ? -19.906 18.125 9.867 1 97.94 61 ASN B CA 1
ATOM 3028 C C . ASN B 1 61 ? -20.984 17.922 10.922 1 97.94 61 ASN B C 1
ATOM 3030 O O . ASN B 1 61 ? -20.688 17.656 12.086 1 97.94 61 ASN B O 1
ATOM 3034 N N . GLN B 1 62 ? -22.281 17.938 10.484 1 98.19 62 GLN B N 1
ATOM 3035 C CA . GLN B 1 62 ? -23.359 17.719 11.445 1 98.19 62 GLN B CA 1
ATOM 3036 C C . GLN B 1 62 ? -23.375 16.281 11.93 1 98.19 62 GLN B C 1
ATOM 3038 O O . GLN B 1 62 ? -23.688 16.016 13.094 1 98.19 62 GLN B O 1
ATOM 3043 N N . THR B 1 63 ? -23.078 15.367 11.016 1 98.5 63 THR B N 1
ATOM 3044 C CA . THR B 1 63 ? -23.031 13.953 11.375 1 98.5 63 THR B CA 1
ATOM 3045 C C . THR B 1 63 ? -21.969 13.703 12.43 1 98.5 63 THR B C 1
ATOM 3047 O O . THR B 1 63 ? -22.203 13.016 13.422 1 98.5 63 THR B O 1
ATOM 3050 N N . ILE B 1 64 ? -20.812 14.25 12.25 1 98.69 64 ILE B N 1
ATOM 3051 C CA . ILE B 1 64 ? -19.703 14.039 13.172 1 98.69 64 ILE B CA 1
ATOM 3052 C C . ILE B 1 64 ? -20.016 14.695 14.516 1 98.69 64 ILE B C 1
ATOM 3054 O O . ILE B 1 64 ? -19.719 14.133 15.57 1 98.69 64 ILE B O 1
ATOM 3058 N N . LEU B 1 65 ? -20.641 15.93 14.484 1 98.81 65 LEU B N 1
ATOM 3059 C CA . LEU B 1 65 ? -21.016 16.609 15.719 1 98.81 65 LEU B CA 1
ATOM 3060 C C . LEU B 1 65 ? -22 15.766 16.531 1 98.81 65 LEU B C 1
ATOM 3062 O O . LEU B 1 65 ? -21.812 15.578 17.734 1 98.81 65 LEU B O 1
ATOM 3066 N N . LYS B 1 66 ? -22.984 15.281 15.82 1 98.75 66 LYS B N 1
ATOM 3067 C CA . LYS B 1 66 ? -23.984 14.445 16.469 1 98.75 66 LYS B CA 1
ATOM 3068 C C . LYS B 1 66 ? -23.359 13.203 17.094 1 98.75 66 LYS B C 1
ATOM 3070 O O . LYS B 1 66 ? -23.688 12.828 18.219 1 98.75 66 LYS B O 1
ATOM 3075 N N . LEU B 1 67 ? -22.516 12.578 16.359 1 98.81 67 LEU B N 1
ATOM 3076 C CA . LEU B 1 67 ? -21.812 11.398 16.844 1 98.81 67 LEU B CA 1
ATOM 3077 C C . LEU B 1 67 ? -21.016 11.711 18.109 1 98.81 67 LEU B C 1
ATOM 3079 O O . LEU B 1 67 ? -21.078 10.969 19.078 1 98.81 67 LEU B O 1
ATOM 3083 N N . CYS B 1 68 ? -20.266 12.797 18.094 1 98.88 68 CYS B N 1
ATOM 3084 C CA . CYS B 1 68 ? -19.484 13.203 19.25 1 98.88 68 CYS B CA 1
ATOM 3085 C C . CYS B 1 68 ? -20.375 13.492 20.453 1 98.88 68 CYS B C 1
ATOM 3087 O O . CYS B 1 68 ? -20.031 13.148 21.578 1 98.88 68 CYS B O 1
ATOM 3089 N N . GLU B 1 69 ? -21.484 14.133 20.188 1 98.75 69 GLU B N 1
ATOM 3090 C CA . GLU B 1 69 ? -22.422 14.438 21.25 1 98.75 69 GLU B CA 1
ATOM 3091 C C . GLU B 1 69 ? -23 13.164 21.859 1 98.75 69 GLU B C 1
ATOM 3093 O O . GLU B 1 69 ? -22.969 12.977 23.078 1 98.75 69 GLU B O 1
ATOM 3098 N N . GLU B 1 70 ? -23.484 12.273 21.016 1 98.69 70 GLU B N 1
ATOM 3099 C CA . GLU B 1 70 ? -24.156 11.055 21.453 1 98.69 70 GLU B CA 1
ATOM 3100 C C . GLU B 1 70 ? -23.203 10.133 22.203 1 98.69 70 GLU B C 1
ATOM 3102 O O . GLU B 1 70 ? -23.594 9.492 23.188 1 98.69 70 GLU B O 1
ATOM 3107 N N . GLN B 1 71 ? -21.953 10.102 21.781 1 98.56 71 GLN B N 1
ATOM 3108 C CA . GLN B 1 71 ? -21 9.188 22.391 1 98.56 71 GLN B CA 1
ATOM 3109 C C . GLN B 1 71 ? -20.188 9.883 23.469 1 98.56 71 GLN B C 1
ATOM 3111 O O . GLN B 1 71 ? -19.297 9.273 24.094 1 98.56 71 GLN B O 1
ATOM 3116 N N . LYS B 1 72 ? -20.453 11.18 23.688 1 98.5 72 LYS B N 1
ATOM 3117 C CA . LYS B 1 72 ? -19.75 11.977 24.688 1 98.5 72 LYS B CA 1
ATOM 3118 C C . LYS B 1 72 ? -18.234 11.945 24.453 1 98.5 72 LYS B C 1
ATOM 3120 O O . LYS B 1 72 ? -17.469 11.672 25.375 1 98.5 72 LYS B O 1
ATOM 3125 N N . ILE B 1 73 ? -17.859 12.188 23.266 1 98.81 73 ILE B N 1
ATOM 3126 C CA . ILE B 1 73 ? -16.469 12.188 22.844 1 98.81 73 ILE B CA 1
ATOM 3127 C C . ILE B 1 73 ? -15.742 13.367 23.484 1 98.81 73 ILE B C 1
ATOM 3129 O O . ILE B 1 73 ? -16.234 14.5 23.453 1 98.81 73 ILE B O 1
ATOM 3133 N N . ASP B 1 74 ? -14.594 13.117 24.047 1 98.56 74 ASP B N 1
ATOM 3134 C CA . ASP B 1 74 ? -13.781 14.172 24.656 1 98.56 74 ASP B CA 1
ATOM 3135 C C . ASP B 1 74 ? -12.859 14.812 23.609 1 98.56 74 ASP B C 1
ATOM 3137 O O . ASP B 1 74 ? -12.625 16.016 23.641 1 98.56 74 ASP B O 1
ATOM 3141 N N . ILE B 1 75 ? -12.297 14 22.75 1 98.69 75 ILE B N 1
ATOM 3142 C CA . ILE B 1 75 ? -11.312 14.469 21.766 1 98.69 75 ILE B CA 1
ATOM 3143 C C . ILE B 1 75 ? -11.656 13.906 20.391 1 98.69 75 ILE B C 1
ATOM 3145 O O . ILE B 1 75 ? -11.867 12.703 20.234 1 98.69 75 ILE B O 1
ATOM 3149 N N . LEU B 1 76 ? -11.758 14.75 19.422 1 98.88 76 LEU B N 1
ATOM 3150 C CA . LEU B 1 76 ? -11.898 14.383 18.016 1 98.88 76 LEU B CA 1
ATOM 3151 C C . LEU B 1 76 ? -10.578 14.562 17.266 1 98.88 76 LEU B C 1
ATOM 3153 O O . LEU B 1 76 ? -9.977 15.633 17.312 1 98.88 76 LEU B O 1
ATOM 3157 N N . ILE B 1 77 ? -10.094 13.516 16.578 1 98.88 77 ILE B N 1
ATOM 3158 C CA . ILE B 1 77 ? -8.867 13.539 15.789 1 98.88 77 ILE B CA 1
ATOM 3159 C C . ILE B 1 77 ? -9.195 13.234 14.328 1 98.88 77 ILE B C 1
ATOM 3161 O O . ILE B 1 77 ? -9.211 12.07 13.922 1 98.88 77 ILE B O 1
ATOM 3165 N N . PRO B 1 78 ? -9.453 14.234 13.516 1 98.81 78 PRO B N 1
ATOM 3166 C CA . PRO B 1 78 ? -9.609 14.031 12.07 1 98.81 78 PRO B CA 1
ATOM 3167 C C . PRO B 1 78 ? -8.273 13.859 11.352 1 98.81 78 PRO B C 1
ATOM 3169 O O . PRO B 1 78 ? -7.312 14.578 11.641 1 98.81 78 PRO B O 1
ATOM 3172 N N . THR B 1 79 ? -8.18 12.93 10.391 1 98.19 79 THR B N 1
ATOM 3173 C CA . THR B 1 79 ? -6.879 12.648 9.797 1 98.19 79 THR B CA 1
ATOM 3174 C C . THR B 1 79 ? -6.941 12.758 8.281 1 98.19 79 THR B C 1
ATOM 3176 O O . THR B 1 79 ? -6.004 12.359 7.586 1 98.19 79 THR B O 1
ATOM 3179 N N . VAL B 1 80 ? -8 13.281 7.734 1 97.06 80 VAL B N 1
ATOM 3180 C CA . VAL B 1 80 ? -8.156 13.484 6.297 1 97.06 80 VAL B CA 1
ATOM 3181 C C . VAL B 1 80 ? -8.336 14.977 6.004 1 97.06 80 VAL B C 1
ATOM 3183 O O . VAL B 1 80 ? -9.141 15.648 6.648 1 97.06 80 VAL B O 1
ATOM 3186 N N . ASP B 1 81 ? -7.711 15.414 5.004 1 96.56 81 ASP B N 1
ATOM 3187 C CA . ASP B 1 81 ? -7.656 16.844 4.695 1 96.56 81 ASP B CA 1
ATOM 3188 C C . ASP B 1 81 ? -9.062 17.406 4.469 1 96.56 81 ASP B C 1
ATOM 3190 O O . ASP B 1 81 ? -9.422 18.422 5.059 1 96.56 81 ASP B O 1
ATOM 3194 N N . VAL B 1 82 ? -9.844 16.734 3.734 1 95.62 82 VAL B N 1
ATOM 3195 C CA . VAL B 1 82 ? -11.117 17.281 3.273 1 95.62 82 VAL B CA 1
ATOM 3196 C C . VAL B 1 82 ? -12.094 17.375 4.445 1 95.62 82 VAL B C 1
ATOM 3198 O O . VAL B 1 82 ? -13.117 18.062 4.352 1 95.62 82 VAL B O 1
ATOM 3201 N N . GLU B 1 83 ? -11.805 16.719 5.531 1 97.88 83 GLU B N 1
ATOM 3202 C CA . GLU B 1 83 ? -12.688 16.719 6.695 1 97.88 83 GLU B CA 1
ATOM 3203 C C . GLU B 1 83 ? -12.438 17.938 7.574 1 97.88 83 GLU B C 1
ATOM 3205 O O . GLU B 1 83 ? -13.281 18.297 8.391 1 97.88 83 GLU B O 1
ATOM 3210 N N . LEU B 1 84 ? -11.281 18.516 7.457 1 98.38 84 LEU B N 1
ATOM 3211 C CA . LEU B 1 84 ? -10.812 19.5 8.43 1 98.38 84 LEU B CA 1
ATOM 3212 C C . LEU B 1 84 ? -11.609 20.797 8.328 1 98.38 84 LEU B C 1
ATOM 3214 O O . LEU B 1 84 ? -12.086 21.312 9.336 1 98.38 84 LEU B O 1
ATOM 3218 N N . ILE B 1 85 ? -11.82 21.25 7.133 1 97.5 85 ILE B N 1
ATOM 3219 C CA . ILE B 1 85 ? -12.477 22.547 6.934 1 97.5 85 ILE B CA 1
ATOM 3220 C C . ILE B 1 85 ? -13.922 22.469 7.414 1 97.5 85 ILE B C 1
ATOM 3222 O O . ILE B 1 85 ? -14.359 23.297 8.211 1 97.5 85 ILE B O 1
ATOM 3226 N N . PRO B 1 86 ? -14.68 21.453 6.992 1 98.06 86 PRO B N 1
ATOM 3227 C CA . PRO B 1 86 ? -16.062 21.375 7.488 1 98.06 86 PRO B CA 1
ATOM 3228 C C . PRO B 1 86 ? -16.141 21.219 9.008 1 98.06 86 PRO B C 1
ATOM 3230 O O . PRO B 1 86 ? -17.031 21.766 9.641 1 98.06 86 PRO B O 1
ATOM 3233 N N . ILE B 1 87 ? -15.266 20.5 9.656 1 98.62 87 ILE B N 1
ATOM 3234 C CA . ILE B 1 87 ? -15.266 20.312 11.102 1 98.62 87 ILE B CA 1
ATOM 3235 C C . ILE B 1 87 ? -15 21.641 11.805 1 98.62 87 ILE B C 1
ATOM 3237 O O . ILE B 1 87 ? -15.742 22.031 12.703 1 98.62 87 ILE B O 1
ATOM 3241 N N . MET B 1 88 ? -14.016 22.375 11.328 1 98.38 88 MET B N 1
ATOM 3242 C CA . MET B 1 88 ? -13.594 23.594 12 1 98.38 88 MET B CA 1
ATOM 3243 C C . MET B 1 88 ? -14.547 24.75 11.695 1 98.38 88 MET B C 1
ATOM 3245 O O . MET B 1 88 ? -14.547 25.766 12.398 1 98.38 88 MET B O 1
ATOM 3249 N N . ALA B 1 89 ? -15.375 24.609 10.672 1 97.81 89 ALA B N 1
ATOM 3250 C CA . ALA B 1 89 ? -16.391 25.609 10.359 1 97.81 89 ALA B CA 1
ATOM 3251 C C . ALA B 1 89 ? -17.406 25.734 11.492 1 97.81 89 ALA B C 1
ATOM 3253 O O . ALA B 1 89 ? -18.047 26.781 11.664 1 97.81 89 ALA B O 1
ATOM 3254 N N . ILE B 1 90 ? -17.625 24.688 12.273 1 98.31 90 ILE B N 1
ATOM 3255 C CA . ILE B 1 90 ? -18.594 24.719 13.375 1 98.31 90 ILE B CA 1
ATOM 3256 C C . ILE B 1 90 ? -17.891 24.422 14.688 1 98.31 90 ILE B C 1
ATOM 3258 O O . ILE B 1 90 ? -18.438 23.719 15.547 1 98.31 90 ILE B O 1
ATOM 3262 N N . LYS B 1 91 ? -16.719 24.828 14.836 1 98.25 91 LYS B N 1
ATOM 3263 C CA . LYS B 1 91 ? -15.867 24.594 15.992 1 98.25 91 LYS B CA 1
ATOM 3264 C C . LYS B 1 91 ? -16.594 24.938 17.297 1 98.25 91 LYS B C 1
ATOM 3266 O O . LYS B 1 91 ? -16.469 24.234 18.297 1 98.25 91 LYS B O 1
ATOM 3271 N N . GLU B 1 92 ? -17.344 26 17.344 1 98.31 92 GLU B N 1
ATOM 3272 C CA . GLU B 1 92 ? -18.062 26.453 18.531 1 98.31 92 GLU B CA 1
ATOM 3273 C C . GLU B 1 92 ? -19.062 25.406 19.016 1 98.31 92 GLU B C 1
ATOM 3275 O O . GLU B 1 92 ? -19.297 25.266 20.219 1 98.31 92 GLU B O 1
ATOM 3280 N N . SER B 1 93 ? -19.656 24.75 18.031 1 98.69 93 SER B N 1
ATOM 3281 C CA . SER B 1 93 ? -20.609 23.688 18.391 1 98.69 93 SER B CA 1
ATOM 3282 C C . SER B 1 93 ? -19.922 22.547 19.109 1 98.69 93 SER B C 1
ATOM 3284 O O . SER B 1 93 ? -20.484 21.953 20.047 1 98.69 93 SER B O 1
ATOM 3286 N N . PHE B 1 94 ? -18.734 22.188 18.781 1 98.75 94 PHE B N 1
ATOM 3287 C CA . PHE B 1 94 ? -17.953 21.172 19.453 1 98.75 94 PHE B CA 1
ATOM 3288 C C . PHE B 1 94 ? -17.562 21.625 20.859 1 98.75 94 PHE B C 1
ATOM 3290 O O . PHE B 1 94 ? -17.578 20.844 21.797 1 98.75 94 PHE B O 1
ATOM 3297 N N . ASP B 1 95 ? -17.266 22.938 20.922 1 98 95 ASP B N 1
ATOM 3298 C CA . ASP B 1 95 ? -16.938 23.5 22.219 1 98 95 ASP B CA 1
ATOM 3299 C C . ASP B 1 95 ? -18.094 23.359 23.203 1 98 95 ASP B C 1
ATOM 3301 O O . ASP B 1 95 ? -17.906 23.062 24.375 1 98 95 ASP B O 1
ATOM 3305 N N . ARG B 1 96 ? -19.219 23.562 22.688 1 98.44 96 ARG B N 1
ATOM 3306 C CA . ARG B 1 96 ? -20.422 23.547 23.516 1 98.44 96 ARG B CA 1
ATOM 3307 C C . ARG B 1 96 ? -20.656 22.172 24.125 1 98.44 96 ARG B C 1
ATOM 3309 O O . ARG B 1 96 ? -21.25 22.047 25.203 1 98.44 96 ARG B O 1
ATOM 3316 N N . ILE B 1 97 ? -20.219 21.172 23.516 1 98.31 97 ILE B N 1
ATOM 3317 C CA . ILE B 1 97 ? -20.406 19.812 24.047 1 98.31 97 ILE B CA 1
ATOM 3318 C C . ILE B 1 97 ? -19.109 19.328 24.672 1 98.31 97 ILE B C 1
ATOM 3320 O O . ILE B 1 97 ? -18.938 18.125 24.891 1 98.31 97 ILE B O 1
ATOM 3324 N N . ASN B 1 98 ? -18.156 20.219 24.828 1 97.69 98 ASN B N 1
ATOM 3325 C CA . ASN B 1 98 ? -16.891 19.953 25.5 1 97.69 98 ASN B CA 1
ATOM 3326 C C . ASN B 1 98 ? -16.062 18.922 24.75 1 97.69 98 ASN B C 1
ATOM 3328 O O . ASN B 1 98 ? -15.445 18.047 25.359 1 97.69 98 ASN B O 1
ATOM 3332 N N . CYS B 1 99 ? -16.094 18.922 23.453 1 98.56 99 CYS B N 1
ATOM 3333 C CA . CYS B 1 99 ? -15.273 18.078 22.594 1 98.56 99 CYS B CA 1
ATOM 3334 C C . CYS B 1 99 ? -14.125 18.875 21.984 1 98.56 99 CYS B C 1
ATOM 3336 O O . CYS B 1 99 ? -14.344 19.812 21.219 1 98.56 99 CYS B O 1
ATOM 3338 N N . HIS B 1 100 ? -12.914 18.5 22.312 1 97.88 100 HIS B N 1
ATOM 3339 C CA . HIS B 1 100 ? -11.734 19.156 21.766 1 97.88 100 HIS B CA 1
ATOM 3340 C C . HIS B 1 100 ? -11.336 18.547 20.422 1 97.88 100 HIS B C 1
ATOM 3342 O O . HIS B 1 100 ? -11.398 17.328 20.234 1 97.88 100 HIS B O 1
ATOM 3348 N N . ILE B 1 101 ? -10.961 19.375 19.516 1 98.5 101 ILE B N 1
ATOM 3349 C CA . ILE B 1 101 ? -10.547 18.922 18.188 1 98.5 101 ILE B CA 1
ATOM 3350 C C . ILE B 1 101 ? -9.039 19.109 18.016 1 98.5 101 ILE B C 1
ATOM 3352 O O . ILE B 1 101 ? -8.516 20.188 18.266 1 98.5 101 ILE B O 1
ATOM 3356 N N . ILE B 1 102 ? -8.336 18.109 17.656 1 98.31 102 ILE B N 1
ATOM 3357 C CA . ILE B 1 102 ? -6.918 18.219 17.328 1 98.31 102 ILE B CA 1
ATOM 3358 C C . ILE B 1 102 ? -6.762 18.719 15.883 1 98.31 102 ILE B C 1
ATOM 3360 O O . ILE B 1 102 ? -6.738 17.906 14.945 1 98.31 102 ILE B O 1
ATOM 3364 N N . SER B 1 103 ? -6.613 19.984 15.734 1 98.31 103 SER B N 1
ATOM 3365 C CA . SER B 1 103 ? -6.508 20.594 14.414 1 98.31 103 SER B CA 1
ATOM 3366 C C . SER B 1 103 ? -6.016 22.031 14.516 1 98.31 103 SER B C 1
ATOM 3368 O O . SER B 1 103 ? -6.125 22.656 15.57 1 98.31 103 SER B O 1
ATOM 3370 N N . CYS B 1 104 ? -5.512 22.516 13.453 1 98.06 104 CYS B N 1
ATOM 3371 C CA . CYS B 1 104 ? -5.242 23.938 13.312 1 98.06 104 CYS B CA 1
ATOM 3372 C C . CYS B 1 104 ? -6.539 24.734 13.234 1 98.06 104 CYS B C 1
ATOM 3374 O O . CYS B 1 104 ? -7.621 24.156 13.102 1 98.06 104 CYS B O 1
ATOM 3376 N N . SER B 1 105 ? -6.418 26.078 13.352 1 97.56 105 SER B N 1
ATOM 3377 C CA . SER B 1 105 ? -7.578 26.953 13.219 1 97.56 105 SER B CA 1
ATOM 3378 C C . SER B 1 105 ? -8.117 26.953 11.789 1 97.56 105 SER B C 1
ATOM 3380 O O . SER B 1 105 ? -7.414 26.547 10.859 1 97.56 105 SER B O 1
ATOM 3382 N N . LYS B 1 106 ? -9.352 27.406 11.656 1 97.88 106 LYS B N 1
ATOM 3383 C CA . LYS B 1 106 ? -10 27.516 10.352 1 97.88 106 LYS B CA 1
ATOM 3384 C C . LYS B 1 106 ? -9.164 28.344 9.391 1 97.88 106 LYS B C 1
ATOM 3386 O O . LYS B 1 106 ? -8.984 27.969 8.227 1 97.88 106 LYS B O 1
ATOM 3391 N N . GLU B 1 107 ? -8.648 29.422 9.852 1 97.81 107 GLU B N 1
ATOM 3392 C CA . GLU B 1 107 ? -7.848 30.312 9.031 1 97.81 107 GLU B CA 1
ATOM 3393 C C . GLU B 1 107 ? -6.582 29.641 8.523 1 97.81 107 GLU B C 1
ATOM 3395 O O . GLU B 1 107 ? -6.242 29.734 7.344 1 97.81 107 GLU B O 1
ATOM 3400 N N . VAL B 1 108 ? -5.887 28.953 9.391 1 98.44 108 VAL B N 1
ATOM 3401 C CA . VAL B 1 108 ? -4.652 28.25 9.039 1 98.44 108 VAL B CA 1
ATOM 3402 C C . VAL B 1 108 ? -4.953 27.141 8.031 1 98.44 108 VAL B C 1
ATOM 3404 O O . VAL B 1 108 ? -4.199 26.953 7.074 1 98.44 108 VAL B O 1
ATOM 3407 N N . LEU B 1 109 ? -6.094 26.453 8.195 1 98.62 109 LEU B N 1
ATOM 3408 C CA . LEU B 1 109 ? -6.484 25.391 7.277 1 98.62 109 LEU B CA 1
ATOM 3409 C C . LEU B 1 109 ? -6.742 25.938 5.883 1 98.62 109 LEU B C 1
ATOM 3411 O O . LEU B 1 109 ? -6.281 25.375 4.887 1 98.62 109 LEU B O 1
ATOM 3415 N N . HIS B 1 110 ? -7.434 27.047 5.77 1 97.88 110 HIS B N 1
ATOM 3416 C CA . HIS B 1 110 ? -7.727 27.672 4.48 1 97.88 110 HIS B CA 1
ATOM 3417 C C . HIS B 1 110 ? -6.445 28.078 3.768 1 97.88 110 HIS B C 1
ATOM 3419 O O . HIS B 1 110 ? -6.371 28.031 2.537 1 97.88 110 HIS B O 1
ATOM 3425 N N . THR B 1 111 ? -5.48 28.469 4.527 1 98.19 111 THR B N 1
ATOM 3426 C CA . THR B 1 111 ? -4.199 28.891 3.975 1 98.19 111 THR B CA 1
ATOM 3427 C C . THR B 1 111 ? -3.375 27.672 3.545 1 98.19 111 THR B C 1
ATOM 3429 O O . THR B 1 111 ? -2.879 27.625 2.418 1 98.19 111 THR B O 1
ATOM 3432 N N . THR B 1 112 ? -3.283 26.672 4.379 1 98.38 112 THR B N 1
ATOM 3433 C CA . THR B 1 112 ? -2.35 25.562 4.172 1 98.38 112 THR B CA 1
ATOM 3434 C C . THR B 1 112 ? -2.898 24.578 3.15 1 98.38 112 THR B C 1
ATOM 3436 O O . THR B 1 112 ? -2.133 23.938 2.432 1 98.38 112 THR B O 1
ATOM 3439 N N . LEU B 1 113 ? -4.219 24.469 3.012 1 97.94 113 LEU B N 1
ATOM 3440 C CA . LEU B 1 113 ? -4.809 23.469 2.123 1 97.94 113 LEU B CA 1
ATOM 3441 C C . LEU B 1 113 ? -4.988 24.031 0.718 1 97.94 113 LEU B C 1
ATOM 3443 O O . LEU B 1 113 ? -5.477 23.344 -0.178 1 97.94 113 LEU B O 1
ATOM 3447 N N . ASP B 1 114 ? -4.555 25.266 0.511 1 97.75 114 ASP B N 1
ATOM 3448 C CA . ASP B 1 114 ? -4.438 25.922 -0.788 1 97.75 114 ASP B CA 1
ATOM 3449 C C . ASP B 1 114 ? -2.988 26.297 -1.088 1 97.75 114 ASP B C 1
ATOM 3451 O O . ASP B 1 114 ? -2.459 27.266 -0.529 1 97.75 114 ASP B O 1
ATOM 3455 N N . LYS B 1 115 ? -2.379 25.531 -2.039 1 97.75 115 LYS B N 1
ATOM 3456 C CA . LYS B 1 115 ? -0.944 25.656 -2.273 1 97.75 115 LYS B CA 1
ATOM 3457 C C . LYS B 1 115 ? -0.58 27.078 -2.705 1 97.75 115 LYS B C 1
ATOM 3459 O O . LYS B 1 115 ? 0.487 27.578 -2.352 1 97.75 115 LYS B O 1
ATOM 3464 N N . LEU B 1 116 ? -1.45 27.719 -3.445 1 97.88 116 LEU B N 1
ATOM 3465 C CA . LEU B 1 116 ? -1.178 29.094 -3.867 1 97.88 116 LEU B CA 1
ATOM 3466 C C . LEU B 1 116 ? -1.255 30.047 -2.684 1 97.88 116 LEU B C 1
ATOM 3468 O O . LEU B 1 116 ? -0.368 30.891 -2.498 1 97.88 116 LEU B O 1
ATOM 3472 N N . LYS B 1 117 ? -2.305 29.969 -1.883 1 98.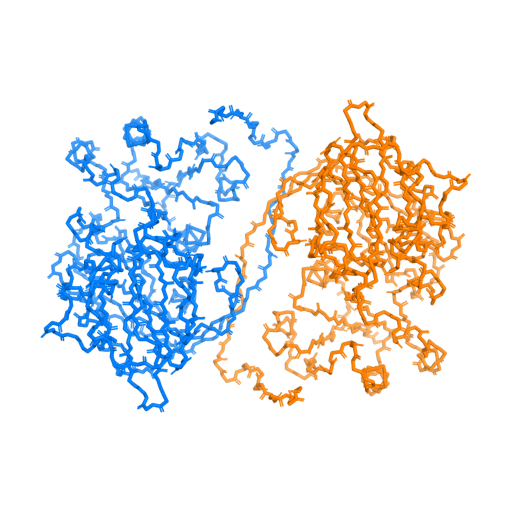19 117 LYS B N 1
ATOM 3473 C CA . LYS B 1 117 ? -2.432 30.812 -0.697 1 98.19 117 LYS B CA 1
ATOM 3474 C C . LYS B 1 117 ? -1.268 30.594 0.265 1 98.19 117 LYS B C 1
ATOM 3476 O O . LYS B 1 117 ? -0.775 31.531 0.884 1 98.19 117 LYS B O 1
ATOM 3481 N N . LEU B 1 118 ? -0.874 29.344 0.36 1 98.62 118 LEU B N 1
ATOM 3482 C CA . LEU B 1 118 ? 0.25 28.984 1.222 1 98.62 118 LEU B CA 1
ATOM 3483 C C . LEU B 1 118 ? 1.524 29.688 0.77 1 98.62 118 LEU B C 1
ATOM 3485 O O . LEU B 1 118 ? 2.221 30.312 1.581 1 98.62 118 LEU B O 1
ATOM 3489 N N . MET B 1 119 ? 1.832 29.625 -0.496 1 98.06 119 MET B N 1
ATOM 3490 C CA . MET B 1 119 ? 3.023 30.266 -1.032 1 98.06 119 MET B CA 1
ATOM 3491 C C . MET B 1 119 ? 2.955 31.781 -0.835 1 98.06 119 MET B C 1
ATOM 3493 O O . MET B 1 119 ? 3.949 32.406 -0.466 1 98.06 119 MET B O 1
ATOM 3497 N N . GLU B 1 120 ? 1.798 32.344 -1.079 1 98 120 GLU B N 1
ATOM 3498 C CA . GLU B 1 120 ? 1.614 33.781 -0.903 1 98 120 GLU B CA 1
ATOM 3499 C C . GLU B 1 120 ? 1.853 34.188 0.547 1 98 120 GLU B C 1
ATOM 3501 O O . GLU B 1 120 ? 2.494 35.219 0.81 1 98 120 GLU B O 1
ATOM 3506 N N . LYS B 1 121 ? 1.327 33.406 1.438 1 98.38 121 LYS B N 1
ATOM 3507 C CA . LYS B 1 121 ? 1.484 33.688 2.861 1 98.38 121 LYS B CA 1
ATOM 3508 C C . LYS B 1 121 ? 2.957 33.688 3.266 1 98.38 121 LYS B C 1
ATOM 3510 O O . LYS B 1 121 ? 3.373 34.438 4.133 1 98.38 121 LYS B O 1
ATOM 3515 N N . CYS B 1 122 ? 3.768 32.844 2.578 1 98.25 122 CYS B N 1
ATOM 3516 C CA . CYS B 1 122 ? 5.156 32.625 2.961 1 98.25 122 CYS B CA 1
ATOM 3517 C C . CYS B 1 122 ? 6.09 33.531 2.146 1 98.25 122 CYS B C 1
ATOM 3519 O O . CYS B 1 122 ? 7.277 33.625 2.455 1 98.25 122 CYS B O 1
ATOM 3521 N N . ARG B 1 123 ? 5.789 34.062 1.015 1 95.88 123 ARG B N 1
ATOM 3522 C CA . ARG B 1 123 ? 6.574 34.719 -0.028 1 95.88 123 ARG B CA 1
ATOM 3523 C C . ARG B 1 123 ? 7.594 35.688 0.575 1 95.88 123 ARG B C 1
ATOM 3525 O O . ARG B 1 123 ? 8.75 35.719 0.155 1 95.88 123 ARG B O 1
ATOM 3532 N N . GLU B 1 124 ? 7.332 36.531 1.612 1 93.56 124 GLU B N 1
ATOM 3533 C CA . GLU B 1 124 ? 8.234 37.562 2.109 1 93.56 124 GLU B CA 1
ATOM 3534 C C . GLU B 1 124 ? 9.023 37.062 3.316 1 93.56 124 GLU B C 1
ATOM 3536 O O . GLU B 1 124 ? 9.906 37.781 3.816 1 93.56 124 GLU B O 1
ATOM 3541 N N . LYS B 1 125 ? 8.852 35.875 3.604 1 95.25 125 LYS B N 1
ATOM 3542 C CA . LYS B 1 125 ? 9.453 35.406 4.852 1 95.25 125 LYS B CA 1
ATOM 3543 C C . LYS B 1 125 ? 10.273 34.125 4.633 1 95.25 125 LYS B C 1
ATOM 3545 O O . LYS B 1 125 ? 11.188 33.844 5.398 1 95.25 125 LYS B O 1
ATOM 3550 N N . ILE B 1 126 ? 9.984 33.406 3.637 1 95.44 126 ILE B N 1
ATOM 3551 C CA . ILE B 1 126 ? 10.531 32.094 3.373 1 95.44 126 ILE B CA 1
ATOM 3552 C C . ILE B 1 126 ? 11.031 32 1.931 1 95.44 126 ILE B C 1
ATOM 3554 O O . ILE B 1 126 ? 10.328 32.406 1.005 1 95.44 126 ILE B O 1
ATOM 3558 N N . PRO B 1 127 ? 12.289 31.578 1.733 1 96.5 127 PRO B N 1
ATOM 3559 C CA . PRO B 1 127 ? 12.648 31.281 0.344 1 96.5 127 PRO B CA 1
ATOM 3560 C C . PRO B 1 127 ? 11.711 30.281 -0.315 1 96.5 127 PRO B C 1
ATOM 3562 O O . PRO B 1 127 ? 11.406 29.234 0.266 1 96.5 127 PRO B O 1
ATOM 3565 N N . LEU B 1 128 ? 11.203 30.594 -1.512 1 97.94 128 LEU B N 1
ATOM 3566 C CA . LEU B 1 128 ? 10.242 29.766 -2.24 1 97.94 128 LEU B CA 1
ATOM 3567 C C . LEU B 1 128 ? 10.664 29.609 -3.697 1 97.94 128 LEU B C 1
ATOM 3569 O O . LEU B 1 128 ? 11.445 30.406 -4.215 1 97.94 128 LEU B O 1
ATOM 3573 N N . PRO B 1 129 ? 10.227 28.531 -4.363 1 96.94 129 PRO B N 1
ATOM 3574 C CA . PRO B 1 129 ? 10.32 28.562 -5.824 1 96.94 129 PRO B CA 1
ATOM 3575 C C . PRO B 1 129 ? 9.531 29.719 -6.438 1 96.94 129 PRO B C 1
ATOM 3577 O O . PRO B 1 129 ? 8.562 30.203 -5.84 1 96.94 129 PRO B O 1
ATOM 3580 N N . GLN B 1 130 ? 9.953 30.094 -7.621 1 97.25 130 GLN B N 1
ATOM 3581 C CA . GLN B 1 130 ? 9.078 31 -8.352 1 97.25 130 GLN B CA 1
ATOM 3582 C C . GLN B 1 130 ? 7.703 30.375 -8.586 1 97.25 130 GLN B C 1
ATOM 3584 O O . GLN B 1 130 ? 7.602 29.188 -8.898 1 97.25 130 GLN B O 1
ATOM 3589 N N . PHE B 1 131 ? 6.664 31.156 -8.398 1 97.75 131 PHE B N 1
ATOM 3590 C CA . PHE B 1 131 ? 5.328 30.594 -8.562 1 97.75 131 PHE B CA 1
ATOM 3591 C C . PHE B 1 131 ? 4.348 31.672 -9.023 1 97.75 131 PHE B C 1
ATOM 3593 O O . PHE B 1 131 ? 4.625 32.875 -8.906 1 97.75 131 PHE B O 1
ATOM 3600 N N . GLN B 1 132 ? 3.252 31.219 -9.609 1 96.69 132 GLN B N 1
ATOM 3601 C CA . GLN B 1 132 ? 2.115 32.062 -9.992 1 96.69 132 GLN B CA 1
ATOM 3602 C C . GLN B 1 132 ? 0.849 31.219 -10.148 1 96.69 132 GLN B C 1
ATOM 3604 O O . GLN B 1 132 ? 0.914 30 -10.227 1 96.69 132 GLN B O 1
ATOM 3609 N N . SER B 1 133 ? -0.265 31.953 -10.062 1 96.31 133 SER B N 1
ATOM 3610 C CA . SER B 1 133 ? -1.478 31.25 -10.492 1 96.31 133 SER B CA 1
ATOM 3611 C C . SER B 1 133 ? -1.419 30.891 -11.969 1 96.31 133 SER B C 1
ATOM 3613 O O . SER B 1 133 ? -0.708 31.547 -12.742 1 96.31 133 SER B O 1
ATOM 3615 N N . LEU B 1 134 ? -2.125 29.859 -12.289 1 95.5 134 LEU B N 1
ATOM 3616 C CA . LEU B 1 134 ? -2.145 29.5 -13.695 1 95.5 134 LEU B CA 1
ATOM 3617 C C . LEU B 1 134 ? -2.713 30.625 -14.547 1 95.5 134 LEU B C 1
ATOM 3619 O O . LEU B 1 134 ? -2.211 30.891 -15.641 1 95.5 134 LEU B O 1
ATOM 3623 N N . GLU B 1 135 ? -3.709 31.297 -14.062 1 93.81 135 GLU B N 1
ATOM 3624 C CA . GLU B 1 135 ? -4.32 32.406 -14.766 1 93.81 135 GLU B CA 1
ATOM 3625 C C . GLU B 1 135 ? -3.295 33.5 -15.047 1 93.81 135 GLU B C 1
ATOM 3627 O O . GLU B 1 135 ? -3.215 34.031 -16.156 1 93.81 135 GLU B O 1
ATOM 3632 N N . GLU B 1 136 ? -2.582 33.844 -14.055 1 94.69 136 GLU B N 1
ATOM 3633 C CA . GLU B 1 136 ? -1.55 34.875 -14.203 1 94.69 136 GLU B CA 1
ATOM 3634 C C . GLU B 1 136 ? -0.476 34.438 -15.188 1 94.69 136 GLU B C 1
ATOM 3636 O O . GLU B 1 136 ? 0.01 35.25 -15.984 1 94.69 136 GLU B O 1
ATOM 3641 N N . TYR B 1 137 ? -0.163 33.156 -15.062 1 94 137 TYR B N 1
ATOM 3642 C CA . TYR B 1 137 ? 0.874 32.625 -15.93 1 94 137 TYR B CA 1
ATOM 3643 C C . TYR B 1 137 ? 0.458 32.688 -17.391 1 94 137 TYR B C 1
ATOM 3645 O O . TYR B 1 137 ? 1.267 33.031 -18.266 1 94 137 TYR B O 1
ATOM 3653 N N . ILE B 1 138 ? -0.769 32.344 -17.672 1 91.5 138 ILE B N 1
ATOM 3654 C CA . ILE B 1 138 ? -1.29 32.344 -19.031 1 91.5 138 ILE B CA 1
ATOM 3655 C C . ILE B 1 138 ? -1.295 33.75 -19.594 1 91.5 138 ILE B C 1
ATOM 3657 O O . ILE B 1 138 ? -0.985 33.969 -20.781 1 91.5 138 ILE B O 1
ATOM 3661 N N . ILE B 1 139 ? -1.605 34.719 -18.797 1 92.12 139 ILE B N 1
ATOM 3662 C CA . ILE B 1 139 ? -1.698 36.125 -19.219 1 92.12 139 ILE B CA 1
ATOM 3663 C C . ILE B 1 139 ? -0.297 36.719 -19.375 1 92.12 139 ILE B C 1
ATOM 3665 O O . ILE B 1 139 ? -0 37.375 -20.391 1 92.12 139 ILE B O 1
ATOM 3669 N N . ASN B 1 140 ? 0.592 36.5 -18.359 1 93.62 140 ASN B N 1
ATOM 3670 C CA . ASN B 1 140 ? 1.957 37.031 -18.312 1 93.62 140 ASN B CA 1
ATOM 3671 C C . ASN B 1 140 ? 2.852 36.156 -17.422 1 93.62 140 ASN B C 1
ATOM 3673 O O . ASN B 1 140 ? 2.885 36.344 -16.203 1 93.62 140 ASN B O 1
ATOM 3677 N N . SER B 1 141 ? 3.621 35.406 -18.078 1 91.5 141 SER B N 1
ATOM 3678 C CA . SER B 1 141 ? 4.527 34.562 -17.328 1 91.5 141 SER B CA 1
ATOM 3679 C C . SER B 1 141 ? 5.672 35.344 -16.719 1 91.5 141 SER B C 1
ATOM 3681 O O . SER B 1 141 ? 6.336 36.125 -17.422 1 91.5 141 SER B O 1
ATOM 3683 N N . THR B 1 142 ? 5.84 35.219 -15.438 1 92.19 142 THR B N 1
ATOM 3684 C CA . THR B 1 142 ? 6.934 35.906 -14.75 1 92.19 142 THR B CA 1
ATOM 3685 C C . THR B 1 142 ? 7.945 34.875 -14.219 1 92.19 142 THR B C 1
ATOM 3687 O O . THR B 1 142 ? 8.922 35.25 -13.562 1 92.19 142 THR B O 1
ATOM 3690 N N . ILE B 1 143 ? 7.715 33.594 -14.438 1 93 143 ILE B N 1
ATOM 3691 C CA . ILE B 1 143 ? 8.609 32.531 -13.984 1 93 143 ILE B CA 1
ATOM 3692 C C . ILE B 1 143 ? 9.766 32.375 -14.961 1 93 143 ILE B C 1
ATOM 3694 O O . ILE B 1 143 ? 9.555 32.25 -16.172 1 93 143 ILE B O 1
ATOM 3698 N N . HIS B 1 144 ? 11.023 32.406 -14.461 1 88.75 144 HIS B N 1
ATOM 3699 C CA . HIS B 1 144 ? 12.234 32.312 -15.273 1 88.75 144 HIS B CA 1
ATOM 3700 C C . HIS B 1 144 ? 12.852 30.922 -15.203 1 88.75 144 HIS B C 1
ATOM 3702 O O . HIS B 1 144 ? 13.992 30.766 -14.75 1 88.75 144 HIS B O 1
ATOM 3708 N N . SER B 1 145 ? 12.109 29.969 -15.5 1 90.44 145 SER B N 1
ATOM 3709 C CA . SER B 1 145 ? 12.609 28.609 -15.492 1 90.44 145 SER B CA 1
ATOM 3710 C C . SER B 1 145 ? 12.203 27.859 -16.75 1 90.44 145 SER B C 1
ATOM 3712 O O . SER B 1 145 ? 11.141 28.109 -17.328 1 90.44 145 SER B O 1
ATOM 3714 N N . ASN B 1 146 ? 13.031 26.875 -17.188 1 89.19 146 ASN B N 1
ATOM 3715 C CA . ASN B 1 146 ? 12.773 26.109 -18.406 1 89.19 146 ASN B CA 1
ATOM 3716 C C . ASN B 1 146 ? 11.891 24.906 -18.125 1 89.19 146 ASN B C 1
ATOM 3718 O O . ASN B 1 146 ? 11.312 24.328 -19.047 1 89.19 146 ASN B O 1
ATOM 3722 N N . LYS B 1 147 ? 11.93 24.484 -16.984 1 96 147 LYS B N 1
ATOM 3723 C CA . LYS B 1 147 ? 11.086 23.359 -16.578 1 96 147 LYS B CA 1
ATOM 3724 C C . LYS B 1 147 ? 10.094 23.781 -15.5 1 96 147 LYS B C 1
ATOM 3726 O O . LYS B 1 147 ? 10.461 24.438 -14.531 1 96 147 LYS B O 1
ATOM 3731 N N . LEU B 1 148 ? 8.82 23.375 -15.68 1 96.75 148 LEU B N 1
ATOM 3732 C CA . LEU B 1 148 ? 7.738 23.875 -14.836 1 96.75 148 LEU B CA 1
ATOM 3733 C C . LEU B 1 148 ? 6.938 22.734 -14.234 1 96.75 148 LEU B C 1
ATOM 3735 O O . LEU B 1 148 ? 6.875 21.641 -14.805 1 96.75 148 LEU B O 1
ATOM 3739 N N . VAL B 1 149 ? 6.418 23.047 -13.102 1 96.81 149 VAL B N 1
ATOM 3740 C CA . VAL B 1 149 ? 5.484 22.141 -12.438 1 96.81 149 VAL B CA 1
ATOM 3741 C C . VAL B 1 149 ? 4.09 22.75 -12.422 1 96.81 149 VAL B C 1
ATOM 3743 O O . VAL B 1 149 ? 3.904 23.859 -11.906 1 96.81 149 VAL B O 1
ATOM 3746 N N . PHE B 1 150 ? 3.162 22.141 -13.008 1 96.5 150 PHE B N 1
ATOM 3747 C CA . PHE B 1 150 ? 1.749 22.484 -12.891 1 96.5 150 PHE B CA 1
ATOM 3748 C C . PHE B 1 150 ? 1.042 21.562 -11.914 1 96.5 150 PHE B C 1
ATOM 3750 O O . PHE B 1 150 ? 1.099 20.328 -12.055 1 96.5 150 PHE B O 1
ATOM 3757 N N . LYS B 1 151 ? 0.417 22.125 -10.922 1 96.44 151 LYS B N 1
ATOM 3758 C CA . LYS B 1 151 ? -0.218 21.281 -9.906 1 96.44 151 LYS B CA 1
ATOM 3759 C C . LYS B 1 151 ? -1.509 21.906 -9.398 1 96.44 151 LYS B C 1
ATOM 3761 O O . LYS B 1 151 ? -1.636 23.141 -9.367 1 96.44 151 LYS B O 1
ATOM 3766 N N . PRO B 1 152 ? -2.463 21.062 -9.078 1 96.38 152 PRO B N 1
ATOM 3767 C CA . PRO B 1 152 ? -3.666 21.609 -8.461 1 96.38 152 PRO B CA 1
ATOM 3768 C C . PRO B 1 152 ? -3.371 22.344 -7.152 1 96.38 152 PRO B C 1
ATOM 3770 O O . PRO B 1 152 ? -2.5 21.922 -6.387 1 96.38 152 PRO B O 1
ATOM 3773 N N . ARG B 1 153 ? -4.098 23.406 -6.91 1 96.25 153 ARG B N 1
ATOM 3774 C CA . ARG B 1 153 ? -3.936 24.188 -5.688 1 96.25 153 ARG B CA 1
ATOM 3775 C C . ARG B 1 153 ? -4.277 23.344 -4.457 1 96.25 153 ARG B C 1
ATOM 3777 O O . ARG B 1 153 ? -3.723 23.578 -3.377 1 96.25 153 ARG B O 1
ATOM 3784 N N . SER B 1 154 ? -5.246 22.359 -4.695 1 93.31 154 SER B N 1
ATOM 3785 C CA . SER B 1 154 ? -5.648 21.453 -3.615 1 93.31 154 SER B CA 1
ATOM 3786 C C . SER B 1 154 ? -5.348 20 -3.961 1 93.31 154 SER B C 1
ATOM 3788 O O . SER B 1 154 ? -5.188 19.656 -5.133 1 93.31 154 SER B O 1
ATOM 3790 N N . GLY B 1 155 ? -5.262 19.188 -2.928 1 86.69 155 GLY B N 1
ATOM 3791 C CA . GLY B 1 155 ? -5 17.766 -3.16 1 86.69 155 GLY B CA 1
ATOM 3792 C C . GLY B 1 155 ? -3.645 17.312 -2.65 1 86.69 155 GLY B C 1
ATOM 3793 O O . GLY B 1 155 ? -2.857 18.141 -2.164 1 86.69 155 GLY B O 1
ATOM 3794 N N . SER B 1 156 ? -3.438 16.031 -2.717 1 82.12 156 SER B N 1
ATOM 3795 C CA . SER B 1 156 ? -2.213 15.414 -2.219 1 82.12 156 SER B CA 1
ATOM 3796 C C . SER B 1 156 ? -1.805 14.219 -3.076 1 82.12 156 SER B C 1
ATOM 3798 O O . SER B 1 156 ? -2.529 13.828 -3.996 1 82.12 156 SER B O 1
ATOM 3800 N N . GLY B 1 157 ? -0.573 13.805 -2.838 1 81.12 157 GLY B N 1
ATOM 3801 C CA . GLY B 1 157 ? -0.136 12.562 -3.463 1 81.12 157 GLY B CA 1
ATOM 3802 C C . GLY B 1 157 ? 0.306 12.742 -4.902 1 81.12 157 GLY B C 1
ATOM 3803 O O . GLY B 1 157 ? 0.142 11.844 -5.727 1 81.12 157 GLY B O 1
ATOM 3804 N N . SER B 1 158 ? 0.602 13.867 -5.285 1 85.19 158 SER B N 1
ATOM 3805 C CA . SER B 1 158 ? 1.109 14.18 -6.617 1 85.19 158 SER B CA 1
ATOM 3806 C C . SER B 1 158 ? 0.046 13.953 -7.684 1 85.19 158 SER B C 1
ATOM 3808 O O . SER B 1 158 ? 0.358 13.883 -8.875 1 85.19 158 SER B O 1
ATOM 3810 N N . ARG B 1 159 ? -1.132 13.688 -7.332 1 83.81 159 ARG B N 1
ATOM 3811 C CA . ARG B 1 159 ? -2.221 13.516 -8.289 1 83.81 159 ARG B CA 1
ATOM 3812 C C . ARG B 1 159 ? -2.438 14.789 -9.102 1 83.81 159 ARG B C 1
ATOM 3814 O O . ARG B 1 159 ? -2.555 15.875 -8.539 1 83.81 159 ARG B O 1
ATOM 3821 N N . GLY B 1 160 ? -2.361 14.703 -10.367 1 89.88 160 GLY B N 1
ATOM 3822 C CA . GLY B 1 160 ? -2.645 15.812 -11.266 1 89.88 160 GLY B CA 1
ATOM 3823 C C . GLY B 1 160 ? -1.422 16.656 -11.57 1 89.88 160 GLY B C 1
ATOM 3824 O O . GLY B 1 160 ? -1.504 17.625 -12.336 1 89.88 160 GLY B O 1
ATOM 3825 N N . VAL B 1 161 ? -0.348 16.359 -11 1 93.75 161 VAL B N 1
ATOM 3826 C CA . VAL B 1 161 ? 0.865 17.156 -11.195 1 93.75 161 VAL B CA 1
ATOM 3827 C C . VAL B 1 161 ? 1.424 16.906 -12.594 1 93.75 161 VAL B C 1
ATOM 3829 O O . VAL B 1 161 ? 1.477 15.758 -13.055 1 93.75 161 VAL B O 1
ATOM 3832 N N . ILE B 1 162 ? 1.776 17.906 -13.289 1 93.94 162 ILE B N 1
ATOM 3833 C CA . ILE B 1 162 ? 2.373 17.844 -14.617 1 93.94 162 ILE B CA 1
ATOM 3834 C C . ILE B 1 162 ? 3.701 18.594 -14.625 1 93.94 162 ILE B C 1
ATOM 3836 O O . ILE B 1 162 ? 3.768 19.75 -14.211 1 93.94 162 ILE B O 1
ATOM 3840 N N . ILE B 1 163 ? 4.742 17.953 -15.039 1 95.12 163 ILE B N 1
ATOM 3841 C CA . ILE B 1 163 ? 6.055 18.562 -15.188 1 95.12 163 ILE B CA 1
ATOM 3842 C C . ILE B 1 163 ? 6.41 18.672 -16.672 1 95.12 163 ILE B C 1
ATOM 3844 O O . ILE B 1 163 ? 6.414 17.672 -17.375 1 95.12 163 ILE B O 1
ATOM 3848 N N . THR B 1 164 ? 6.66 19.812 -17.125 1 94.19 164 THR B N 1
ATOM 3849 C CA . THR B 1 164 ? 6.961 19.984 -18.547 1 94.19 164 THR B CA 1
ATOM 3850 C C . THR B 1 164 ? 7.82 21.219 -18.766 1 94.19 164 THR B C 1
ATOM 3852 O O . THR B 1 164 ? 7.758 22.172 -17.984 1 94.19 164 THR B O 1
ATOM 3855 N N . SER B 1 165 ? 8.578 21.109 -19.812 1 92.38 165 SER B N 1
ATOM 3856 C CA . SER B 1 165 ? 9.391 22.25 -20.234 1 92.38 165 SER B CA 1
ATOM 3857 C C . SER B 1 165 ? 8.688 23.078 -21.312 1 92.38 165 SER B C 1
ATOM 3859 O O . SER B 1 165 ? 9.039 24.234 -21.531 1 92.38 165 SER B O 1
ATOM 3861 N N . ASN B 1 166 ? 7.727 22.5 -21.984 1 88.62 166 ASN B N 1
ATOM 3862 C CA . ASN B 1 166 ? 7.031 23.125 -23.094 1 88.62 166 ASN B CA 1
ATOM 3863 C C . ASN B 1 166 ? 5.531 22.844 -23.047 1 88.62 166 ASN B C 1
ATOM 3865 O O . ASN B 1 166 ? 5.027 22.031 -23.828 1 88.62 166 ASN B O 1
ATOM 3869 N N . PRO B 1 167 ? 4.914 23.609 -22.188 1 88.12 167 PRO B N 1
ATOM 3870 C CA . PRO B 1 167 ? 3.477 23.359 -22.078 1 88.12 167 PRO B CA 1
ATOM 3871 C C . PRO B 1 167 ? 2.717 23.719 -23.344 1 88.12 167 PRO B C 1
ATOM 3873 O O . PRO B 1 167 ? 2.916 24.812 -23.906 1 88.12 167 PRO B O 1
ATOM 3876 N N . GLU B 1 168 ? 1.905 22.797 -23.797 1 90.06 168 GLU B N 1
ATOM 3877 C CA . GLU B 1 168 ? 1.051 23.062 -24.953 1 90.06 168 GLU B CA 1
ATOM 3878 C C . GLU B 1 168 ? -0.182 23.875 -24.547 1 90.06 168 GLU B C 1
ATOM 3880 O O . GLU B 1 168 ? -0.742 23.656 -23.469 1 90.06 168 GLU B O 1
ATOM 3885 N N . PRO B 1 169 ? -0.599 24.703 -25.484 1 87.25 169 PRO B N 1
ATOM 3886 C CA . PRO B 1 169 ? -1.771 25.531 -25.156 1 87.25 169 PRO B CA 1
ATOM 3887 C C . PRO B 1 169 ? -2.996 24.688 -24.797 1 87.25 169 PRO B C 1
ATOM 3889 O O . PRO B 1 169 ? -3.764 25.062 -23.906 1 87.25 169 PRO B O 1
ATOM 3892 N N . GLU B 1 170 ? -3.088 23.609 -25.438 1 86.25 170 GLU B N 1
ATOM 3893 C CA . GLU B 1 170 ? -4.242 22.75 -25.172 1 86.25 170 GLU B CA 1
ATOM 3894 C C . GLU B 1 170 ? -4.203 22.188 -23.766 1 86.25 170 GLU B C 1
ATOM 3896 O O . GLU B 1 170 ? -5.242 22.047 -23.109 1 86.25 170 GLU B O 1
ATOM 3901 N N . VAL B 1 171 ? -3.057 21.875 -23.375 1 85.88 171 VAL B N 1
ATOM 3902 C CA . VAL B 1 171 ? -2.877 21.359 -22.016 1 85.88 171 VAL B CA 1
ATOM 3903 C C . VAL B 1 171 ? -3.207 22.438 -21 1 85.88 171 VAL B C 1
ATOM 3905 O O . VAL B 1 171 ? -3.912 22.188 -20.016 1 85.88 171 VAL B O 1
ATOM 3908 N N . LEU B 1 172 ? -2.814 23.625 -21.266 1 89.56 172 LEU B N 1
ATOM 3909 C CA . LEU B 1 172 ? -3.041 24.734 -20.359 1 89.56 172 LEU B CA 1
ATOM 3910 C C . LEU B 1 172 ? -4.531 25.031 -20.234 1 89.56 172 LEU B C 1
ATOM 3912 O O . LEU B 1 172 ? -5.012 25.344 -19.141 1 89.56 172 LEU B O 1
ATOM 3916 N N . GLU B 1 173 ? -5.199 24.906 -21.297 1 87.06 173 GLU B N 1
ATOM 3917 C CA . GLU B 1 173 ? -6.637 25.141 -21.266 1 87.06 173 GLU B CA 1
ATOM 3918 C C . GLU B 1 173 ? -7.359 24.109 -20.422 1 87.06 173 GLU B C 1
ATOM 3920 O O . GLU B 1 173 ? -8.297 24.438 -19.688 1 87.06 173 GLU B O 1
ATOM 3925 N N . LYS B 1 174 ? -6.902 22.953 -20.516 1 87.56 174 LYS B N 1
ATOM 3926 C CA . LYS B 1 174 ? -7.504 21.875 -19.719 1 87.56 174 LYS B CA 1
ATOM 3927 C C . LYS B 1 174 ? -7.238 22.062 -18.234 1 87.56 174 LYS B C 1
ATOM 3929 O O . LYS B 1 174 ? -8.094 21.781 -17.406 1 87.56 174 LYS B O 1
ATOM 3934 N N . LEU B 1 175 ? -6.102 22.594 -17.906 1 89.75 175 LEU B N 1
ATOM 3935 C CA . LEU B 1 175 ? -5.707 22.781 -16.516 1 89.75 175 LEU B CA 1
ATOM 3936 C C . LEU B 1 175 ? -6.434 23.969 -15.898 1 89.75 175 LEU B C 1
ATOM 3938 O O . LEU B 1 175 ? -6.621 24.031 -14.68 1 89.75 175 LEU B O 1
ATOM 3942 N N . LYS B 1 176 ? -6.812 24.938 -16.672 1 86.25 176 LYS B N 1
ATOM 3943 C CA . LYS B 1 176 ? -7.504 26.141 -16.203 1 86.25 176 LYS B CA 1
ATOM 3944 C C . LYS B 1 176 ? -8.789 25.766 -15.469 1 86.25 176 LYS B C 1
ATOM 3946 O O . LYS B 1 176 ? -9.141 26.406 -14.477 1 86.25 176 LYS B O 1
ATOM 3951 N N . GLU B 1 177 ? -9.359 24.719 -15.906 1 84.94 177 GLU B N 1
ATOM 3952 C CA . GLU B 1 177 ? -10.625 24.297 -15.312 1 84.94 177 GLU B CA 1
ATOM 3953 C C . GLU B 1 177 ? -10.406 23.656 -13.945 1 84.94 177 GLU B C 1
ATOM 3955 O O . GLU B 1 177 ? -11.328 23.562 -13.141 1 84.94 177 GLU B O 1
ATOM 3960 N N . GLY B 1 178 ? -9.25 23.312 -13.594 1 86.69 178 GLY B N 1
ATOM 3961 C CA . GLY B 1 178 ? -8.969 22.531 -12.398 1 86.69 178 GLY B CA 1
ATOM 3962 C C . GLY B 1 178 ? -8.32 23.344 -11.289 1 86.69 178 GLY B C 1
ATOM 3963 O O . GLY B 1 178 ? -7.793 22.781 -10.328 1 86.69 178 GLY B O 1
ATOM 3964 N N . ASN B 1 179 ? -8.25 24.703 -11.266 1 91.69 179 ASN B N 1
ATOM 3965 C CA . ASN B 1 179 ? -7.66 25.578 -10.266 1 91.69 179 ASN B CA 1
ATOM 3966 C C . ASN B 1 179 ? -6.191 25.25 -10.023 1 91.69 179 ASN B C 1
ATOM 3968 O O . ASN B 1 179 ? -5.793 24.984 -8.883 1 91.69 179 ASN B O 1
ATOM 3972 N N . TYR B 1 180 ? -5.438 25.281 -10.977 1 96.44 180 TYR B N 1
ATOM 3973 C CA . TYR B 1 180 ? -4.02 24.938 -10.953 1 96.44 180 TYR B CA 1
ATOM 3974 C C . TYR B 1 180 ? -3.16 26.141 -10.625 1 96.44 180 TYR B C 1
ATOM 3976 O O . TYR B 1 180 ? -3.604 27.281 -10.781 1 96.44 180 TYR B O 1
ATOM 3984 N N . MET B 1 181 ? -1.991 25.891 -10.117 1 96.88 181 MET B N 1
ATOM 3985 C CA . MET B 1 181 ? -0.892 26.844 -10.039 1 96.88 181 MET B CA 1
ATOM 3986 C C . MET B 1 181 ? 0.337 26.328 -10.773 1 96.88 181 MET B C 1
ATOM 3988 O O . MET B 1 181 ? 0.395 25.156 -11.141 1 96.88 181 MET B O 1
ATOM 3992 N N . VAL B 1 182 ? 1.257 27.234 -11.008 1 96.62 182 VAL B N 1
ATOM 3993 C CA . VAL B 1 182 ? 2.496 26.875 -11.695 1 96.62 182 VAL B CA 1
ATOM 3994 C C . VAL B 1 182 ? 3.693 27.328 -10.859 1 96.62 182 VAL B C 1
ATOM 3996 O O . VAL B 1 182 ? 3.643 28.359 -10.203 1 96.62 182 VAL B O 1
ATOM 3999 N N . GLN B 1 183 ? 4.707 26.531 -10.867 1 97.38 183 GLN B N 1
ATOM 4000 C CA . GLN B 1 183 ? 5.945 26.891 -10.18 1 97.38 183 GLN B CA 1
ATOM 4001 C C . GLN B 1 183 ? 7.164 26.359 -10.93 1 97.38 183 GLN B C 1
ATOM 4003 O O . GLN B 1 183 ? 7.031 25.516 -11.82 1 97.38 183 GLN B O 1
ATOM 4008 N N . GLU B 1 184 ? 8.312 26.938 -10.641 1 97.06 184 GLU B N 1
ATOM 4009 C CA . GLU B 1 184 ? 9.555 26.391 -11.195 1 97.06 184 GLU B CA 1
ATOM 4010 C C . GL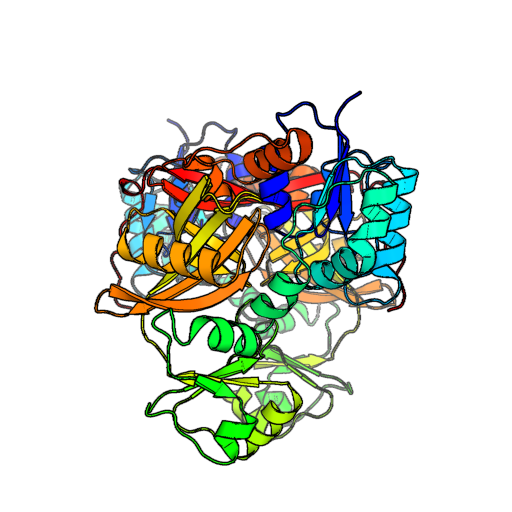U B 1 184 ? 9.82 24.984 -10.688 1 97.06 184 GLU B C 1
ATOM 4012 O O . GLU B 1 184 ? 9.508 24.656 -9.539 1 97.06 184 GLU B O 1
ATOM 4017 N N . PHE B 1 185 ? 10.359 24.203 -11.547 1 97.25 185 PHE B N 1
ATOM 4018 C CA . PHE B 1 185 ? 10.766 22.859 -11.164 1 97.25 185 PHE B CA 1
ATOM 4019 C C . PHE B 1 185 ? 12.078 22.891 -10.383 1 97.25 185 PHE B C 1
ATOM 4021 O O . PHE B 1 185 ? 13.062 23.484 -10.836 1 97.25 185 PHE B O 1
ATOM 4028 N N . ILE B 1 186 ? 12.055 22.328 -9.18 1 96.75 186 ILE B N 1
ATOM 4029 C CA . ILE B 1 186 ? 13.258 22.172 -8.367 1 96.75 186 ILE B CA 1
ATOM 4030 C C . ILE B 1 186 ? 13.688 20.703 -8.359 1 96.75 186 ILE B C 1
ATOM 4032 O O . ILE B 1 186 ? 12.93 19.828 -7.941 1 96.75 186 ILE B O 1
ATOM 4036 N N . GLU B 1 187 ? 14.844 20.453 -8.859 1 95.88 187 GLU B N 1
ATOM 4037 C CA . GLU B 1 187 ? 15.398 19.109 -8.797 1 95.88 187 GLU B CA 1
ATOM 4038 C C . GLU B 1 187 ? 16.062 18.844 -7.445 1 95.88 187 GLU B C 1
ATOM 4040 O O . GLU B 1 187 ? 16.859 19.656 -6.973 1 95.88 187 GLU B O 1
ATOM 4045 N N . GLY B 1 188 ? 15.695 17.797 -6.855 1 97 188 GLY B N 1
ATOM 4046 C CA . GLY B 1 188 ? 16.312 17.484 -5.578 1 97 188 GLY B CA 1
ATOM 4047 C C . GLY B 1 188 ? 15.664 16.328 -4.855 1 97 188 GLY B C 1
ATOM 4048 O O . GLY B 1 188 ? 15.023 15.484 -5.484 1 97 188 GLY B O 1
ATOM 4049 N N . THR B 1 189 ? 15.922 16.203 -3.531 1 96.94 189 THR B N 1
ATOM 4050 C CA . THR B 1 189 ? 15.422 15.141 -2.672 1 96.94 189 THR B CA 1
ATOM 4051 C C . THR B 1 189 ? 14.266 15.641 -1.812 1 96.94 189 THR B C 1
ATOM 4053 O O . THR B 1 189 ? 14.328 16.734 -1.257 1 96.94 189 THR B O 1
ATOM 4056 N N . GLU B 1 190 ? 13.234 14.883 -1.724 1 96.62 190 GLU B N 1
ATOM 4057 C CA . GLU B 1 190 ? 12.055 15.266 -0.955 1 96.62 190 GLU B CA 1
ATOM 4058 C C . GLU B 1 190 ? 12.188 14.852 0.508 1 96.62 190 GLU B C 1
ATOM 4060 O O . GLU B 1 190 ? 12.695 13.766 0.81 1 96.62 190 GLU B O 1
ATOM 4065 N N . TYR B 1 191 ? 11.797 15.742 1.336 1 98.25 191 TYR B N 1
ATOM 4066 C CA . TYR B 1 191 ? 11.758 15.523 2.777 1 98.25 191 TYR B CA 1
ATOM 4067 C C . TYR B 1 191 ? 10.398 15.906 3.348 1 98.25 191 TYR B C 1
ATOM 4069 O O . TYR B 1 191 ? 9.656 16.688 2.74 1 98.25 191 TYR B O 1
ATOM 4077 N N . SER B 1 192 ? 10.102 15.289 4.414 1 98 192 SER B N 1
ATOM 4078 C CA . SER B 1 192 ? 8.938 15.633 5.23 1 98 192 SER B CA 1
ATOM 4079 C C . SER B 1 192 ? 9.352 16.016 6.648 1 98 192 SER B C 1
ATOM 4081 O O . SER B 1 192 ? 10.227 15.383 7.238 1 98 192 SER B O 1
ATOM 4083 N N . VAL B 1 193 ? 8.781 17.031 7.117 1 98.88 193 VAL B N 1
ATOM 4084 C CA . VAL B 1 193 ? 9.031 17.438 8.5 1 98.88 193 VAL B CA 1
ATOM 4085 C C . VAL B 1 193 ? 7.723 17.438 9.281 1 98.88 193 VAL B C 1
ATOM 4087 O O . VAL B 1 193 ? 6.805 18.188 8.969 1 98.88 193 VAL B O 1
ATOM 4090 N N . ASP B 1 194 ? 7.656 16.594 10.258 1 98.81 194 ASP B N 1
ATOM 4091 C CA . ASP B 1 194 ? 6.508 16.562 11.156 1 98.81 194 ASP B CA 1
ATOM 4092 C C . ASP B 1 194 ? 6.719 17.5 12.352 1 98.81 194 ASP B C 1
ATOM 4094 O O . ASP B 1 194 ? 7.688 17.359 13.094 1 98.81 194 ASP B O 1
ATOM 4098 N N . VAL B 1 195 ? 5.785 18.391 12.5 1 98.69 195 VAL B N 1
ATOM 4099 C CA . VAL B 1 195 ? 5.93 19.359 13.57 1 98.69 195 VAL B CA 1
ATOM 4100 C C . VAL B 1 195 ? 4.77 19.219 14.555 1 98.69 195 VAL B C 1
ATOM 4102 O O . VAL B 1 195 ? 3.691 18.75 14.188 1 98.69 195 VAL B O 1
ATOM 4105 N N . MET B 1 196 ? 4.984 19.547 15.734 1 98.44 196 MET B N 1
ATOM 4106 C CA . MET B 1 196 ? 3.998 19.781 16.781 1 98.44 196 MET B CA 1
ATOM 4107 C C . MET B 1 196 ? 4.207 21.156 17.422 1 98.44 196 MET B C 1
ATOM 4109 O O . MET B 1 196 ? 5.301 21.453 17.906 1 98.44 196 MET B O 1
ATOM 4113 N N . VAL B 1 197 ? 3.24 22 17.297 1 97 197 VAL B N 1
ATOM 4114 C CA . VAL B 1 197 ? 3.26 23.328 17.875 1 97 197 VAL B CA 1
ATOM 4115 C C . VAL B 1 197 ? 2.104 23.484 18.859 1 97 197 VAL B C 1
ATOM 4117 O O . VAL B 1 197 ? 0.956 23.172 18.531 1 97 197 VAL B O 1
ATOM 4120 N N . ASN B 1 198 ? 2.412 23.906 20.016 1 94.31 198 ASN B N 1
ATOM 4121 C CA . ASN B 1 198 ? 1.307 24.094 20.938 1 94.31 198 ASN B CA 1
ATOM 4122 C C . ASN B 1 198 ? 0.503 25.344 20.625 1 94.31 198 ASN B C 1
ATOM 4124 O O . ASN B 1 198 ? 0.86 26.109 19.719 1 94.31 198 ASN B O 1
ATOM 4128 N N . GLU B 1 199 ? -0.586 25.562 21.266 1 91.06 199 GLU B N 1
ATOM 4129 C CA . GLU B 1 199 ? -1.506 26.656 20.953 1 91.06 199 GLU B CA 1
ATOM 4130 C C . GLU B 1 199 ? -0.885 28.016 21.281 1 91.06 199 GLU B C 1
ATOM 4132 O O . GLU B 1 199 ? -1.393 29.047 20.844 1 91.06 199 GLU B O 1
ATOM 4137 N N . ASN B 1 200 ? 0.21 28.047 22.016 1 89.19 200 ASN B N 1
ATOM 4138 C CA . ASN B 1 200 ? 0.91 29.297 22.328 1 89.19 200 ASN B CA 1
ATOM 4139 C C . ASN B 1 200 ? 2.043 29.562 21.344 1 89.19 200 ASN B C 1
ATOM 4141 O O . ASN B 1 200 ? 2.797 30.516 21.5 1 89.19 200 ASN B O 1
ATOM 4145 N N . GLY B 1 201 ? 2.256 28.625 20.422 1 91.31 201 GLY B N 1
ATOM 4146 C CA . GLY B 1 201 ? 3.236 28.844 19.375 1 91.31 201 GLY B CA 1
ATOM 4147 C C . GLY B 1 201 ? 4.578 28.203 19.672 1 91.31 201 GLY B C 1
ATOM 4148 O O . GLY B 1 201 ? 5.527 28.344 18.891 1 91.31 201 GLY B O 1
ATOM 4149 N N . LEU B 1 202 ? 4.68 27.547 20.75 1 94.56 202 LEU B N 1
ATOM 4150 C CA . LEU B 1 202 ? 5.934 26.875 21.109 1 94.56 202 LEU B CA 1
ATOM 4151 C C . LEU B 1 202 ? 6.098 25.578 20.344 1 94.56 202 LEU B C 1
ATOM 4153 O O . LEU B 1 202 ? 5.156 24.781 20.25 1 94.56 202 LEU B O 1
ATOM 4157 N N . ILE B 1 203 ? 7.32 25.359 19.859 1 97 203 ILE B N 1
ATOM 4158 C CA . ILE B 1 203 ? 7.609 24.172 19.078 1 97 203 ILE B CA 1
ATOM 4159 C C . ILE B 1 203 ? 7.852 22.984 20.016 1 97 203 ILE B C 1
ATOM 4161 O O . ILE B 1 203 ? 8.766 23.016 20.844 1 97 203 ILE B O 1
ATOM 4165 N N . GLY B 1 204 ? 7.062 22 19.891 1 97.69 204 GLY B N 1
ATOM 4166 C CA . GLY B 1 204 ? 7.242 20.797 20.688 1 97.69 204 GLY B CA 1
ATOM 4167 C C . GLY B 1 204 ? 8.102 19.75 20 1 97.69 204 GLY B C 1
ATOM 4168 O O . GLY B 1 204 ? 8.789 18.969 20.656 1 97.69 204 GLY B O 1
ATOM 4169 N N . ALA B 1 205 ? 8.016 19.719 18.703 1 98.31 205 ALA B N 1
ATOM 4170 C CA . ALA B 1 205 ? 8.789 18.766 17.906 1 98.31 205 ALA B CA 1
ATOM 4171 C C . ALA B 1 205 ? 8.914 19.25 16.469 1 98.31 205 ALA B C 1
ATOM 4173 O O . ALA B 1 205 ? 8.023 19.922 15.953 1 98.31 205 ALA B O 1
ATOM 4174 N N . ALA B 1 206 ? 9.93 18.969 15.828 1 98.81 206 ALA B N 1
ATOM 4175 C CA . ALA B 1 206 ? 10.203 19.141 14.398 1 98.81 206 ALA B CA 1
ATOM 4176 C C . ALA B 1 206 ? 11.148 18.062 13.891 1 98.81 206 ALA B C 1
ATOM 4178 O O . ALA B 1 206 ? 12.375 18.203 14 1 98.81 206 ALA B O 1
ATOM 4179 N N . VAL B 1 207 ? 10.617 17.031 13.336 1 98.88 207 VAL B N 1
ATOM 4180 C CA . VAL B 1 207 ? 11.398 15.859 12.992 1 98.88 207 VAL B CA 1
ATOM 4181 C C . VAL B 1 207 ? 11.562 15.773 11.469 1 98.88 207 VAL B C 1
ATOM 4183 O O . VAL B 1 207 ? 10.57 15.742 10.742 1 98.88 207 VAL B O 1
ATOM 4186 N N . VAL B 1 208 ? 12.773 15.734 11.008 1 98.88 208 VAL B N 1
ATOM 4187 C CA . VAL B 1 208 ? 13.078 15.695 9.586 1 98.88 208 VAL B CA 1
ATOM 4188 C C . VAL B 1 208 ? 13.164 14.242 9.109 1 98.88 208 VAL B C 1
ATOM 4190 O O . VAL B 1 208 ? 13.914 13.445 9.672 1 98.88 208 VAL B O 1
ATOM 4193 N N . ARG B 1 209 ? 12.367 13.945 8.141 1 98.69 209 ARG B N 1
ATOM 4194 C CA . ARG B 1 209 ? 12.391 12.609 7.551 1 98.69 209 ARG B CA 1
ATOM 4195 C C . ARG B 1 209 ? 12.711 12.672 6.062 1 98.69 209 ARG B C 1
ATOM 4197 O O . ARG B 1 209 ? 12.188 13.539 5.352 1 98.69 209 ARG B O 1
ATOM 4204 N N . GLU B 1 210 ? 13.547 11.836 5.637 1 98.19 210 GLU B N 1
ATOM 4205 C CA . GLU B 1 210 ? 13.734 11.617 4.207 1 98.19 210 GLU B CA 1
ATOM 4206 C C . GLU B 1 210 ? 12.758 10.57 3.676 1 98.19 210 GLU B C 1
ATOM 4208 O O . GLU B 1 210 ? 12.594 9.5 4.266 1 98.19 210 GLU B O 1
ATOM 4213 N N . ARG B 1 211 ? 12.062 10.859 2.654 1 95.88 211 ARG B N 1
ATOM 4214 C CA . ARG B 1 211 ? 11.086 9.969 2.027 1 95.88 211 ARG B CA 1
ATOM 4215 C C . ARG B 1 211 ? 11.766 9.039 1.022 1 95.88 211 ARG B C 1
ATOM 4217 O O . ARG B 1 211 ? 11.805 9.336 -0.174 1 95.88 211 ARG B O 1
ATOM 4224 N N . LEU B 1 212 ? 12.172 7.887 1.411 1 96.44 212 LEU B N 1
ATOM 4225 C CA . LEU B 1 212 ? 13.023 7.012 0.616 1 96.44 212 LEU B CA 1
ATOM 4226 C C . LEU B 1 212 ? 12.211 6.277 -0.446 1 96.44 212 LEU B C 1
ATOM 4228 O O . LEU B 1 212 ? 12.703 6.047 -1.556 1 96.44 212 LEU B O 1
ATOM 4232 N N . LYS B 1 213 ? 11.086 5.828 -0.103 1 95.44 213 LYS B N 1
ATOM 4233 C CA . LYS B 1 213 ? 10.227 5.086 -1.016 1 95.44 213 LYS B CA 1
ATOM 4234 C C . LYS B 1 213 ? 8.75 5.395 -0.752 1 95.44 213 LYS B C 1
ATOM 4236 O O . LYS B 1 213 ? 8.289 5.312 0.387 1 95.44 213 LYS B O 1
ATOM 4241 N N . ILE B 1 214 ? 8.039 5.723 -1.815 1 92.88 214 ILE B N 1
ATOM 4242 C CA . ILE B 1 214 ? 6.633 6.105 -1.734 1 92.88 214 ILE B CA 1
ATOM 4243 C C . ILE B 1 214 ? 5.793 5.195 -2.631 1 92.88 214 ILE B C 1
ATOM 4245 O O . ILE B 1 214 ? 6.191 4.887 -3.754 1 92.88 214 ILE B O 1
ATOM 4249 N N . ASP B 1 215 ? 4.68 4.715 -2.096 1 89 215 ASP B N 1
ATOM 4250 C CA . ASP B 1 215 ? 3.686 3.965 -2.857 1 89 215 ASP B CA 1
ATOM 4251 C C . ASP B 1 215 ? 2.289 4.555 -2.666 1 89 215 ASP B C 1
ATOM 4253 O O . ASP B 1 215 ? 1.779 4.605 -1.544 1 89 215 ASP B O 1
ATOM 4257 N N . SER B 1 216 ? 1.656 4.949 -3.764 1 85.31 216 SER B N 1
ATOM 4258 C CA . SER B 1 216 ? 0.33 5.559 -3.73 1 85.31 216 SER B CA 1
ATOM 4259 C C . SER B 1 216 ? 0.261 6.68 -2.697 1 85.31 216 SER B C 1
ATOM 4261 O O . SER B 1 216 ? -0.675 6.734 -1.897 1 85.31 216 SER B O 1
ATOM 4263 N N . GLY B 1 217 ? 1.295 7.457 -2.613 1 86.19 217 GLY B N 1
ATOM 4264 C CA . GLY B 1 217 ? 1.334 8.633 -1.76 1 86.19 217 GLY B CA 1
ATOM 4265 C C . GLY B 1 217 ? 1.718 8.312 -0.326 1 86.19 217 GLY B C 1
ATOM 4266 O O . GLY B 1 217 ? 1.88 9.227 0.493 1 86.19 217 GLY B O 1
ATOM 4267 N N . VAL B 1 218 ? 1.831 7.047 -0.044 1 89.81 218 VAL B N 1
ATOM 4268 C CA . VAL B 1 218 ? 2.154 6.625 1.314 1 89.81 218 VAL B CA 1
ATOM 4269 C C . VAL B 1 218 ? 3.629 6.234 1.397 1 89.81 218 VAL B C 1
ATOM 4271 O O . VAL B 1 218 ? 4.137 5.516 0.532 1 89.81 218 VAL B O 1
ATOM 4274 N N . VAL B 1 219 ? 4.301 6.746 2.334 1 94.81 219 VAL B N 1
ATOM 4275 C CA . VAL B 1 219 ? 5.707 6.418 2.523 1 94.81 219 VAL B CA 1
ATOM 4276 C C . VAL B 1 219 ? 5.844 4.98 3.025 1 94.81 219 VAL B C 1
ATOM 4278 O O . VAL B 1 219 ? 5.285 4.629 4.066 1 94.81 219 VAL B O 1
ATOM 4281 N N . ILE B 1 220 ? 6.613 4.195 2.309 1 96.25 220 ILE B N 1
ATOM 4282 C CA . ILE B 1 220 ? 6.828 2.791 2.641 1 96.25 220 ILE B CA 1
ATOM 4283 C 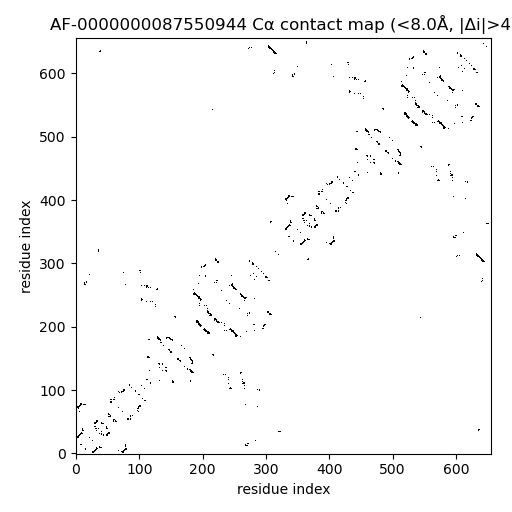C . ILE B 1 220 ? 8.18 2.625 3.336 1 96.25 220 ILE B C 1
ATOM 4285 O O . ILE B 1 220 ? 8.375 1.677 4.098 1 96.25 220 ILE B O 1
ATOM 4289 N N . ALA B 1 221 ? 9.125 3.486 3.016 1 97.75 221 ALA B N 1
ATOM 4290 C CA . ALA B 1 221 ? 10.43 3.557 3.676 1 97.75 221 ALA B CA 1
ATOM 4291 C C . ALA B 1 221 ? 10.852 5.008 3.895 1 97.75 221 ALA B C 1
ATOM 4293 O O . ALA B 1 221 ? 10.641 5.859 3.031 1 97.75 221 ALA B O 1
ATOM 4294 N N . SER B 1 222 ? 11.359 5.215 4.984 1 98.12 222 SER B N 1
ATOM 4295 C CA . SER B 1 222 ? 11.797 6.559 5.34 1 98.12 222 SER B CA 1
ATOM 4296 C C . SER B 1 222 ? 12.867 6.523 6.426 1 98.12 222 SER B C 1
ATOM 4298 O O . SER B 1 222 ? 13.078 5.488 7.062 1 98.12 222 SER B O 1
ATOM 4300 N N . LYS B 1 223 ? 13.57 7.598 6.617 1 98.44 223 LYS B N 1
ATOM 4301 C CA . LYS B 1 223 ? 14.531 7.699 7.707 1 98.44 223 LYS B CA 1
ATOM 4302 C C . LYS B 1 223 ? 14.547 9.102 8.305 1 98.44 223 LYS B C 1
ATOM 4304 O O . LYS B 1 223 ? 14.398 10.094 7.582 1 98.44 223 LYS B O 1
ATOM 4309 N N . THR B 1 224 ? 14.594 9.203 9.57 1 98.81 224 THR B N 1
ATOM 4310 C CA . THR B 1 224 ? 14.82 10.492 10.219 1 98.81 224 THR B CA 1
ATOM 4311 C C . THR B 1 224 ? 16.281 10.891 10.117 1 98.81 224 THR B C 1
ATOM 4313 O O . THR B 1 224 ? 17.172 10.055 10.234 1 98.81 224 THR B O 1
ATOM 4316 N N . ILE B 1 225 ? 16.484 12.172 9.906 1 98.5 225 ILE B N 1
ATOM 4317 C CA . ILE B 1 225 ? 17.859 12.688 9.828 1 98.5 225 ILE B CA 1
ATOM 4318 C C . ILE B 1 225 ? 17.969 13.984 10.625 1 98.5 225 ILE B C 1
ATOM 4320 O O . ILE B 1 225 ? 16.969 14.703 10.789 1 98.5 225 ILE B O 1
ATOM 4324 N N . LYS B 1 226 ? 19.156 14.203 11.117 1 98.19 226 LYS B N 1
ATOM 4325 C CA . LYS B 1 226 ? 19.453 15.5 11.711 1 98.19 226 LYS B CA 1
ATOM 4326 C C . LYS B 1 226 ? 19.953 16.484 10.648 1 98.19 226 LYS B C 1
ATOM 4328 O O . LYS B 1 226 ? 21.047 16.312 10.102 1 98.19 226 LYS B O 1
ATOM 4333 N N . ASN B 1 227 ? 19.172 17.422 10.297 1 98.19 227 ASN B N 1
ATOM 4334 C CA . ASN B 1 227 ? 19.5 18.5 9.375 1 98.19 227 ASN B CA 1
ATOM 4335 C C . ASN B 1 227 ? 18.922 19.828 9.836 1 98.19 227 ASN B C 1
ATOM 4337 O O . ASN B 1 227 ? 17.734 20.109 9.617 1 98.19 227 ASN B O 1
ATOM 4341 N N . LYS B 1 228 ? 19.734 20.609 10.398 1 98 228 LYS B N 1
ATOM 4342 C CA . LYS B 1 228 ? 19.312 21.859 11.031 1 98 228 LYS B CA 1
ATOM 4343 C C . LYS B 1 228 ? 18.719 22.812 10.016 1 98 228 LYS B C 1
ATOM 4345 O O . LYS B 1 228 ? 17.75 23.516 10.312 1 98 228 LYS B O 1
ATOM 4350 N N . ARG B 1 229 ? 19.281 22.844 8.859 1 98.25 229 ARG B N 1
ATOM 4351 C CA . ARG B 1 229 ? 18.828 23.766 7.824 1 98.25 229 ARG B CA 1
ATOM 4352 C C . ARG B 1 229 ? 17.375 23.469 7.426 1 98.25 229 ARG B C 1
ATOM 4354 O O . ARG B 1 229 ? 16.547 24.375 7.375 1 98.25 229 ARG B O 1
ATOM 4361 N N . ILE B 1 230 ? 17.078 22.219 7.156 1 98.75 230 ILE B N 1
ATOM 4362 C CA . ILE B 1 230 ? 15.727 21.812 6.805 1 98.75 230 ILE B CA 1
ATOM 4363 C C . ILE B 1 230 ? 14.789 22.047 7.988 1 98.75 230 ILE B C 1
ATOM 4365 O O . ILE B 1 230 ? 13.688 22.578 7.82 1 98.75 230 ILE B O 1
ATOM 4369 N N . GLN B 1 231 ? 15.25 21.625 9.133 1 98.81 231 GLN B N 1
ATOM 4370 C CA . GLN B 1 231 ? 14.445 21.734 10.344 1 98.81 231 GLN B CA 1
ATOM 4371 C C . GLN B 1 231 ? 14.047 23.188 10.617 1 98.81 231 GLN B C 1
ATOM 4373 O O . GLN B 1 231 ? 12.867 23.484 10.805 1 98.81 231 GLN B O 1
ATOM 4378 N N . GLU B 1 232 ? 14.992 24.109 10.57 1 98.38 232 GLU B N 1
ATOM 4379 C CA . GLU B 1 232 ? 14.75 25.516 10.859 1 98.38 232 GLU B CA 1
ATOM 4380 C C . GLU B 1 232 ? 13.859 26.141 9.789 1 98.38 232 GLU B C 1
ATOM 4382 O O . GLU B 1 232 ? 13.008 26.984 10.102 1 98.38 232 GLU B O 1
ATOM 4387 N N . TYR B 1 233 ? 14.109 25.766 8.57 1 98.69 233 TYR B N 1
ATOM 4388 C CA . TYR B 1 233 ? 13.273 26.234 7.469 1 98.69 233 TYR B CA 1
ATOM 4389 C C . TYR B 1 233 ? 11.812 25.906 7.719 1 98.69 233 TYR B C 1
ATOM 4391 O O . TYR B 1 233 ? 10.938 26.766 7.578 1 98.69 233 TYR B O 1
ATOM 4399 N N . CYS B 1 234 ? 11.523 24.703 8.156 1 98.81 234 CYS B N 1
ATOM 4400 C CA . CYS B 1 234 ? 10.156 24.234 8.352 1 98.81 234 CYS B CA 1
ATOM 4401 C C . CYS B 1 234 ? 9.562 24.797 9.625 1 98.81 234 CYS B C 1
ATOM 4403 O O . CYS B 1 234 ? 8.359 25.062 9.688 1 98.81 234 CYS B O 1
ATOM 4405 N N . ILE B 1 235 ? 10.383 24.969 10.648 1 98.38 235 ILE B N 1
ATOM 4406 C CA . ILE B 1 235 ? 9.922 25.625 11.859 1 98.38 235 ILE B CA 1
ATOM 4407 C C . ILE B 1 235 ? 9.461 27.047 11.531 1 98.38 235 ILE B C 1
ATOM 4409 O O . ILE B 1 235 ? 8.398 27.484 11.977 1 98.38 235 ILE B O 1
ATOM 4413 N N . LYS B 1 236 ? 10.25 27.734 10.734 1 98.25 236 LYS B N 1
ATOM 4414 C CA . LYS B 1 236 ? 9.898 29.094 10.336 1 98.25 236 LYS B CA 1
ATOM 4415 C C . LYS B 1 236 ? 8.586 29.125 9.562 1 98.25 236 LYS B C 1
ATOM 4417 O O . LYS B 1 236 ? 7.75 30 9.766 1 98.25 236 LYS B O 1
ATOM 4422 N N . ILE B 1 237 ? 8.398 28.188 8.68 1 98.69 237 ILE B N 1
ATOM 4423 C CA . ILE B 1 237 ? 7.152 28.078 7.926 1 98.69 237 ILE B CA 1
ATOM 4424 C C . ILE B 1 237 ? 5.984 27.875 8.883 1 98.69 237 ILE B C 1
ATOM 4426 O O . ILE B 1 237 ? 4.961 28.547 8.773 1 98.69 237 ILE B O 1
ATOM 4430 N N . ALA B 1 238 ? 6.152 26.938 9.828 1 98.56 238 ALA B N 1
ATOM 4431 C CA . ALA B 1 238 ? 5.098 26.625 10.789 1 98.56 238 ALA B CA 1
ATOM 4432 C C . ALA B 1 238 ? 4.691 27.859 11.578 1 98.56 238 ALA B C 1
ATOM 4434 O O . ALA B 1 238 ? 3.5 28.109 11.781 1 98.56 238 ALA B O 1
ATOM 4435 N N . GLN B 1 239 ? 5.656 28.609 11.922 1 97.19 239 GLN B N 1
ATOM 4436 C CA . GLN B 1 239 ? 5.406 29.828 12.688 1 97.19 239 GLN B CA 1
ATOM 4437 C C . GLN B 1 239 ? 4.746 30.906 11.812 1 97.19 239 GLN B C 1
ATOM 4439 O O . GLN B 1 239 ? 3.818 31.578 12.258 1 97.19 239 GLN B O 1
ATOM 4444 N N . THR B 1 240 ? 5.223 31.047 10.641 1 97.69 240 THR B N 1
ATOM 4445 C CA . THR B 1 240 ? 4.703 32.031 9.711 1 97.69 240 THR B CA 1
ATOM 4446 C C . THR B 1 240 ? 3.221 31.812 9.438 1 97.69 240 THR B C 1
ATOM 4448 O O . THR B 1 240 ? 2.432 32.75 9.422 1 97.69 240 THR B O 1
ATOM 4451 N N . VAL B 1 241 ? 2.816 30.562 9.266 1 98 241 VAL B N 1
ATOM 4452 C CA . VAL B 1 241 ? 1.447 30.25 8.875 1 98 241 VAL B CA 1
ATOM 4453 C C . VAL B 1 241 ? 0.573 30.141 10.125 1 98 241 VAL B C 1
ATOM 4455 O O . VAL B 1 241 ? -0.651 30.266 10.047 1 98 241 VAL B O 1
ATOM 4458 N N . GLY B 1 242 ? 1.18 29.844 11.273 1 98.12 242 GLY B N 1
ATOM 4459 C CA . GLY B 1 242 ? 0.456 29.75 12.531 1 98.12 242 GLY B CA 1
ATOM 4460 C C . GLY B 1 242 ? -0.044 28.344 12.828 1 98.12 242 GLY B C 1
ATOM 4461 O O . GLY B 1 242 ? -1.159 28.172 13.328 1 98.12 242 GLY B O 1
ATOM 4462 N N . ILE B 1 243 ? 0.741 27.359 12.555 1 98.38 243 ILE B N 1
ATOM 4463 C CA . ILE B 1 243 ? 0.387 25.969 12.812 1 98.38 243 ILE B CA 1
ATOM 4464 C C . ILE B 1 243 ? 0.179 25.75 14.312 1 98.38 243 ILE B C 1
ATOM 4466 O O . ILE B 1 243 ? 0.952 26.266 15.133 1 98.38 243 ILE B O 1
ATOM 4470 N N . THR B 1 244 ? -0.855 25.125 14.672 1 97.06 244 THR B N 1
ATOM 4471 C CA . THR B 1 244 ? -1.063 24.562 16 1 97.06 244 THR B CA 1
ATOM 4472 C C . THR B 1 244 ? -1.319 23.062 15.938 1 97.06 244 THR B C 1
ATOM 4474 O O . THR B 1 244 ? -1.88 22.562 14.961 1 97.06 244 THR B O 1
ATOM 4477 N N . TYR B 1 245 ? -0.908 22.375 17.062 1 97.06 245 TYR B N 1
ATOM 4478 C CA . TYR B 1 245 ? -0.906 20.906 17.109 1 97.06 245 TYR B CA 1
ATOM 4479 C C . TYR B 1 245 ? 0.069 20.344 16.078 1 97.06 245 TYR B C 1
ATOM 4481 O O . TYR B 1 245 ? 1.267 20.625 16.125 1 97.06 245 TYR B O 1
ATOM 4489 N N . SER B 1 246 ? -0.481 19.562 15.102 1 98.12 246 SER B N 1
ATOM 4490 C CA . SER B 1 246 ? 0.445 18.828 14.242 1 98.12 246 SER B CA 1
ATOM 4491 C C . SER B 1 246 ? 0.268 19.234 12.773 1 98.12 246 SER B C 1
ATOM 4493 O O . SER B 1 246 ? -0.836 19.578 12.352 1 98.12 246 SER B O 1
ATOM 4495 N N . ALA B 1 247 ? 1.342 19.172 12.094 1 98.62 247 ALA B N 1
ATOM 4496 C CA . ALA B 1 247 ? 1.333 19.266 10.633 1 98.62 247 ALA B CA 1
ATOM 4497 C C . ALA B 1 247 ? 2.523 18.531 10.031 1 98.62 247 ALA B C 1
ATOM 4499 O O . ALA B 1 247 ? 3.523 18.297 10.711 1 98.62 247 ALA B O 1
ATOM 4500 N N . ASN B 1 248 ? 2.363 18.156 8.828 1 98.56 248 ASN B N 1
ATOM 4501 C CA . ASN B 1 248 ? 3.439 17.641 7.996 1 98.56 248 ASN B CA 1
ATOM 4502 C C . ASN B 1 248 ? 3.826 18.625 6.895 1 98.56 248 ASN B C 1
ATOM 4504 O O . ASN B 1 248 ? 2.99 19 6.074 1 98.56 248 ASN B O 1
ATOM 4508 N N . ILE B 1 249 ? 5.027 19.047 6.926 1 98.69 249 ILE B N 1
ATOM 4509 C CA . ILE B 1 249 ? 5.543 19.984 5.938 1 98.69 249 ILE B CA 1
ATOM 4510 C C . ILE B 1 249 ? 6.461 19.266 4.961 1 98.69 249 ILE B C 1
ATOM 4512 O O . ILE B 1 249 ? 7.449 18.641 5.367 1 98.69 249 ILE B O 1
ATOM 4516 N N . GLN B 1 250 ? 6.172 19.375 3.713 1 98.06 250 GLN B N 1
ATOM 4517 C CA . GLN B 1 250 ? 6.953 18.703 2.684 1 98.06 250 GLN B CA 1
ATOM 4518 C C . GLN B 1 250 ? 7.809 19.688 1.902 1 98.06 250 GLN B C 1
ATOM 4520 O O . GLN B 1 250 ? 7.32 20.75 1.489 1 98.06 250 GLN B O 1
ATOM 4525 N N . VAL B 1 251 ? 9.047 19.328 1.702 1 98.31 251 VAL B N 1
ATOM 4526 C CA . VAL B 1 251 ? 9.992 20.219 1.024 1 98.31 251 VAL B CA 1
ATOM 4527 C C . VAL B 1 251 ? 10.852 19.406 0.06 1 98.31 251 VAL B C 1
ATOM 4529 O O . VAL B 1 251 ? 10.961 18.188 0.188 1 98.31 251 VAL B O 1
ATOM 4532 N N . ILE B 1 252 ? 11.375 20.094 -0.876 1 98 252 ILE B N 1
ATOM 4533 C CA . ILE B 1 252 ? 12.391 19.547 -1.769 1 98 252 ILE B CA 1
ATOM 4534 C C . ILE B 1 252 ? 13.711 20.281 -1.559 1 98 252 ILE B C 1
ATOM 4536 O O . ILE B 1 252 ? 13.742 21.516 -1.436 1 98 252 ILE B O 1
ATOM 4540 N N . VAL B 1 253 ? 14.734 19.547 -1.395 1 98.44 253 VAL B N 1
ATOM 4541 C CA . VAL B 1 253 ? 16.047 20.109 -1.143 1 98.44 253 VAL B CA 1
ATOM 4542 C C . VAL B 1 253 ? 16.922 19.953 -2.389 1 98.44 253 VAL B C 1
ATOM 4544 O O . VAL B 1 253 ? 17.125 18.844 -2.889 1 98.44 253 VAL B O 1
ATOM 4547 N N . ASP B 1 254 ? 17.438 21.031 -2.91 1 97.5 254 ASP B N 1
ATOM 4548 C CA . ASP B 1 254 ? 18.234 21 -4.141 1 97.5 254 ASP B CA 1
ATOM 4549 C C . ASP B 1 254 ? 19.656 20.531 -3.865 1 97.5 254 ASP B C 1
ATOM 4551 O O . ASP B 1 254 ? 20 20.188 -2.732 1 97.5 254 ASP B O 1
ATOM 4555 N N . SER B 1 255 ? 20.453 20.531 -4.863 1 96.62 255 SER B N 1
ATOM 4556 C CA . SER B 1 255 ? 21.797 19.969 -4.793 1 96.62 255 SER B CA 1
ATOM 4557 C C . SER B 1 255 ? 22.703 20.797 -3.893 1 96.62 255 SER B C 1
ATOM 4559 O O . SER B 1 255 ? 23.734 20.328 -3.434 1 96.62 255 SER B O 1
ATOM 4561 N N . THR B 1 256 ? 22.297 22.016 -3.602 1 96.44 256 THR B N 1
ATOM 4562 C CA . THR B 1 256 ? 23.109 22.891 -2.762 1 96.44 256 THR B CA 1
ATOM 4563 C C . THR B 1 256 ? 22.641 22.828 -1.311 1 96.44 256 THR B C 1
ATOM 4565 O O . THR B 1 256 ? 23.219 23.484 -0.443 1 96.44 256 THR B O 1
ATOM 4568 N N . GLY B 1 257 ? 21.594 22.062 -1.079 1 97.06 257 GLY B N 1
ATOM 4569 C CA . GLY B 1 257 ? 21.109 21.891 0.28 1 97.06 257 GLY B CA 1
ATOM 4570 C C . GLY B 1 257 ? 20.016 22.859 0.662 1 97.06 257 GLY B C 1
ATOM 4571 O O . GLY B 1 257 ? 19.594 22.906 1.822 1 97.06 257 GLY B O 1
ATOM 4572 N N . ASN B 1 258 ? 19.531 23.609 -0.277 1 97.62 258 ASN B N 1
ATOM 4573 C CA . ASN B 1 258 ? 18.469 24.578 0.002 1 97.62 258 ASN B CA 1
ATOM 4574 C C . ASN B 1 258 ? 17.094 23.922 -0.066 1 97.62 258 ASN B C 1
ATOM 4576 O O . ASN B 1 258 ? 16.734 23.297 -1.07 1 97.62 258 ASN B O 1
ATOM 4580 N N . PRO B 1 259 ? 16.328 24.078 1.011 1 98.56 259 PRO B N 1
ATOM 4581 C CA . PRO B 1 259 ? 14.969 23.547 0.981 1 98.56 259 PRO B CA 1
ATOM 4582 C C . PRO B 1 259 ? 13.969 24.5 0.333 1 98.56 259 PRO B C 1
ATOM 4584 O O . PRO B 1 259 ? 14.117 25.719 0.449 1 98.56 259 PRO B O 1
ATOM 4587 N N . TYR B 1 260 ? 13 23.938 -0.32 1 98.44 260 TYR B N 1
ATOM 4588 C CA . TYR B 1 260 ? 11.883 24.656 -0.916 1 98.44 260 TYR B CA 1
ATOM 4589 C C . TYR B 1 260 ? 10.555 23.984 -0.572 1 98.44 260 TYR B C 1
ATOM 4591 O O . TYR B 1 260 ? 10.422 22.766 -0.7 1 98.44 260 TYR B O 1
ATOM 4599 N N . LEU B 1 261 ? 9.633 24.797 -0.179 1 98.25 261 LEU B N 1
ATOM 4600 C CA . LEU B 1 261 ? 8.328 24.328 0.276 1 98.25 261 LEU B CA 1
ATOM 4601 C C . LEU B 1 261 ? 7.535 23.719 -0.873 1 98.25 261 LEU B C 1
ATOM 4603 O O . LEU B 1 261 ? 7.469 24.281 -1.963 1 98.25 261 LEU B O 1
ATOM 4607 N N . ILE B 1 262 ? 6.938 22.562 -0.66 1 96.81 262 ILE B N 1
ATOM 4608 C CA . ILE B 1 262 ? 6.043 21.906 -1.617 1 96.81 262 ILE B CA 1
ATOM 4609 C C . ILE B 1 262 ? 4.594 22.078 -1.166 1 96.81 262 ILE B C 1
ATOM 4611 O O . ILE B 1 262 ? 3.771 22.625 -1.897 1 96.81 262 ILE B O 1
ATOM 4615 N N . GLU B 1 263 ? 4.293 21.609 -0.004 1 97.44 263 GLU B N 1
ATOM 4616 C CA . GLU B 1 263 ? 2.947 21.688 0.557 1 97.44 263 GLU B CA 1
ATOM 4617 C C . GLU B 1 263 ? 2.965 21.453 2.064 1 97.44 263 GLU B C 1
ATOM 4619 O O . GLU B 1 263 ? 4 21.094 2.631 1 97.44 263 GLU B O 1
ATOM 4624 N N . ILE B 1 264 ? 1.885 21.75 2.689 1 98.19 264 ILE B N 1
ATOM 4625 C CA . ILE B 1 264 ? 1.665 21.422 4.094 1 98.19 264 ILE B CA 1
ATOM 4626 C C . ILE B 1 264 ? 0.4 20.578 4.234 1 98.19 264 ILE B C 1
ATOM 4628 O O . ILE B 1 264 ? -0.641 20.906 3.66 1 98.19 264 ILE B O 1
ATOM 4632 N N . ASN B 1 265 ? 0.509 19.516 4.914 1 97.75 265 ASN B N 1
ATOM 4633 C CA . ASN B 1 265 ? -0.637 18.75 5.402 1 97.75 265 ASN B CA 1
ATOM 4634 C C . ASN B 1 265 ? -0.893 19.016 6.883 1 97.75 265 ASN B C 1
ATOM 4636 O O . ASN B 1 265 ? -0.177 18.5 7.742 1 97.75 265 ASN B O 1
ATOM 4640 N N . PRO B 1 266 ? -1.903 19.781 7.184 1 98.38 266 PRO B N 1
ATOM 4641 C CA . PRO B 1 266 ? -2.107 20.266 8.555 1 98.38 266 PRO B CA 1
ATOM 4642 C C . PRO B 1 266 ? -2.826 19.25 9.43 1 98.38 266 PRO B C 1
ATOM 4644 O O . PRO B 1 266 ? -3.828 19.578 10.07 1 98.38 266 PRO B O 1
ATOM 4647 N N . ARG B 1 267 ? -2.311 18.078 9.492 1 98.38 267 ARG B N 1
ATOM 4648 C CA . ARG B 1 267 ? -2.785 16.922 10.258 1 98.38 267 ARG B CA 1
ATOM 4649 C C . ARG B 1 267 ? -1.669 15.906 10.469 1 98.38 267 ARG B C 1
ATOM 4651 O O . ARG B 1 267 ? -0.534 16.125 10.039 1 98.38 267 ARG B O 1
ATOM 4658 N N . PHE B 1 268 ? -1.99 14.875 11.188 1 98.56 268 PHE B N 1
ATOM 4659 C CA . PHE B 1 268 ? -1.043 13.773 11.352 1 98.56 268 PHE B CA 1
ATOM 4660 C C . PHE B 1 268 ? -0.664 13.18 10 1 98.56 268 PHE B C 1
ATOM 4662 O O . PHE B 1 268 ? -1.498 13.102 9.094 1 98.56 268 PHE B O 1
ATOM 4669 N N . SER B 1 269 ? 0.539 12.789 9.852 1 97.19 269 SER B N 1
ATOM 4670 C CA . SER B 1 269 ? 1.027 12.219 8.602 1 97.19 269 SER B CA 1
ATOM 4671 C C . SER B 1 269 ? 1.001 10.695 8.641 1 97.19 269 SER B C 1
ATOM 4673 O O . SER B 1 269 ? 0.954 10.094 9.711 1 97.19 269 SER B O 1
ATOM 4675 N N . GLY B 1 270 ? 1.044 10.117 7.445 1 96.69 270 GLY B N 1
ATOM 4676 C CA . GLY B 1 270 ? 1.078 8.672 7.34 1 96.69 270 GLY B CA 1
ATOM 4677 C C . GLY B 1 270 ? 2.42 8.078 7.727 1 96.69 270 GLY B C 1
ATOM 4678 O O . GLY B 1 270 ? 2.547 6.855 7.875 1 96.69 270 GLY B O 1
ATOM 4679 N N . GLY B 1 271 ? 3.434 8.891 7.863 1 96.94 271 GLY B N 1
ATOM 4680 C CA . GLY B 1 271 ? 4.758 8.422 8.234 1 96.94 271 GLY B CA 1
ATOM 4681 C C . GLY B 1 271 ? 5.086 8.656 9.695 1 96.94 271 GLY B C 1
ATOM 4682 O O . GLY B 1 271 ? 6.238 8.5 10.109 1 96.94 271 GLY B O 1
ATOM 4683 N N . LEU B 1 272 ? 4.117 8.922 10.469 1 97.81 272 LEU B N 1
ATOM 4684 C CA . LEU B 1 272 ? 4.273 9.391 11.844 1 97.81 272 LEU B CA 1
ATOM 4685 C C . LEU B 1 272 ? 4.875 8.297 12.719 1 97.81 272 LEU B C 1
ATOM 4687 O O . LEU B 1 272 ? 5.434 8.586 13.781 1 97.81 272 LEU B O 1
ATOM 4691 N N . SER B 1 273 ? 4.742 7.043 12.328 1 98.31 273 SER B N 1
ATOM 4692 C CA . SER B 1 273 ? 5.27 5.941 13.125 1 98.31 273 SER B CA 1
ATOM 4693 C C . SER B 1 273 ? 6.773 6.09 13.352 1 98.31 273 SER B C 1
ATOM 4695 O O . SER B 1 273 ? 7.273 5.809 14.445 1 98.31 273 SER B O 1
ATOM 4697 N N . LEU B 1 274 ? 7.438 6.543 12.344 1 98.75 274 LEU B N 1
ATOM 4698 C CA . LEU B 1 274 ? 8.875 6.734 12.453 1 98.75 274 LEU B CA 1
ATOM 4699 C C . LEU B 1 274 ? 9.203 7.883 13.406 1 98.75 274 LEU B C 1
ATOM 4701 O O . LEU B 1 274 ? 10.141 7.789 14.203 1 98.75 274 LEU B O 1
ATOM 4705 N N . VAL B 1 275 ? 8.422 8.922 13.297 1 98.69 275 VAL B N 1
ATOM 4706 C CA . VAL B 1 275 ? 8.594 10.07 14.18 1 98.69 275 VAL B CA 1
ATOM 4707 C C . VAL B 1 275 ? 8.43 9.648 15.633 1 98.69 275 VAL B C 1
ATOM 4709 O O . VAL B 1 275 ? 9.273 9.953 16.484 1 98.69 275 VAL B O 1
ATOM 4712 N N . ILE B 1 276 ? 7.395 8.922 15.898 1 98.56 276 ILE B N 1
ATOM 4713 C CA . ILE B 1 276 ? 7.086 8.445 17.25 1 98.56 276 ILE B CA 1
ATOM 4714 C C . ILE B 1 276 ? 8.234 7.574 17.766 1 98.56 276 ILE B C 1
ATOM 4716 O O . ILE B 1 276 ? 8.734 7.789 18.875 1 98.56 276 ILE B O 1
ATOM 4720 N N . GLU B 1 277 ? 8.656 6.621 16.938 1 98.62 277 GLU B N 1
ATOM 4721 C CA . GLU B 1 277 ? 9.734 5.723 17.328 1 98.62 277 GLU B CA 1
ATOM 4722 C C . GLU B 1 277 ? 11.039 6.484 17.562 1 98.62 277 GLU B C 1
ATOM 4724 O O . GLU B 1 277 ? 11.852 6.09 18.391 1 98.62 277 GLU B O 1
ATOM 4729 N N . SER B 1 278 ? 11.227 7.559 16.891 1 98.69 278 SER B N 1
ATOM 4730 C CA . SER B 1 278 ? 12.477 8.32 16.969 1 98.69 278 SER B CA 1
ATOM 4731 C C . SER B 1 278 ? 12.555 9.125 18.25 1 98.69 278 SER B C 1
ATOM 4733 O O . SER B 1 278 ? 13.625 9.609 18.625 1 98.69 278 SER B O 1
ATOM 4735 N N . GLY B 1 279 ? 11.359 9.344 18.891 1 98.25 279 GLY B N 1
ATOM 4736 C CA . GLY B 1 279 ? 11.398 10.07 20.156 1 98.25 279 GLY B CA 1
ATOM 4737 C C . GLY B 1 279 ? 10.117 10.82 20.453 1 98.25 279 GLY B C 1
ATOM 4738 O O . GLY B 1 279 ? 9.422 10.508 21.422 1 98.25 279 GLY B O 1
ATOM 4739 N N . PRO B 1 280 ? 9.75 11.836 19.641 1 98.19 280 PRO B N 1
ATOM 4740 C CA . PRO B 1 280 ? 8.539 12.625 19.906 1 98.19 280 PRO B CA 1
ATOM 4741 C C . PRO B 1 280 ? 7.258 11.867 19.562 1 98.19 280 PRO B C 1
ATOM 4743 O O . PRO B 1 280 ? 6.965 11.656 18.375 1 98.19 280 PRO B O 1
ATOM 4746 N N . ASN B 1 281 ? 6.496 11.516 20.547 1 97.56 281 ASN B N 1
ATOM 4747 C CA . ASN B 1 281 ? 5.152 10.992 20.312 1 97.56 281 ASN B CA 1
ATOM 4748 C C . ASN B 1 281 ? 4.152 12.125 20.078 1 97.56 281 ASN B C 1
ATOM 4750 O O . ASN B 1 281 ? 3.383 12.477 20.969 1 97.56 281 ASN B O 1
ATOM 4754 N N . ILE B 1 282 ? 4.121 12.609 18.922 1 98.19 282 ILE B N 1
ATOM 4755 C CA . ILE B 1 282 ? 3.383 13.812 18.547 1 98.19 282 ILE B CA 1
ATOM 4756 C C . ILE B 1 282 ? 1.898 13.625 18.844 1 98.19 282 ILE B C 1
ATOM 4758 O O . ILE B 1 282 ? 1.259 14.492 19.438 1 98.19 282 ILE B O 1
ATOM 4762 N N . PRO B 1 283 ? 1.268 12.484 18.484 1 98.12 283 PRO B N 1
ATOM 4763 C CA . PRO B 1 283 ? -0.139 12.305 18.844 1 98.12 283 PRO B CA 1
ATOM 4764 C C . PRO B 1 283 ? -0.382 12.43 20.344 1 98.12 283 PRO B C 1
ATOM 4766 O O . PRO B 1 283 ? -1.336 13.094 20.766 1 98.12 283 PRO B O 1
ATOM 4769 N N . ALA B 1 284 ? 0.419 11.836 21.125 1 96.69 284 ALA B N 1
ATOM 4770 C CA . ALA B 1 284 ? 0.273 11.938 22.578 1 96.69 284 ALA B CA 1
ATOM 4771 C C . ALA B 1 284 ? 0.469 13.375 23.062 1 96.69 284 ALA B C 1
ATOM 4773 O O . ALA B 1 284 ? -0.261 13.852 23.922 1 96.69 284 ALA B O 1
ATOM 4774 N N . MET B 1 285 ? 1.47 14.039 22.531 1 96.75 285 MET B N 1
ATOM 4775 C CA . MET B 1 285 ? 1.719 15.43 22.875 1 96.75 285 MET B CA 1
ATOM 4776 C C . MET B 1 285 ? 0.489 16.297 22.594 1 96.75 285 MET B C 1
ATOM 4778 O O . MET B 1 285 ? 0.1 17.109 23.422 1 96.75 285 MET B O 1
ATOM 4782 N N . CYS B 1 286 ? -0.114 16.078 21.453 1 97.12 286 CYS B N 1
ATOM 4783 C CA . CYS B 1 286 ? -1.297 16.828 21.062 1 97.12 286 CYS B CA 1
ATOM 4784 C C . CYS B 1 286 ? -2.455 16.562 22.016 1 97.12 286 CYS B C 1
ATOM 4786 O O . CYS B 1 286 ? -3.102 17.5 22.484 1 97.12 286 CYS B O 1
ATOM 4788 N N . VAL B 1 287 ? -2.742 15.281 22.266 1 96.75 287 VAL B N 1
ATOM 4789 C CA . VAL B 1 287 ? -3.873 14.891 23.094 1 96.75 287 VAL B CA 1
ATOM 4790 C C . VAL B 1 287 ? -3.678 15.43 24.516 1 96.75 287 VAL B C 1
ATOM 4792 O O . VAL B 1 287 ? -4.602 16 25.094 1 96.75 287 VAL B O 1
ATOM 4795 N N . GLU B 1 288 ? -2.498 15.266 25.047 1 94.31 288 GLU B N 1
ATOM 4796 C CA . GLU B 1 288 ? -2.209 15.75 26.391 1 94.31 288 GLU B CA 1
ATOM 4797 C C . GLU B 1 288 ? -2.355 17.266 26.484 1 94.31 288 GLU B C 1
ATOM 4799 O O . GLU B 1 288 ? -2.895 17.797 27.453 1 94.31 288 GLU B O 1
ATOM 4804 N N . HIS B 1 289 ? -1.854 17.938 25.516 1 95.06 289 HIS B N 1
ATOM 4805 C CA . HIS B 1 289 ? -1.982 19.391 25.469 1 95.06 289 HIS B CA 1
ATOM 4806 C C . HIS B 1 289 ? -3.447 19.797 25.406 1 95.06 289 HIS B C 1
ATOM 4808 O O . HIS B 1 289 ? -3.861 20.734 26.094 1 95.06 289 HIS B O 1
ATOM 4814 N N . ALA B 1 290 ? -4.219 19.156 24.594 1 94.56 290 ALA B N 1
ATOM 4815 C CA . ALA B 1 290 ? -5.633 19.469 24.438 1 94.56 290 ALA B CA 1
ATOM 4816 C C . ALA B 1 290 ? -6.391 19.266 25.75 1 94.56 290 ALA B C 1
ATOM 4818 O O . ALA B 1 290 ? -7.285 20.062 26.078 1 94.56 290 ALA B O 1
ATOM 4819 N N . LEU B 1 291 ? -6.07 18.281 26.469 1 93.31 291 LEU B N 1
ATOM 4820 C CA . LEU B 1 291 ? -6.781 17.906 27.688 1 93.31 291 LEU B CA 1
ATOM 4821 C C . LEU B 1 291 ? -6.344 18.781 28.859 1 93.31 291 LEU B C 1
ATOM 4823 O O . LEU B 1 291 ? -7.172 19.188 29.688 1 93.31 291 LEU B O 1
ATOM 4827 N N . SER B 1 292 ? -5.055 19.047 28.938 1 91.25 292 SER B N 1
ATOM 4828 C CA . SER B 1 292 ? -4.539 19.641 30.172 1 91.25 292 SER B CA 1
ATOM 4829 C C . SER B 1 292 ? -4.16 21.094 29.969 1 91.25 292 SER B C 1
ATOM 4831 O O . SER B 1 292 ? -4.035 21.859 30.938 1 91.25 292 SER B O 1
ATOM 4833 N N . GLY B 1 293 ? -3.865 21.422 28.75 1 87.19 293 GLY B N 1
ATOM 4834 C CA . GLY B 1 293 ? -3.381 22.766 28.453 1 87.19 293 GLY B CA 1
ATOM 4835 C C . GLY B 1 293 ? -1.927 22.969 28.844 1 87.19 293 GLY B C 1
ATOM 4836 O O . GLY B 1 293 ? -1.395 24.078 28.719 1 87.19 293 GLY B O 1
ATOM 4837 N N . LYS B 1 294 ? -1.338 21.938 29.281 1 83.12 294 LYS B N 1
ATOM 4838 C CA . LYS B 1 294 ? 0.047 22.047 29.719 1 83.12 294 LYS B CA 1
ATOM 4839 C C . LYS B 1 294 ? 0.981 22.328 28.547 1 83.12 294 LYS B C 1
ATOM 4841 O O . LYS B 1 294 ? 0.75 21.859 27.438 1 83.12 294 LYS B O 1
ATOM 4846 N N . SER B 1 295 ? 2.043 23.094 28.984 1 79.62 295 SER B N 1
ATOM 4847 C CA . SER B 1 295 ? 3.045 23.422 27.969 1 79.62 295 SER B CA 1
ATOM 4848 C C . SER B 1 295 ? 3.838 22.172 27.578 1 79.62 295 SER B C 1
ATOM 4850 O O . SER B 1 295 ? 4.066 21.281 28.406 1 79.62 295 SER B O 1
ATOM 4852 N N . ILE B 1 296 ? 4.176 22.203 26.312 1 85.94 296 ILE B N 1
ATOM 4853 C CA . ILE B 1 296 ? 4.969 21.094 25.781 1 85.94 296 ILE B CA 1
ATOM 4854 C C . ILE B 1 296 ? 6.422 21.531 25.609 1 85.94 296 ILE B C 1
ATOM 4856 O O . ILE B 1 296 ? 6.695 22.672 25.203 1 85.94 296 ILE B O 1
ATOM 4860 N N . GLN B 1 297 ? 7.309 20.734 25.984 1 88.56 297 GLN B N 1
ATOM 4861 C CA . GLN B 1 297 ? 8.727 20.984 25.75 1 88.56 297 GLN B CA 1
ATOM 4862 C C . GLN B 1 297 ? 9.188 20.391 24.422 1 88.56 297 GLN B C 1
ATOM 4864 O O . GLN B 1 297 ? 8.68 19.344 24 1 88.56 297 GLN B O 1
ATOM 4869 N N . ALA B 1 298 ? 10.18 21.094 23.891 1 93.94 298 ALA B N 1
ATOM 4870 C CA . ALA B 1 298 ? 10.734 20.594 22.641 1 93.94 298 ALA B CA 1
ATOM 4871 C C . ALA B 1 298 ? 11.461 19.281 22.844 1 93.94 298 ALA B C 1
ATOM 4873 O O . ALA B 1 298 ? 12.266 19.141 23.766 1 93.94 298 ALA B O 1
ATOM 4874 N N . LEU B 1 299 ? 11.164 18.406 22.016 1 96.75 299 LEU B N 1
ATOM 4875 C CA . LEU B 1 299 ? 11.797 17.094 22.125 1 96.75 299 LEU B CA 1
ATOM 4876 C C . LEU B 1 299 ? 12.758 16.859 20.969 1 96.75 299 LEU B C 1
ATOM 4878 O O . LEU B 1 299 ? 12.461 17.234 19.828 1 96.75 299 LEU B O 1
ATOM 4882 N N . ASP B 1 300 ? 13.922 16.328 21.312 1 97.56 300 ASP B N 1
ATOM 4883 C CA . ASP B 1 300 ? 14.859 15.852 20.297 1 97.56 300 ASP B CA 1
ATOM 4884 C C . ASP B 1 300 ? 14.453 14.477 19.766 1 97.56 300 ASP B C 1
ATOM 4886 O O . ASP B 1 300 ? 13.477 13.891 20.234 1 97.56 300 ASP B O 1
ATOM 4890 N N . TYR B 1 301 ? 15.117 14.023 18.672 1 98.56 301 TYR B N 1
ATOM 4891 C CA . TYR B 1 301 ? 14.781 12.727 18.094 1 98.56 301 TYR B CA 1
ATOM 4892 C C . TYR B 1 301 ? 16.031 12 17.609 1 98.56 301 TYR B C 1
ATOM 4894 O O . TYR B 1 301 ? 17.078 12.625 17.391 1 98.56 301 TYR B O 1
ATOM 4902 N N . LYS B 1 302 ? 15.961 10.695 17.5 1 98.44 302 LYS B N 1
ATOM 4903 C CA . LYS B 1 302 ? 17.047 9.836 17.016 1 98.44 302 LYS B CA 1
ATOM 4904 C C . LYS B 1 302 ? 16.938 9.594 15.516 1 98.44 302 LYS B C 1
ATOM 4906 O O . LYS B 1 302 ? 15.867 9.742 14.938 1 98.44 302 LYS B O 1
ATOM 4911 N N . GLU B 1 303 ? 18.078 9.297 14.969 1 98.62 303 GLU B N 1
ATOM 4912 C CA . GLU B 1 303 ? 18.094 8.891 13.562 1 98.62 303 GLU B CA 1
ATOM 4913 C C . GLU B 1 303 ? 17.797 7.402 13.422 1 98.62 303 GLU B C 1
ATOM 4915 O O . GLU B 1 303 ? 18.578 6.566 13.891 1 98.62 303 GLU B O 1
ATOM 4920 N N . LEU B 1 304 ? 16.703 7.141 12.781 1 98.75 304 LEU B N 1
ATOM 4921 C CA . LEU B 1 304 ? 16.219 5.781 12.57 1 98.75 304 LEU B CA 1
ATOM 4922 C C . LEU B 1 304 ? 15.68 5.609 11.156 1 98.75 304 LEU B C 1
ATOM 4924 O O . LEU B 1 304 ? 15.281 6.586 10.516 1 98.75 304 LEU B O 1
ATOM 4928 N N . THR B 1 305 ? 15.734 4.395 10.695 1 98.31 305 THR B N 1
ATOM 4929 C CA . THR B 1 305 ? 15.117 4 9.438 1 98.31 305 THR B CA 1
ATOM 4930 C C . THR B 1 305 ? 13.883 3.137 9.688 1 98.31 305 THR B C 1
ATOM 4932 O O . THR B 1 305 ? 13.852 2.346 10.633 1 98.31 305 THR B O 1
ATOM 4935 N N . MET B 1 306 ? 12.93 3.363 8.844 1 98.5 306 MET B N 1
ATOM 4936 C CA . MET B 1 306 ? 11.695 2.586 8.906 1 98.5 306 MET B CA 1
ATOM 4937 C C . MET B 1 306 ? 11.375 1.963 7.551 1 98.5 306 MET B C 1
ATOM 4939 O O . MET B 1 306 ? 11.484 2.625 6.516 1 98.5 306 MET B O 1
ATOM 4943 N N . VAL B 1 307 ? 11.055 0.67 7.508 1 98.25 307 VAL B N 1
ATOM 4944 C CA . VAL B 1 307 ? 10.43 0.011 6.367 1 98.25 307 VAL B CA 1
ATOM 4945 C C . VAL B 1 307 ? 9.102 -0.62 6.801 1 98.25 307 VAL B C 1
ATOM 4947 O O . VAL B 1 307 ? 8.945 -1.005 7.965 1 98.25 307 VAL B O 1
ATOM 4950 N N . ARG B 1 308 ? 8.172 -0.701 5.859 1 97.94 308 ARG B N 1
ATOM 4951 C CA . ARG B 1 308 ? 6.828 -1.128 6.223 1 97.94 308 ARG B CA 1
ATOM 4952 C C . ARG B 1 308 ? 6.418 -2.375 5.445 1 97.94 308 ARG B C 1
ATOM 4954 O O . ARG B 1 308 ? 6.906 -2.611 4.34 1 97.94 308 ARG B O 1
ATOM 4961 N N . TYR B 1 309 ? 5.617 -3.18 6.043 1 97.12 309 TYR B N 1
ATOM 4962 C CA . TYR B 1 309 ? 4.945 -4.32 5.434 1 97.12 309 TYR B CA 1
ATOM 4963 C C . TYR B 1 309 ? 3.508 -4.438 5.926 1 97.12 309 TYR B C 1
ATOM 4965 O O . TYR B 1 309 ? 3.107 -3.74 6.859 1 97.12 309 TYR B O 1
ATOM 4973 N N . TYR B 1 310 ? 2.725 -5.305 5.305 1 97 310 TYR B N 1
ATOM 4974 C CA . TYR B 1 310 ? 1.323 -5.438 5.688 1 97 310 TYR B CA 1
ATOM 4975 C C . TYR B 1 310 ? 1.166 -6.406 6.852 1 97 310 TYR B C 1
ATOM 4977 O O . TYR B 1 310 ? 1.803 -7.465 6.879 1 97 310 TYR B O 1
ATOM 4985 N N . GLU B 1 311 ? 0.434 -6.008 7.801 1 97.31 311 GLU B N 1
ATOM 4986 C CA . GLU B 1 311 ? -0.139 -6.855 8.844 1 97.31 311 GLU B CA 1
ATOM 4987 C C . GLU B 1 311 ? -1.647 -7.004 8.664 1 97.31 311 GLU B C 1
ATOM 4989 O O . GLU B 1 311 ? -2.297 -6.137 8.078 1 97.31 311 GLU B O 1
ATOM 4994 N N . GLU B 1 312 ? -2.232 -8.094 9.156 1 98.25 312 GLU B N 1
ATOM 4995 C CA . GLU B 1 312 ? -3.619 -8.406 8.828 1 98.25 312 GLU B CA 1
ATOM 4996 C C . GLU B 1 312 ? -4.477 -8.484 10.086 1 98.25 312 GLU B C 1
ATOM 4998 O O . GLU B 1 312 ? -3.994 -8.867 11.156 1 98.25 312 GLU B O 1
ATOM 5003 N N . ILE B 1 313 ? -5.664 -8.086 9.969 1 98.25 313 ILE B N 1
ATOM 5004 C CA . ILE B 1 313 ? -6.746 -8.414 10.898 1 98.25 313 ILE B CA 1
ATOM 5005 C C . ILE B 1 313 ? -7.703 -9.406 10.234 1 98.25 313 ILE B C 1
ATOM 5007 O O . ILE B 1 313 ? -8.117 -9.203 9.094 1 98.25 313 ILE B O 1
ATOM 5011 N N . PHE B 1 314 ? -7.984 -10.469 10.922 1 98.44 314 PHE B N 1
ATOM 5012 C CA . PHE B 1 314 ? -8.906 -11.484 10.422 1 98.44 314 PHE B CA 1
ATOM 5013 C C . PHE B 1 314 ? -10.188 -11.5 11.258 1 98.44 314 PHE B C 1
ATOM 5015 O O . PHE B 1 314 ? -10.148 -11.305 12.477 1 98.44 314 PHE B O 1
ATOM 5022 N N . MET B 1 315 ? -11.266 -11.734 10.625 1 97.81 315 MET B N 1
ATOM 5023 C CA . MET B 1 315 ? -12.539 -11.812 11.328 1 97.81 315 MET B CA 1
ATOM 5024 C C . MET B 1 315 ? -13.531 -12.68 10.562 1 97.81 315 MET B C 1
ATOM 5026 O O . MET B 1 315 ? -13.375 -12.891 9.359 1 97.81 315 MET B O 1
ATOM 5030 N N . PRO B 1 316 ? -14.531 -13.203 11.258 1 97.06 316 PRO B N 1
ATOM 5031 C CA . PRO B 1 316 ? -15.602 -13.867 10.508 1 97.06 316 PRO B CA 1
ATOM 5032 C C . PRO B 1 316 ? -16.266 -12.953 9.477 1 97.06 316 PRO B C 1
ATOM 5034 O O . PRO B 1 316 ? -16.375 -11.742 9.711 1 97.06 316 PRO B O 1
ATOM 5037 N N . ASN B 1 317 ? -16.672 -13.508 8.352 1 97 317 ASN B N 1
ATOM 5038 C CA . ASN B 1 317 ? -17.312 -12.719 7.305 1 97 317 ASN B CA 1
ATOM 5039 C C . ASN B 1 317 ? -18.484 -11.914 7.848 1 97 317 ASN B C 1
ATOM 5041 O O . ASN B 1 317 ? -18.766 -10.812 7.371 1 97 317 ASN B O 1
ATOM 5045 N N . SER B 1 318 ? -19.125 -12.43 8.883 1 94.75 318 SER B N 1
ATOM 5046 C CA . SER B 1 318 ? -20.328 -11.82 9.43 1 94.75 318 SER B CA 1
ATOM 5047 C C . SER B 1 318 ? -20.016 -10.523 10.164 1 94.75 318 SER B C 1
ATOM 5049 O O . SER B 1 318 ? -20.906 -9.719 10.43 1 94.75 318 SER B O 1
ATOM 5051 N N . GLU B 1 319 ? -18.781 -10.312 10.523 1 94.88 319 GLU B N 1
ATOM 5052 C CA . GLU B 1 319 ? -18.391 -9.125 11.273 1 94.88 319 GLU B CA 1
ATOM 5053 C C . GLU B 1 319 ? -18.125 -7.941 10.344 1 94.88 319 GLU B C 1
ATOM 5055 O O . GLU B 1 319 ? -18.078 -6.797 10.789 1 94.88 319 GLU B O 1
ATOM 5060 N N . LEU B 1 320 ? -17.938 -8.234 9.125 1 94.06 320 LEU B N 1
ATOM 5061 C CA . LEU B 1 320 ? -17.719 -7.156 8.172 1 94.06 320 LEU B CA 1
ATOM 5062 C C . LEU B 1 320 ? -18.938 -6.25 8.086 1 94.06 320 LEU B C 1
ATOM 5064 O O . LEU B 1 320 ? -20.062 -6.73 7.98 1 94.06 320 LEU B O 1
ATOM 5068 N N . ILE B 1 321 ? -18.656 -4.969 8.211 1 91.38 321 ILE B N 1
ATOM 5069 C CA . ILE B 1 321 ? -19.75 -4.008 8.109 1 91.38 321 ILE B CA 1
ATOM 5070 C C . ILE B 1 321 ? -20.359 -4.059 6.715 1 91.38 321 ILE B C 1
ATOM 5072 O O . ILE B 1 321 ? -19.641 -4.031 5.715 1 91.38 321 ILE B O 1
ATOM 5076 N N . LYS B 1 322 ? -21.609 -4.305 6.625 1 75 322 LYS B N 1
ATOM 5077 C CA . LYS B 1 322 ? -22.297 -4.371 5.344 1 75 322 LYS B CA 1
ATOM 5078 C C . LYS B 1 322 ? -22.406 -2.99 4.703 1 75 322 LYS B C 1
ATOM 5080 O O . LYS B 1 322 ? -22.562 -1.986 5.398 1 75 322 LYS B O 1
ATOM 5085 N N . HIS B 1 323 ? -21.781 -2.877 3.439 1 62.34 323 HIS B N 1
ATOM 5086 C CA . HIS B 1 323 ? -21.844 -1.617 2.707 1 62.34 323 HIS B CA 1
ATOM 5087 C C . HIS B 1 323 ? -23.266 -1.07 2.672 1 62.34 323 HIS B C 1
ATOM 5089 O O . HIS B 1 323 ? -24.219 -1.809 2.389 1 62.34 323 HIS B O 1
ATOM 5095 N N . GLN B 1 324 ? -23.641 -0.347 3.57 1 45.94 324 GLN B N 1
ATOM 5096 C CA . GLN B 1 324 ? -24.797 0.401 3.102 1 45.94 324 GLN B CA 1
ATOM 5097 C C . GLN B 1 324 ? -24.422 1.355 1.974 1 45.94 324 GLN B C 1
ATOM 5099 O O . GLN B 1 324 ? -23.531 2.199 2.137 1 45.94 324 GLN B O 1
ATOM 5104 N N . LYS B 1 325 ? -24.297 0.741 0.677 1 39.09 325 LYS B N 1
ATOM 5105 C CA . LYS B 1 325 ? -24.047 1.614 -0.465 1 39.09 325 LYS B CA 1
ATOM 5106 C C . LYS B 1 325 ? -24.594 3.02 -0.217 1 39.09 325 LYS B C 1
ATOM 5108 O O . LYS B 1 325 ? -25.797 3.203 -0.042 1 39.09 325 LYS B O 1
ATOM 5113 N N . TYR B 1 326 ? -24.031 3.803 0.587 1 29.19 326 TYR B N 1
ATOM 5114 C CA . TYR B 1 326 ? -24.562 5.148 0.454 1 29.19 326 TYR B CA 1
ATOM 5115 C C . TYR B 1 326 ? -24.5 5.625 -0.992 1 29.19 326 TYR B C 1
ATOM 5117 O O . TYR B 1 326 ? -23.484 5.418 -1.672 1 29.19 326 TYR B O 1
ATOM 5125 N N . SER B 1 327 ? -25.5 5.312 -1.661 1 28.42 327 SER B N 1
ATOM 5126 C CA . SER B 1 327 ? -25.672 5.973 -2.951 1 28.42 327 SER B CA 1
ATOM 5127 C C . SER B 1 327 ? -24.906 7.293 -3 1 28.42 327 SER B C 1
ATOM 5129 O O . SER B 1 327 ? -25.172 8.203 -2.209 1 28.42 327 SER B O 1
ATOM 5131 N N . ILE B 1 328 ? -23.688 7.227 -3.246 1 24.88 328 ILE B N 1
ATOM 5132 C CA . ILE B 1 328 ? -23.234 8.5 -3.787 1 24.88 328 ILE B CA 1
ATOM 5133 C C . ILE B 1 328 ? -23.828 8.711 -5.176 1 24.88 328 ILE B C 1
ATOM 5135 O O . ILE B 1 328 ? -23.766 7.824 -6.027 1 24.88 328 ILE B O 1
#